Protein AF-A0A2S9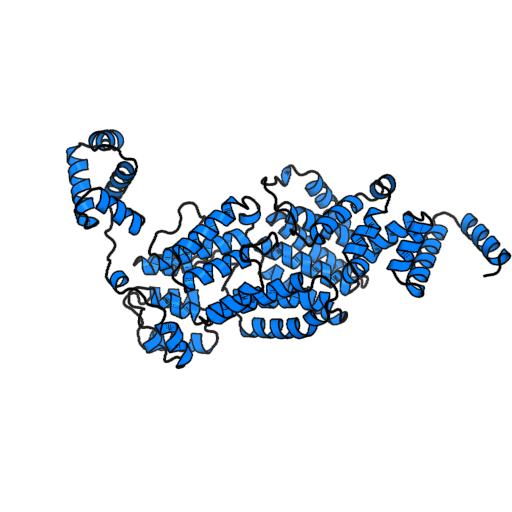DZG8-F1 (afdb_monomer_lite)

Radius of gyration: 29.7 Å; chains: 1; bounding box: 72×60×96 Å

pLDDT: mean 86.63, std 11.56, range [36.66, 98.75]

Structure (mmCIF, N/CA/C/O backbone):
data_AF-A0A2S9DZG8-F1
#
_entry.id   AF-A0A2S9DZG8-F1
#
loop_
_atom_site.group_PDB
_atom_site.id
_atom_site.type_symbol
_atom_site.label_atom_id
_atom_site.label_alt_id
_atom_site.label_comp_id
_atom_site.label_asym_id
_atom_site.label_entity_id
_atom_site.label_seq_id
_atom_site.pdbx_PDB_ins_code
_atom_site.Cartn_x
_atom_site.Cartn_y
_atom_site.Cartn_z
_atom_site.occupancy
_atom_site.B_iso_or_equiv
_atom_site.auth_seq_id
_atom_site.auth_comp_id
_atom_site.auth_asym_id
_atom_site.auth_atom_id
_atom_site.pdbx_PDB_model_num
ATOM 1 N N . MET A 1 1 ? -32.972 -13.088 41.266 1.00 52.59 1 MET A N 1
ATOM 2 C CA . MET A 1 1 ? -32.858 -12.283 42.507 1.00 52.59 1 MET A CA 1
ATOM 3 C C . MET A 1 1 ? -34.254 -12.014 43.068 1.00 52.59 1 MET A C 1
ATOM 5 O O . MET A 1 1 ? -35.105 -11.604 42.285 1.00 52.59 1 MET A O 1
ATOM 9 N N . PRO A 1 2 ? -34.505 -12.234 44.372 1.00 71.94 2 PRO A N 1
ATOM 10 C CA . PRO A 1 2 ? -35.792 -11.931 45.009 1.00 71.94 2 PRO A CA 1
ATOM 11 C C . PRO A 1 2 ? -36.166 -10.442 44.907 1.00 71.94 2 PRO A C 1
ATOM 13 O O . PRO A 1 2 ? -35.292 -9.577 45.000 1.00 71.94 2 PRO A O 1
ATOM 16 N N . ALA A 1 3 ? -37.458 -10.130 44.744 1.00 66.69 3 ALA A N 1
ATOM 17 C CA . ALA A 1 3 ? -37.947 -8.767 44.485 1.00 66.69 3 ALA A CA 1
ATOM 18 C C . ALA A 1 3 ? -37.531 -7.752 45.567 1.00 66.69 3 ALA A C 1
ATOM 20 O O . ALA A 1 3 ? -37.082 -6.654 45.245 1.00 66.69 3 ALA A O 1
ATOM 21 N N . MET A 1 4 ? -37.585 -8.161 46.837 1.00 62.84 4 MET A N 1
ATOM 22 C CA . MET A 1 4 ? -37.221 -7.320 47.981 1.00 62.84 4 MET A CA 1
ATOM 23 C C . MET A 1 4 ? -35.724 -6.975 48.009 1.00 62.84 4 MET A C 1
ATOM 25 O O . MET A 1 4 ? -35.348 -5.837 48.277 1.00 62.84 4 MET A O 1
ATOM 29 N N . VAL A 1 5 ? -34.859 -7.927 47.640 1.00 62.03 5 VAL A N 1
ATOM 30 C CA . VAL A 1 5 ? -33.402 -7.714 47.553 1.00 62.03 5 VAL A CA 1
ATOM 31 C C . VAL A 1 5 ? -33.065 -6.744 46.420 1.00 62.03 5 VAL A C 1
ATOM 33 O O . VAL A 1 5 ? -32.259 -5.833 46.597 1.00 62.03 5 VAL A O 1
ATOM 36 N N . ARG A 1 6 ? -33.733 -6.886 45.268 1.00 70.38 6 ARG A N 1
ATOM 37 C CA . ARG A 1 6 ? -33.594 -5.958 44.136 1.00 70.38 6 ARG A CA 1
ATOM 38 C C . ARG A 1 6 ? -34.030 -4.540 44.513 1.00 70.38 6 ARG A C 1
ATOM 40 O O . ARG A 1 6 ? -33.373 -3.583 44.115 1.00 70.38 6 ARG A O 1
ATOM 47 N N . GLN A 1 7 ? -35.119 -4.402 45.262 1.00 68.69 7 GLN A N 1
ATOM 48 C CA . GLN A 1 7 ? -35.650 -3.105 45.679 1.00 68.69 7 GLN A CA 1
ATOM 49 C C . GLN A 1 7 ? -34.720 -2.394 46.673 1.00 68.69 7 GLN A C 1
ATOM 51 O O . GLN A 1 7 ? -34.375 -1.236 46.448 1.00 68.69 7 GLN A O 1
ATOM 56 N N . LEU A 1 8 ? -34.206 -3.115 47.676 1.00 72.62 8 LEU A N 1
ATOM 57 C CA . LEU A 1 8 ? -33.226 -2.583 48.630 1.00 72.62 8 LEU A CA 1
ATOM 58 C C . LEU A 1 8 ? -31.913 -2.178 47.954 1.00 72.62 8 LEU A C 1
ATOM 60 O O . LEU A 1 8 ? -31.348 -1.137 48.278 1.00 72.62 8 LEU A O 1
ATOM 64 N N . LEU A 1 9 ? -31.433 -2.960 46.981 1.00 70.19 9 LEU A N 1
ATOM 65 C CA . LEU A 1 9 ? -30.267 -2.578 46.184 1.00 70.19 9 LEU A CA 1
ATOM 66 C C . LEU A 1 9 ? -30.537 -1.296 45.388 1.00 70.19 9 LEU A C 1
ATOM 68 O O . LEU A 1 9 ? -29.720 -0.383 45.425 1.00 70.19 9 LEU A O 1
ATOM 72 N N . LEU A 1 10 ? -31.689 -1.181 44.722 1.00 70.12 10 LEU A N 1
ATOM 73 C CA . LEU A 1 10 ? -32.049 0.020 43.960 1.00 70.12 10 LEU A CA 1
ATOM 74 C C . LEU A 1 10 ? -32.125 1.277 44.838 1.00 70.12 10 LEU A C 1
ATOM 76 O O . LEU A 1 10 ? -31.656 2.335 44.416 1.00 70.12 10 LEU A O 1
ATOM 80 N N . GLU A 1 11 ? -32.676 1.174 46.046 1.00 73.25 11 GLU A N 1
ATOM 81 C CA . GLU A 1 11 ? -32.710 2.274 47.016 1.00 73.25 11 GLU A CA 1
ATOM 82 C C . GLU A 1 11 ? -31.305 2.653 47.485 1.00 73.25 11 GLU A C 1
ATOM 84 O O . GLU A 1 11 ? -30.928 3.826 47.434 1.00 73.25 11 GLU A O 1
ATOM 89 N N . ARG A 1 12 ? -30.478 1.662 47.831 1.00 71.94 12 ARG A N 1
ATOM 90 C CA . ARG A 1 12 ? -29.102 1.896 48.285 1.00 71.94 12 ARG A CA 1
ATOM 91 C C . ARG A 1 12 ? -28.230 2.534 47.201 1.00 71.94 12 ARG A C 1
ATOM 93 O O . ARG A 1 12 ? -27.431 3.412 47.510 1.00 71.94 12 ARG A O 1
ATOM 100 N N . VAL A 1 13 ? -28.412 2.146 45.935 1.00 68.50 13 VAL A N 1
ATOM 101 C CA . VAL A 1 13 ? -27.727 2.762 44.784 1.00 68.50 13 VAL A CA 1
ATOM 102 C C . VAL A 1 13 ? -28.212 4.189 44.533 1.00 68.50 13 VAL A C 1
ATOM 104 O O . VAL A 1 13 ? -27.398 5.062 44.245 1.00 68.50 13 VAL A O 1
ATOM 107 N N . ARG A 1 14 ? -29.515 4.468 44.678 1.00 68.00 14 ARG A N 1
ATOM 108 C CA . ARG A 1 14 ? -30.048 5.839 44.561 1.00 68.00 14 ARG A CA 1
ATOM 109 C C . ARG A 1 14 ? -29.485 6.774 45.633 1.00 68.00 14 ARG A C 1
ATOM 111 O O . ARG A 1 14 ? -29.262 7.943 45.340 1.00 68.00 14 ARG A O 1
ATOM 118 N N . MET A 1 15 ? -29.224 6.261 46.835 1.00 71.56 15 MET A N 1
ATOM 119 C CA . MET A 1 15 ? -28.645 7.027 47.945 1.00 71.56 15 MET A CA 1
ATOM 120 C C . MET A 1 15 ? -27.118 7.195 47.871 1.00 71.56 15 MET A C 1
ATOM 122 O O . MET A 1 15 ? -26.557 7.976 48.631 1.00 71.56 15 MET A O 1
ATOM 126 N N . ALA A 1 16 ? -26.425 6.482 46.978 1.00 65.81 16 ALA A N 1
ATOM 127 C CA . ALA A 1 16 ? -24.963 6.386 46.974 1.00 65.81 16 ALA A CA 1
ATOM 128 C C . ALA A 1 16 ? -24.221 7.585 46.339 1.00 65.81 16 ALA A C 1
ATOM 130 O O . ALA A 1 16 ? -22.991 7.576 46.305 1.00 65.81 16 ALA A O 1
ATOM 131 N N . GLY A 1 17 ? -24.932 8.611 45.859 1.00 74.56 17 GLY A N 1
ATOM 132 C CA . GLY A 1 17 ? -24.348 9.723 45.097 1.00 74.56 17 GLY A CA 1
ATOM 133 C C . GLY A 1 17 ? -24.102 9.372 43.622 1.00 74.56 17 GLY A C 1
ATOM 134 O O . GLY A 1 17 ? -24.140 8.205 43.227 1.00 74.56 17 GLY A O 1
ATOM 135 N N . SER A 1 18 ? -23.889 10.389 42.780 1.00 74.12 18 SER A N 1
ATOM 136 C CA . SER A 1 18 ? -23.738 10.229 41.322 1.00 74.12 18 SER A CA 1
ATOM 137 C C . SER A 1 18 ? -22.531 9.367 40.935 1.00 74.12 18 SER A C 1
ATOM 139 O O . SER A 1 18 ? -22.655 8.495 40.082 1.00 74.12 18 SER A O 1
ATOM 141 N N . GLU A 1 19 ? -21.400 9.544 41.614 1.00 74.62 19 GLU A N 1
ATOM 142 C CA . GLU A 1 19 ? -20.144 8.845 41.317 1.00 74.62 19 GLU A CA 1
ATOM 143 C C . GLU A 1 19 ? -20.241 7.324 41.542 1.00 74.62 19 GLU A C 1
ATOM 145 O O . GLU A 1 19 ? -19.948 6.530 40.649 1.00 74.62 19 GLU A O 1
ATOM 150 N N . ARG A 1 20 ? -20.743 6.877 42.704 1.00 78.00 20 ARG A N 1
ATOM 151 C CA . ARG A 1 20 ? -20.936 5.434 42.962 1.00 78.00 20 ARG A CA 1
ATOM 152 C C . ARG A 1 20 ? -21.967 4.813 42.035 1.00 78.00 20 ARG A C 1
ATOM 154 O O . ARG A 1 20 ? -21.838 3.641 41.685 1.00 78.00 20 ARG A O 1
ATOM 161 N N . ARG A 1 21 ? -22.989 5.575 41.642 1.00 75.62 21 ARG A N 1
ATOM 162 C CA . ARG A 1 21 ? -23.984 5.110 40.676 1.00 75.62 21 ARG A CA 1
ATOM 163 C C . ARG A 1 21 ? -23.339 4.823 39.324 1.00 75.62 21 ARG A C 1
ATOM 165 O O . ARG A 1 21 ? -23.597 3.761 38.767 1.00 75.62 21 ARG A O 1
ATOM 172 N N . GLU A 1 22 ? -22.467 5.704 38.839 1.00 74.94 22 GLU A N 1
ATOM 173 C CA . GLU A 1 22 ? -21.745 5.487 37.582 1.00 74.94 22 GLU A CA 1
ATOM 174 C C . GLU A 1 22 ? -20.834 4.257 37.629 1.00 74.94 22 GLU A C 1
ATOM 176 O O . GLU A 1 22 ? -20.828 3.484 36.667 1.00 74.94 22 GLU A O 1
ATOM 181 N N . ILE A 1 23 ? -20.123 4.049 38.745 1.00 78.00 23 ILE A N 1
ATOM 182 C CA . ILE A 1 23 ? -19.273 2.867 38.965 1.00 78.00 23 ILE A CA 1
ATOM 183 C C . ILE A 1 23 ? -20.111 1.586 38.910 1.00 78.00 23 ILE A C 1
ATOM 185 O O . ILE A 1 23 ? -19.753 0.637 38.214 1.00 78.00 23 ILE A O 1
ATOM 189 N N . LEU A 1 24 ? -21.246 1.556 39.615 1.00 79.75 24 LEU A N 1
ATOM 190 C CA . LEU A 1 24 ? -22.127 0.388 39.656 1.00 79.75 24 LEU A CA 1
ATOM 191 C C . LEU A 1 24 ? -22.790 0.108 38.306 1.00 79.75 24 LEU A C 1
ATOM 193 O O . LEU A 1 24 ? -22.912 -1.050 37.920 1.00 79.75 24 LEU A O 1
ATOM 197 N N . GLU A 1 25 ? -23.189 1.145 37.570 1.00 78.25 25 GLU A N 1
ATOM 198 C CA . GLU A 1 25 ? -23.700 0.991 36.206 1.00 78.25 25 GLU A CA 1
ATOM 199 C C . GLU A 1 25 ? -22.622 0.471 35.249 1.00 78.25 25 GLU A C 1
ATOM 201 O O . GLU A 1 25 ? -22.922 -0.367 34.401 1.00 78.25 25 GLU A O 1
ATOM 206 N N . GLY A 1 26 ? -21.369 0.912 35.405 1.00 79.62 26 GLY A N 1
ATOM 207 C CA . GLY A 1 26 ? -20.227 0.372 34.665 1.00 79.62 26 GLY A CA 1
ATOM 208 C C . GLY A 1 26 ? -19.980 -1.106 34.973 1.00 79.62 26 GLY A C 1
ATOM 209 O O . GLY A 1 26 ? -19.890 -1.917 34.057 1.00 79.62 26 GLY A O 1
ATOM 210 N N . ALA A 1 27 ? -19.957 -1.477 36.254 1.00 83.00 27 ALA A N 1
ATOM 211 C CA . ALA A 1 27 ? -19.771 -2.864 36.677 1.00 83.00 27 ALA A CA 1
ATOM 212 C C . ALA A 1 27 ? -20.913 -3.780 36.207 1.00 83.00 27 ALA A C 1
ATOM 214 O O . ALA A 1 27 ? -20.664 -4.887 35.735 1.00 83.00 27 ALA A O 1
ATOM 215 N N . ALA A 1 28 ? -22.164 -3.315 36.290 1.00 83.31 28 ALA A N 1
ATOM 216 C CA . ALA A 1 28 ? -23.321 -4.058 35.795 1.00 83.31 28 ALA A CA 1
ATOM 217 C C . ALA A 1 28 ? -23.266 -4.256 34.274 1.00 83.31 28 ALA A C 1
ATOM 219 O O . ALA A 1 28 ? -23.621 -5.326 33.778 1.00 83.31 28 ALA A O 1
ATOM 220 N N . LEU A 1 29 ? -22.804 -3.243 33.536 1.00 84.31 29 LEU A N 1
ATOM 221 C CA . LEU A 1 29 ? -22.610 -3.342 32.097 1.00 84.31 29 LEU A CA 1
ATOM 222 C C . LEU A 1 29 ? -21.536 -4.382 31.745 1.00 84.31 29 LEU A C 1
ATOM 224 O O . LEU A 1 29 ? -21.806 -5.263 30.936 1.00 84.31 29 LEU A O 1
ATOM 228 N N . GLU A 1 30 ? -20.362 -4.331 32.378 1.00 86.06 30 GLU A N 1
ATOM 229 C CA . GLU A 1 30 ? -19.292 -5.318 32.150 1.00 86.06 30 GLU A CA 1
ATOM 230 C C . GLU A 1 30 ? -19.739 -6.743 32.516 1.00 86.06 30 GLU A C 1
ATOM 232 O O . GLU A 1 30 ? -19.470 -7.678 31.767 1.00 86.06 30 GLU A O 1
ATOM 237 N N . ALA A 1 31 ? -20.494 -6.917 33.608 1.00 86.56 31 ALA A N 1
ATOM 238 C CA . ALA A 1 31 ? -21.066 -8.215 33.972 1.00 86.56 31 ALA A CA 1
ATOM 239 C C . ALA A 1 31 ? -22.048 -8.735 32.907 1.00 86.56 31 ALA A C 1
ATOM 241 O O . ALA A 1 31 ? -21.976 -9.896 32.515 1.00 86.56 31 ALA A O 1
ATOM 242 N N . THR A 1 32 ? -22.917 -7.861 32.387 1.00 87.06 32 THR A N 1
ATOM 243 C CA . THR A 1 32 ? -23.872 -8.210 31.319 1.00 87.06 32 THR A CA 1
ATOM 244 C C . THR A 1 32 ? -23.141 -8.622 30.037 1.00 87.06 32 THR A C 1
ATOM 246 O O . THR A 1 32 ? -23.527 -9.595 29.394 1.00 87.06 32 THR A O 1
ATOM 249 N N . ILE A 1 33 ? -22.069 -7.907 29.676 1.00 89.25 33 ILE A N 1
ATOM 250 C CA . ILE A 1 33 ? -21.216 -8.250 28.529 1.00 89.25 33 ILE A CA 1
ATOM 251 C C . ILE A 1 33 ? -20.537 -9.606 28.751 1.00 89.25 33 ILE A C 1
ATOM 253 O O . ILE A 1 33 ? -20.494 -10.412 27.827 1.00 89.25 33 ILE A O 1
ATOM 257 N N . GLY A 1 34 ? -20.031 -9.877 29.956 1.00 87.81 34 GLY A N 1
ATOM 258 C CA . GLY A 1 34 ? -19.389 -11.152 30.283 1.00 87.81 34 GLY A CA 1
ATOM 259 C C . GLY A 1 34 ? -20.340 -12.351 30.228 1.00 87.81 34 GLY A C 1
ATOM 260 O O . GLY A 1 34 ? -19.929 -13.429 29.813 1.00 87.81 34 GLY A O 1
ATOM 261 N N . GLU A 1 35 ? -21.605 -12.168 30.615 1.00 90.31 35 GLU A N 1
ATOM 262 C CA . GLU A 1 35 ? -22.601 -13.248 30.653 1.00 90.31 35 GLU A CA 1
ATOM 263 C C . GLU A 1 35 ? -23.279 -13.493 29.297 1.00 90.31 35 GLU A C 1
ATOM 265 O O . GLU A 1 35 ? -23.525 -14.639 28.922 1.00 90.31 35 GLU A O 1
ATOM 270 N N . HIS A 1 36 ? -23.602 -12.431 28.557 1.00 89.19 36 HIS A N 1
ATOM 271 C CA . HIS A 1 36 ? -24.432 -12.523 27.349 1.00 89.19 36 HIS A CA 1
ATOM 272 C C . HIS A 1 36 ? -23.701 -12.130 26.061 1.00 89.19 36 HIS A C 1
ATOM 274 O O . HIS A 1 36 ? -24.237 -12.307 24.968 1.00 89.19 36 HIS A O 1
ATOM 280 N N . GLY A 1 37 ? -22.481 -11.610 26.167 1.00 90.12 37 GLY A N 1
ATOM 281 C CA . GLY A 1 37 ? -21.724 -11.087 25.039 1.00 90.12 37 GLY A CA 1
ATOM 282 C C . GLY A 1 37 ? -22.065 -9.634 24.699 1.00 90.12 37 GLY A C 1
ATOM 283 O O . GLY A 1 37 ? -23.070 -9.056 25.121 1.00 90.12 37 GLY A O 1
ATOM 284 N N . LEU A 1 38 ? -21.187 -9.030 23.900 1.00 91.81 38 LEU A N 1
ATOM 285 C CA . LEU A 1 38 ? -21.189 -7.595 23.613 1.00 91.81 38 LEU A CA 1
ATOM 286 C C . LEU A 1 38 ? -22.413 -7.143 22.798 1.00 91.81 38 LEU A C 1
ATOM 288 O O . LEU A 1 38 ? -23.034 -6.132 23.127 1.00 91.81 38 LEU A O 1
ATOM 292 N N . ILE A 1 39 ? -22.788 -7.914 21.771 1.00 92.44 39 ILE A N 1
ATOM 293 C CA . ILE A 1 39 ? -23.935 -7.608 20.899 1.00 92.44 39 ILE A CA 1
ATOM 294 C C . ILE A 1 39 ? -25.245 -7.705 21.687 1.00 92.44 39 ILE A C 1
ATOM 296 O O . ILE A 1 39 ? -26.034 -6.763 21.675 1.00 92.44 39 ILE A O 1
ATOM 300 N N . ALA A 1 40 ? -25.445 -8.788 22.444 1.00 92.38 40 ALA A N 1
ATOM 301 C CA . ALA A 1 40 ? -26.657 -8.973 23.240 1.00 92.38 40 ALA A CA 1
ATOM 302 C C . ALA A 1 40 ? -26.810 -7.884 24.316 1.00 92.38 40 ALA A C 1
ATOM 304 O O . ALA A 1 40 ? -27.913 -7.385 24.544 1.00 92.38 40 ALA A O 1
ATOM 305 N N . ALA A 1 41 ? -25.709 -7.459 24.948 1.00 93.25 41 ALA A N 1
ATOM 306 C CA . ALA A 1 41 ? -25.723 -6.346 25.895 1.00 93.25 41 ALA A CA 1
ATOM 307 C C . ALA A 1 41 ? -26.132 -5.016 25.229 1.00 93.25 41 ALA A C 1
ATOM 309 O O . ALA A 1 41 ? -26.888 -4.235 25.817 1.00 93.25 41 ALA A O 1
ATOM 310 N N . ALA A 1 42 ? -25.678 -4.762 23.997 1.00 93.56 42 ALA A N 1
ATOM 311 C CA . ALA A 1 42 ? -26.058 -3.575 23.234 1.00 93.56 42 ALA A CA 1
ATOM 312 C C . ALA A 1 42 ? -27.539 -3.602 22.818 1.00 93.56 42 ALA A C 1
ATOM 314 O O . ALA A 1 42 ? -28.256 -2.620 23.017 1.00 93.56 42 ALA A O 1
ATOM 315 N N . GLU A 1 43 ? -28.032 -4.738 22.323 1.00 93.50 43 GLU A N 1
ATOM 316 C CA . GLU A 1 43 ? -29.443 -4.927 21.956 1.00 93.50 43 GLU A CA 1
ATOM 317 C C . GLU A 1 43 ? -30.369 -4.809 23.174 1.00 93.50 43 GLU A C 1
ATOM 319 O O . GLU A 1 43 ? -31.414 -4.157 23.115 1.00 93.50 43 GLU A O 1
ATOM 324 N N . TRP A 1 44 ? -29.949 -5.341 24.324 1.00 92.38 44 TRP A N 1
ATOM 325 C CA . TRP A 1 44 ? -30.646 -5.164 25.597 1.00 92.38 44 TRP A CA 1
ATOM 326 C C . TRP A 1 44 ? -30.737 -3.689 26.006 1.00 92.38 44 TRP A C 1
ATOM 328 O O . TRP A 1 44 ? -31.780 -3.248 26.506 1.00 92.38 44 TRP A O 1
ATOM 338 N N . ALA A 1 45 ? -29.662 -2.921 25.791 1.00 92.75 45 ALA A N 1
ATOM 339 C CA . ALA A 1 45 ? -29.632 -1.494 26.083 1.00 92.75 45 ALA A CA 1
ATOM 340 C C . ALA A 1 45 ? -30.592 -0.718 25.170 1.00 92.75 45 ALA A C 1
ATOM 342 O O . ALA A 1 45 ? -31.330 0.133 25.668 1.00 92.75 45 ALA A O 1
ATOM 343 N N . ILE A 1 46 ? -30.654 -1.059 23.879 1.00 93.75 46 ILE A N 1
ATOM 344 C CA . ILE A 1 46 ? -31.613 -0.488 22.920 1.00 93.75 46 ILE A CA 1
ATOM 345 C C . ILE A 1 46 ? -33.052 -0.794 23.349 1.00 93.75 46 ILE A C 1
ATOM 347 O O . ILE A 1 46 ? -33.852 0.126 23.519 1.00 93.75 46 ILE A O 1
ATOM 351 N N . ALA A 1 47 ? -33.371 -2.065 23.616 1.00 93.50 47 ALA A N 1
ATOM 352 C CA . ALA A 1 47 ? -34.722 -2.504 23.980 1.00 93.50 47 ALA A CA 1
ATOM 353 C C . ALA A 1 47 ? -35.265 -1.812 25.245 1.00 93.50 47 ALA A C 1
ATOM 355 O O . ALA A 1 47 ? -36.471 -1.627 25.394 1.00 93.50 47 ALA A O 1
ATOM 356 N N . ARG A 1 48 ? -34.376 -1.409 26.161 1.00 92.31 48 ARG A N 1
ATOM 357 C CA . ARG A 1 48 ? -34.717 -0.689 27.399 1.00 92.31 48 ARG A CA 1
ATOM 358 C C . ARG A 1 48 ? -34.443 0.815 27.340 1.00 92.31 48 ARG A C 1
ATOM 360 O O . ARG A 1 48 ? -34.517 1.467 28.381 1.00 92.31 48 ARG A O 1
ATOM 367 N N . GLN A 1 49 ? -34.105 1.35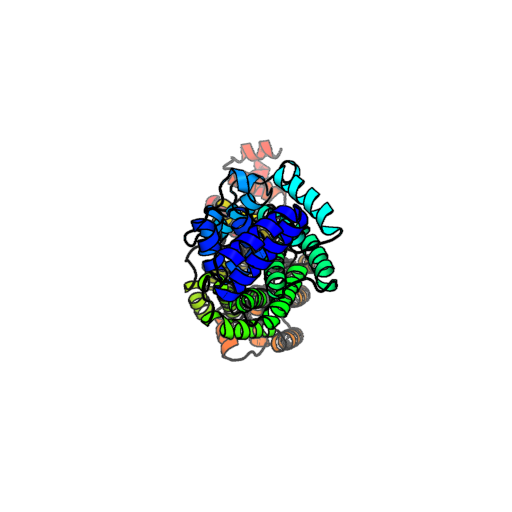7 26.169 1.00 92.25 49 GLN A N 1
ATOM 368 C CA . GLN A 1 49 ? -33.771 2.774 25.969 1.00 92.25 49 GLN A CA 1
ATOM 369 C C . GLN A 1 49 ? -32.666 3.276 26.925 1.00 92.25 49 GLN A C 1
ATOM 371 O O . GLN A 1 49 ? -32.663 4.418 27.386 1.00 92.25 49 GLN A O 1
ATOM 376 N N . ARG A 1 50 ? -31.706 2.404 27.258 1.00 91.31 50 ARG A N 1
ATOM 377 C CA . ARG A 1 50 ? -30.539 2.692 28.106 1.00 91.31 50 ARG A CA 1
ATOM 378 C C . ARG A 1 50 ? -29.409 3.272 27.255 1.00 91.31 50 ARG A C 1
ATOM 380 O O . ARG A 1 50 ? -28.365 2.656 27.060 1.00 91.31 50 ARG A O 1
ATOM 387 N N . TRP A 1 51 ? -29.629 4.475 26.741 1.00 90.38 51 TRP A N 1
ATOM 388 C CA . TRP A 1 51 ? -28.746 5.101 25.756 1.00 90.38 51 TRP A CA 1
ATOM 389 C C . TRP A 1 51 ? -27.332 5.413 26.258 1.00 90.38 51 TRP A C 1
ATOM 391 O O . TRP A 1 51 ? -26.384 5.320 25.481 1.00 90.38 51 TRP A O 1
ATOM 401 N N . ASP A 1 52 ? -27.162 5.735 27.543 1.00 86.31 52 ASP A N 1
ATOM 402 C CA . ASP A 1 52 ? -25.833 5.948 28.132 1.00 86.31 52 ASP A CA 1
ATOM 403 C C . ASP A 1 52 ? -25.024 4.642 28.153 1.00 86.31 52 ASP A C 1
ATOM 405 O O . ASP A 1 52 ? -23.837 4.640 27.830 1.00 86.31 52 ASP A O 1
ATOM 409 N N . SER A 1 53 ? -25.673 3.509 28.453 1.00 89.06 53 SER A N 1
ATOM 410 C CA . SER A 1 53 ? -25.054 2.180 28.377 1.00 89.06 53 SER A CA 1
ATOM 411 C C . SER A 1 53 ? -24.688 1.822 26.940 1.00 89.06 53 SER A C 1
ATOM 413 O O . SER A 1 53 ? -23.554 1.423 26.696 1.00 89.06 53 SER A O 1
ATOM 415 N N . LEU A 1 54 ? -25.601 2.032 25.983 1.00 91.75 54 LEU A N 1
ATOM 416 C CA . LEU A 1 54 ? -25.316 1.813 24.562 1.00 91.75 54 LEU A CA 1
ATOM 417 C C . LEU A 1 54 ? -24.137 2.674 24.089 1.00 91.75 54 LEU A C 1
ATOM 419 O O . LEU A 1 54 ? -23.231 2.170 23.436 1.00 91.75 54 LEU A O 1
ATOM 423 N N . THR A 1 55 ? -24.100 3.949 24.481 1.00 89.69 55 THR A N 1
ATOM 424 C CA . THR A 1 55 ? -22.997 4.860 24.145 1.00 89.69 55 THR A CA 1
ATOM 425 C C . THR A 1 55 ? -21.678 4.386 24.755 1.00 89.69 55 THR A C 1
ATOM 427 O O . THR A 1 55 ? -20.658 4.402 24.073 1.00 89.69 55 THR A O 1
ATOM 430 N N . ARG A 1 56 ? -21.672 3.919 26.012 1.00 87.75 56 ARG A N 1
ATOM 431 C CA . ARG A 1 56 ? -20.474 3.346 26.653 1.00 87.75 56 ARG A CA 1
ATOM 432 C C . ARG A 1 56 ? -19.977 2.088 25.938 1.00 87.75 56 ARG A C 1
ATOM 434 O O . ARG A 1 56 ? -18.770 1.946 25.786 1.00 87.75 56 ARG A O 1
ATOM 441 N N . ILE A 1 57 ? -20.876 1.223 25.465 1.00 91.12 57 ILE A N 1
ATOM 442 C CA . ILE A 1 57 ? -20.518 0.046 24.659 1.00 91.12 57 ILE A CA 1
ATOM 443 C C . ILE A 1 57 ? -19.914 0.488 23.320 1.00 91.12 57 ILE A C 1
ATOM 445 O O . ILE A 1 57 ? -18.774 0.149 23.016 1.00 91.12 57 ILE A O 1
ATOM 449 N N . VAL A 1 58 ? -20.653 1.295 22.551 1.00 90.25 58 VAL A N 1
ATOM 450 C CA . VAL A 1 58 ? -20.264 1.724 21.200 1.00 90.25 58 VAL A CA 1
ATOM 451 C C . VAL A 1 58 ? -18.985 2.553 21.207 1.00 90.25 58 VAL A C 1
ATOM 453 O O . VAL A 1 58 ? -18.220 2.449 20.267 1.00 90.25 58 VAL A O 1
ATOM 456 N N . VAL A 1 59 ? -18.726 3.367 22.233 1.00 86.38 59 VAL A N 1
ATOM 457 C CA . VAL A 1 59 ? -17.511 4.199 22.313 1.00 86.38 59 VAL A CA 1
ATOM 458 C C . VAL A 1 59 ? -16.359 3.471 23.003 1.00 86.38 59 VAL A C 1
ATOM 460 O O . VAL A 1 59 ? -15.208 3.658 22.625 1.00 86.38 59 VAL A O 1
ATOM 463 N N . GLY A 1 60 ? -16.640 2.676 24.035 1.00 84.94 60 GLY A N 1
ATOM 464 C CA . GLY A 1 60 ? -15.616 2.053 24.877 1.00 84.94 60 GLY A CA 1
ATOM 465 C C . GLY A 1 60 ? -15.137 0.683 24.402 1.00 84.94 60 GLY A C 1
ATOM 466 O O . GLY A 1 60 ? -14.090 0.233 24.859 1.00 84.94 60 GLY A O 1
ATOM 467 N N . LYS A 1 61 ? -15.896 0.018 23.523 1.00 88.56 61 LYS A N 1
ATOM 468 C CA . LYS A 1 61 ? -15.622 -1.338 23.009 1.00 88.56 61 LYS A CA 1
ATOM 469 C C . LYS A 1 61 ? -15.782 -1.403 21.484 1.00 88.56 61 LYS A C 1
ATOM 471 O O . LYS A 1 61 ? -16.142 -2.442 20.929 1.00 88.56 61 LYS A O 1
ATOM 476 N N . TRP A 1 62 ? -15.596 -0.269 20.804 1.00 90.38 62 TRP A N 1
ATOM 477 C CA . TRP A 1 62 ? -15.811 -0.165 19.360 1.00 90.38 62 TRP A CA 1
ATOM 478 C C . TRP A 1 62 ? -14.882 -1.089 18.574 1.00 90.38 62 TRP A C 1
ATOM 480 O O . TRP A 1 62 ? -15.294 -1.634 17.560 1.00 90.38 62 TRP A O 1
ATOM 490 N N . ASP A 1 63 ? -13.652 -1.284 19.046 1.00 90.19 63 ASP A N 1
ATOM 491 C CA . ASP A 1 63 ? -12.637 -2.130 18.426 1.00 90.19 63 ASP A CA 1
ATOM 492 C C . ASP A 1 63 ? -13.049 -3.605 18.453 1.00 90.19 63 ASP A C 1
ATOM 494 O O . ASP A 1 63 ? -12.947 -4.301 17.446 1.00 90.19 63 ASP A O 1
ATOM 498 N N . GLU A 1 64 ? -13.589 -4.066 19.582 1.00 91.00 64 GLU A N 1
ATOM 499 C CA . GLU A 1 64 ? -14.136 -5.418 19.720 1.00 91.00 64 GLU A CA 1
ATOM 500 C C . GLU A 1 64 ? -15.363 -5.616 18.824 1.00 91.00 64 GLU A C 1
ATOM 502 O O . GLU A 1 64 ? -15.453 -6.616 18.115 1.00 91.00 64 GLU A O 1
ATOM 507 N N . LEU A 1 65 ? -16.283 -4.645 18.801 1.00 91.38 65 LEU A N 1
ATOM 508 C CA . LEU A 1 65 ? -17.451 -4.679 17.914 1.00 91.38 65 LEU A CA 1
ATOM 509 C C . LEU A 1 65 ? -17.055 -4.669 16.436 1.00 91.38 65 LEU A C 1
ATOM 511 O O . LEU A 1 65 ? -17.628 -5.416 15.653 1.00 91.38 65 LEU A O 1
ATOM 515 N N . TYR A 1 66 ? -16.068 -3.855 16.065 1.00 90.50 66 TYR A N 1
ATOM 516 C CA . TYR A 1 66 ? -15.550 -3.769 14.704 1.00 90.50 66 TYR A CA 1
ATOM 517 C C . TYR A 1 66 ? -14.951 -5.100 14.249 1.00 90.50 66 TYR A C 1
ATOM 519 O O . TYR A 1 66 ? -15.219 -5.549 13.140 1.00 90.50 66 TYR A O 1
ATOM 527 N N . LEU A 1 67 ? -14.174 -5.760 15.114 1.00 90.81 67 LEU A N 1
ATOM 528 C CA . LEU A 1 67 ? -13.587 -7.064 14.807 1.00 90.81 67 LEU A CA 1
ATOM 529 C C . LEU A 1 67 ? -14.626 -8.184 14.721 1.00 90.81 67 LEU A C 1
ATOM 531 O O . LEU A 1 67 ? -14.415 -9.127 13.963 1.00 90.81 67 LEU A O 1
ATOM 535 N N . LEU A 1 68 ? -15.729 -8.080 15.467 1.00 88.56 68 LEU A N 1
ATOM 536 C CA . LEU A 1 68 ? -16.846 -9.019 15.381 1.00 88.56 68 LEU A CA 1
ATOM 537 C C . LEU A 1 68 ? -17.641 -8.824 14.087 1.00 88.56 68 LEU A C 1
ATOM 539 O O . LEU A 1 68 ? -17.710 -9.730 13.260 1.00 88.56 68 LEU A O 1
ATOM 543 N N . ASP A 1 69 ? -18.252 -7.653 13.934 1.00 87.56 69 ASP A N 1
ATOM 544 C CA . ASP A 1 69 ? -19.055 -7.290 12.772 1.00 87.56 69 ASP A CA 1
ATOM 545 C C . ASP A 1 69 ? -19.188 -5.757 12.698 1.00 87.56 69 ASP A C 1
ATOM 547 O O . ASP A 1 69 ? -19.926 -5.139 13.481 1.00 87.56 69 ASP A O 1
ATOM 551 N N . PRO A 1 70 ? -18.516 -5.107 11.738 1.00 87.38 70 PRO A N 1
ATOM 552 C CA . PRO A 1 70 ? -18.506 -3.662 11.653 1.00 87.38 70 PRO A CA 1
ATOM 553 C C . PRO A 1 70 ? -19.834 -3.120 11.106 1.00 87.38 70 PRO A C 1
ATOM 555 O O . PRO A 1 70 ? -20.177 -1.975 11.395 1.00 87.38 70 PRO A O 1
ATOM 558 N N . ARG A 1 71 ? -20.635 -3.928 10.390 1.00 86.38 71 ARG A N 1
ATOM 559 C CA . ARG A 1 71 ? -21.999 -3.538 9.992 1.00 86.38 71 ARG A CA 1
ATOM 560 C C . ARG A 1 71 ? -22.906 -3.503 11.204 1.00 86.38 71 ARG A C 1
ATOM 562 O O . ARG A 1 71 ? -23.664 -2.547 11.360 1.00 86.38 71 ARG A O 1
ATOM 569 N N . LYS A 1 72 ? -22.789 -4.496 12.090 1.00 89.19 72 LYS A N 1
ATOM 570 C CA . LYS A 1 72 ? -23.536 -4.498 13.350 1.00 89.19 72 LYS A CA 1
ATOM 571 C C . LYS A 1 72 ? -23.122 -3.330 14.241 1.00 89.19 72 LYS A C 1
ATOM 573 O O . LYS A 1 72 ? -23.986 -2.711 14.854 1.00 89.19 72 LYS A O 1
ATOM 578 N N . LEU A 1 73 ? -21.837 -2.966 14.276 1.00 91.31 73 LEU A N 1
ATOM 579 C CA . LEU A 1 73 ? -21.389 -1.749 14.960 1.00 91.31 73 LEU A CA 1
ATOM 580 C C . LEU A 1 73 ? -22.071 -0.492 14.392 1.00 91.31 73 LEU A C 1
ATOM 582 O O . LEU A 1 73 ? -22.609 0.298 15.170 1.00 91.31 73 LEU A O 1
ATOM 586 N N . THR A 1 74 ? -22.093 -0.319 13.066 1.00 87.94 74 THR A N 1
ATOM 587 C CA . THR A 1 74 ? -22.777 0.812 12.411 1.00 87.94 74 THR A CA 1
ATOM 588 C C . THR A 1 74 ? -24.271 0.825 12.737 1.00 87.94 74 THR A C 1
ATOM 590 O O . THR A 1 74 ? -24.810 1.868 13.112 1.00 87.94 74 THR A O 1
ATOM 593 N N . GLU A 1 75 ? -24.933 -0.334 12.676 1.00 89.69 75 GLU A N 1
ATOM 594 C CA . GLU A 1 75 ? -26.342 -0.500 13.040 1.00 89.69 75 GLU A CA 1
ATOM 595 C C . GLU A 1 75 ? -26.590 -0.061 14.490 1.00 89.69 75 GLU A C 1
ATOM 597 O O . GLU A 1 75 ? -27.411 0.824 14.725 1.00 89.69 75 GLU A O 1
ATOM 602 N N . LEU A 1 76 ? -25.844 -0.604 15.458 1.00 92.06 76 LEU A N 1
ATOM 603 C CA . LEU A 1 76 ? -25.974 -0.270 16.881 1.00 92.06 76 LEU A CA 1
ATOM 604 C C . LEU A 1 76 ? -25.728 1.219 17.145 1.00 92.06 76 LEU A C 1
ATOM 606 O O . LEU A 1 76 ? -26.458 1.845 17.915 1.00 92.06 76 LEU A O 1
ATOM 610 N N . ALA A 1 77 ? -24.720 1.801 16.498 1.00 89.25 77 ALA A N 1
ATOM 611 C CA . ALA A 1 77 ? -24.392 3.207 16.670 1.00 89.25 77 ALA A CA 1
ATOM 612 C C . ALA A 1 77 ? -25.466 4.130 16.067 1.00 89.25 77 ALA A C 1
ATOM 614 O O . ALA A 1 77 ? -25.764 5.177 16.644 1.00 89.25 77 ALA A O 1
ATOM 615 N N . SER A 1 78 ? -26.106 3.720 14.965 1.00 87.81 78 SER A N 1
ATOM 616 C CA . SER A 1 78 ? -27.205 4.464 14.332 1.00 87.81 78 SER A CA 1
ATOM 617 C C . SER A 1 78 ? -28.473 4.546 15.194 1.00 87.81 78 SER A C 1
ATOM 619 O O . SER A 1 78 ? -29.261 5.477 15.034 1.00 87.81 78 SER A O 1
ATOM 621 N N . GLN A 1 79 ? -28.647 3.626 16.153 1.00 91.88 79 GLN A N 1
ATOM 622 C CA . GLN A 1 79 ? -29.769 3.642 17.100 1.00 91.88 79 GLN A CA 1
ATOM 623 C C . GLN A 1 79 ? -29.623 4.720 18.184 1.00 91.88 79 GLN A C 1
ATOM 625 O O . GLN A 1 79 ? -30.590 5.013 18.887 1.00 91.88 79 GLN A O 1
ATOM 630 N N . ILE A 1 80 ? -28.432 5.310 18.358 1.00 89.50 80 ILE A N 1
ATOM 631 C CA . ILE A 1 80 ? -28.193 6.333 19.382 1.00 89.50 80 ILE A CA 1
ATOM 632 C C . ILE A 1 80 ? -28.896 7.639 18.969 1.00 89.50 80 ILE A C 1
ATOM 634 O O . ILE A 1 80 ? -28.545 8.229 17.943 1.00 89.50 80 ILE A O 1
ATOM 638 N N . PRO A 1 81 ? -29.843 8.163 19.775 1.00 89.38 81 PRO A N 1
ATOM 639 C CA . PRO A 1 81 ? -30.549 9.393 19.439 1.00 89.38 81 PRO A CA 1
ATOM 640 C C . PRO A 1 81 ? -29.609 10.590 19.260 1.00 89.38 81 PRO A C 1
ATOM 642 O O . PRO A 1 81 ? -28.666 10.791 20.030 1.00 89.38 81 PRO A O 1
ATOM 645 N N . SER A 1 82 ? -29.915 11.458 18.294 1.00 84.62 82 SER A N 1
ATOM 646 C CA . SER A 1 82 ? -29.052 12.588 17.918 1.00 84.62 82 SER A CA 1
ATOM 647 C C . SER A 1 82 ? -28.737 13.547 19.077 1.00 84.62 82 SER A C 1
ATOM 649 O O . SER A 1 82 ? -27.617 14.045 19.175 1.00 84.62 82 SER A O 1
ATOM 651 N N . PHE A 1 83 ? -29.681 13.780 19.995 1.00 84.88 83 PHE A N 1
ATOM 652 C CA . PHE A 1 83 ? -29.470 14.627 21.177 1.00 84.88 83 PHE A CA 1
ATOM 653 C C . PHE A 1 83 ? -28.492 14.018 22.195 1.00 84.88 83 PHE A C 1
ATOM 655 O O . PHE A 1 83 ? -27.858 14.751 22.952 1.00 84.88 83 PHE A O 1
ATOM 662 N N . ILE A 1 84 ? -28.345 12.691 22.200 1.00 84.38 84 ILE A N 1
ATOM 663 C CA . ILE A 1 84 ? -27.370 11.966 23.025 1.00 84.38 84 ILE A CA 1
ATOM 664 C C . ILE A 1 84 ? -26.024 11.970 22.324 1.00 84.38 84 ILE A C 1
ATOM 666 O O . ILE A 1 84 ? -25.017 12.306 22.942 1.00 84.38 84 ILE A O 1
ATOM 670 N N . ALA A 1 85 ? -26.020 11.720 21.013 1.00 81.06 85 ALA A N 1
ATOM 671 C CA . ALA A 1 85 ? -24.809 11.791 20.213 1.00 81.06 85 ALA A CA 1
ATOM 672 C C . ALA A 1 85 ? -24.134 13.169 20.291 1.00 81.06 85 ALA A C 1
ATOM 674 O O . ALA A 1 85 ? -22.915 13.235 20.383 1.00 81.06 85 ALA A O 1
ATOM 675 N N . ARG A 1 86 ? -24.901 14.268 20.372 1.00 79.94 86 ARG A N 1
ATOM 676 C CA . ARG A 1 86 ? -24.364 15.631 20.560 1.00 79.94 86 ARG A CA 1
ATOM 677 C C . ARG A 1 86 ? -23.592 15.839 21.868 1.00 79.94 86 ARG A C 1
ATOM 679 O O . ARG A 1 86 ? -22.778 16.753 21.925 1.00 79.94 86 ARG A O 1
ATOM 686 N N . LYS A 1 87 ? -23.814 15.018 22.903 1.00 78.50 87 LYS A N 1
ATOM 687 C CA . LYS A 1 87 ? -23.028 15.082 24.152 1.00 78.50 87 LYS A CA 1
ATOM 688 C C . LYS A 1 87 ? -21.611 14.538 23.977 1.00 78.50 87 LYS A C 1
ATOM 690 O O . LYS A 1 87 ? -20.736 14.849 24.778 1.00 78.50 87 LYS A O 1
ATOM 695 N N . ASN A 1 88 ? -21.385 13.720 22.950 1.00 75.94 88 ASN A N 1
ATOM 696 C CA . ASN A 1 88 ? -20.071 13.222 22.588 1.00 75.94 88 ASN A CA 1
ATOM 697 C C . ASN A 1 88 ? -19.658 13.840 21.252 1.00 75.94 88 ASN A C 1
ATOM 699 O O . ASN A 1 88 ? -20.059 13.369 20.188 1.00 75.94 88 ASN A O 1
ATOM 703 N N . THR A 1 89 ? -18.821 14.875 21.328 1.00 75.94 89 THR A N 1
ATOM 704 C CA . THR A 1 89 ? -18.368 15.695 20.194 1.00 75.94 89 THR A CA 1
ATOM 705 C C . THR A 1 89 ? -17.937 14.874 18.976 1.00 75.94 89 THR A C 1
ATOM 707 O O . THR A 1 89 ? -18.154 15.301 17.844 1.00 75.94 89 THR A O 1
ATOM 710 N N . TYR A 1 90 ? -17.382 13.676 19.188 1.00 84.12 90 TYR A N 1
ATOM 711 C CA . TYR A 1 90 ? -16.770 12.870 18.134 1.00 84.12 90 TYR A CA 1
ATOM 712 C C . TYR A 1 90 ? -17.554 11.610 17.758 1.00 84.12 90 TYR A C 1
ATOM 714 O O . TYR A 1 90 ? -17.232 10.986 16.748 1.00 84.12 90 TYR A O 1
ATOM 722 N N . LEU A 1 91 ? -18.616 11.253 18.491 1.00 85.31 91 LEU A N 1
ATOM 723 C CA . LEU A 1 91 ? -19.414 10.062 18.174 1.00 85.31 91 LEU A CA 1
ATOM 724 C C . LEU A 1 91 ? -20.051 10.169 16.786 1.00 85.31 91 LEU A C 1
ATOM 726 O O . LEU A 1 91 ? -19.957 9.246 15.985 1.00 85.31 91 LEU A O 1
ATOM 730 N N . GLY A 1 92 ? -20.645 11.323 16.472 1.00 83.88 92 GLY A N 1
ATOM 731 C CA . GLY A 1 92 ? -21.248 11.550 15.158 1.00 83.88 92 GLY A CA 1
ATOM 732 C C . GLY A 1 92 ? -20.232 11.498 14.012 1.00 83.88 92 GLY A C 1
ATOM 733 O O . GLY A 1 92 ? -20.581 11.079 12.912 1.00 83.88 92 GLY A O 1
ATOM 734 N N . LEU A 1 93 ? -18.978 11.894 14.258 1.00 88.88 93 LEU A N 1
ATOM 735 C CA . LEU A 1 93 ? -17.901 11.738 13.281 1.00 88.88 93 LEU A CA 1
ATOM 736 C C . LEU A 1 93 ? -17.534 10.259 13.114 1.00 88.88 93 LEU A C 1
ATOM 738 O O . LEU A 1 93 ? -17.509 9.782 11.986 1.00 88.88 93 LEU A O 1
ATOM 742 N N . GLY A 1 94 ? -17.328 9.533 14.215 1.00 88.81 94 GLY A N 1
ATOM 743 C CA . GLY A 1 94 ? -17.011 8.104 14.190 1.00 88.81 94 GLY A CA 1
ATOM 744 C C . GLY A 1 94 ? -18.047 7.272 13.439 1.00 88.81 94 GLY A C 1
ATOM 745 O O . GLY A 1 94 ? -17.669 6.473 12.591 1.00 88.81 94 GLY A O 1
ATOM 746 N N . ILE A 1 95 ? -19.341 7.526 13.663 1.00 84.00 95 ILE A N 1
ATOM 747 C CA . ILE A 1 95 ? -20.431 6.846 12.942 1.00 84.00 95 ILE A CA 1
ATOM 748 C C . ILE A 1 95 ? -20.329 7.090 11.436 1.00 84.00 95 ILE A C 1
ATOM 750 O O . ILE A 1 95 ? -20.368 6.139 10.666 1.00 84.00 95 ILE A O 1
ATOM 754 N N . ARG A 1 96 ? -20.152 8.347 11.005 1.00 85.00 96 ARG A N 1
ATOM 755 C CA . ARG A 1 96 ? -20.028 8.674 9.574 1.00 85.00 96 ARG A CA 1
ATOM 756 C C . ARG A 1 96 ? -18.802 8.030 8.930 1.00 85.00 96 ARG A C 1
ATOM 758 O O . ARG A 1 96 ? -18.886 7.564 7.802 1.00 85.00 96 ARG A O 1
ATOM 765 N N . LEU A 1 97 ? -17.662 8.026 9.621 1.00 87.12 97 LEU A N 1
ATOM 766 C CA . LEU A 1 97 ? -16.439 7.419 9.094 1.00 87.12 97 LEU A CA 1
ATOM 767 C C . LEU A 1 97 ? -16.562 5.894 9.017 1.00 87.12 97 LEU A C 1
ATOM 769 O O . LEU A 1 97 ? -16.156 5.302 8.023 1.00 87.12 97 LEU A O 1
ATOM 773 N N . LEU A 1 98 ? -17.159 5.261 10.025 1.00 82.75 98 LEU A N 1
ATOM 774 C CA . LEU A 1 98 ? -17.412 3.825 10.010 1.00 82.75 98 LEU A CA 1
ATOM 775 C C . LEU A 1 98 ? -18.377 3.437 8.884 1.00 82.75 98 LEU A C 1
ATOM 777 O O . LEU A 1 98 ? -18.132 2.465 8.176 1.00 82.75 98 LEU A O 1
ATOM 781 N N . ASP A 1 99 ? -19.435 4.219 8.680 1.00 80.56 99 ASP A N 1
ATOM 782 C CA . ASP A 1 99 ? -20.387 4.031 7.586 1.00 80.56 99 ASP A CA 1
ATOM 783 C C . ASP A 1 99 ? -19.680 4.022 6.219 1.00 80.56 99 ASP A C 1
ATOM 785 O O . ASP A 1 99 ? -19.867 3.100 5.424 1.00 80.56 99 ASP A O 1
ATOM 789 N N . LEU A 1 100 ? -18.767 4.977 5.998 1.00 78.12 100 LEU A N 1
ATOM 790 C CA . LEU A 1 100 ? -17.941 5.061 4.787 1.00 78.12 100 LEU A CA 1
ATOM 791 C C . LEU A 1 100 ? -16.998 3.863 4.604 1.00 78.12 100 LEU A C 1
ATOM 793 O O . LEU A 1 100 ? -16.761 3.446 3.473 1.00 78.12 100 LEU A O 1
ATOM 797 N N . LEU A 1 101 ? -16.457 3.316 5.696 1.00 73.31 101 LEU A N 1
ATOM 798 C CA . LEU A 1 101 ? -15.512 2.193 5.665 1.00 73.31 101 LEU A CA 1
ATOM 799 C C . LEU A 1 101 ? -16.196 0.820 5.555 1.00 73.31 101 LEU A C 1
ATOM 801 O O . LEU A 1 101 ? -15.532 -0.161 5.240 1.00 73.31 101 LEU A O 1
ATOM 805 N N . THR A 1 102 ? -17.503 0.729 5.825 1.00 70.12 102 THR A N 1
ATOM 806 C CA . THR A 1 102 ? -18.241 -0.549 5.920 1.00 70.12 102 THR A CA 1
ATOM 807 C C . THR A 1 102 ? -19.225 -0.799 4.775 1.00 70.12 102 THR A C 1
ATOM 809 O O . THR A 1 102 ? -19.750 -1.909 4.642 1.00 70.12 102 THR A O 1
ATOM 812 N N . HIS A 1 103 ? -19.471 0.197 3.918 1.00 62.16 103 HIS A N 1
ATOM 813 C CA . HIS A 1 103 ? -20.379 0.076 2.778 1.00 62.16 103 HIS A CA 1
ATOM 814 C C . HIS A 1 103 ? -19.735 -0.643 1.574 1.00 62.16 103 HIS A C 1
ATOM 816 O O . HIS A 1 103 ? -18.999 -0.074 0.770 1.00 62.16 103 HIS A O 1
ATOM 822 N N . ASP A 1 104 ? -20.121 -1.911 1.421 1.00 51.38 104 ASP A N 1
ATOM 823 C CA . ASP A 1 104 ? -19.543 -2.947 0.544 1.00 51.38 104 ASP A CA 1
ATOM 824 C C . ASP A 1 104 ? -19.560 -2.674 -0.971 1.00 51.38 104 ASP A C 1
ATOM 826 O O . ASP A 1 104 ? -18.896 -3.372 -1.732 1.00 51.38 104 ASP A O 1
ATOM 830 N N . LYS A 1 105 ? -20.363 -1.720 -1.463 1.00 47.97 105 LYS A N 1
ATOM 831 C CA . LYS A 1 105 ? -20.644 -1.633 -2.911 1.00 47.97 105 LYS A CA 1
ATOM 832 C C . LYS A 1 105 ? -19.761 -0.663 -3.685 1.00 47.97 105 LYS A C 1
ATOM 834 O O . LYS A 1 105 ? -19.633 -0.826 -4.895 1.00 47.97 105 LYS A O 1
ATOM 839 N N . PHE A 1 106 ? -19.176 0.337 -3.028 1.00 48.19 106 PHE A N 1
ATOM 840 C CA . PHE A 1 106 ? -18.487 1.421 -3.734 1.00 48.19 106 PHE A CA 1
ATOM 841 C C . PHE A 1 106 ? -17.321 2.041 -2.967 1.00 48.19 106 PHE A C 1
ATOM 843 O O . PHE A 1 106 ? -16.884 3.104 -3.401 1.00 48.19 106 PHE A O 1
ATOM 850 N N . GLY A 1 107 ? -16.810 1.423 -1.890 1.00 56.41 107 GLY A N 1
ATOM 851 C CA . GLY A 1 107 ? -15.719 1.966 -1.062 1.00 56.41 107 GLY A CA 1
ATOM 852 C C . GLY A 1 107 ? -15.951 3.419 -0.602 1.00 56.41 107 GLY A C 1
ATOM 853 O O . GLY A 1 107 ? -17.043 3.968 -0.792 1.00 56.41 107 GLY A O 1
ATOM 854 N N . PRO A 1 108 ? -14.954 4.085 -0.001 1.00 62.88 108 PRO A N 1
ATOM 855 C CA . PRO A 1 108 ? -15.088 5.496 0.334 1.00 62.88 108 PRO A CA 1
ATOM 856 C C . PRO A 1 108 ? -15.195 6.342 -0.945 1.00 62.88 108 PRO A C 1
ATOM 858 O O . PRO A 1 108 ? -14.431 6.175 -1.897 1.00 62.88 108 PRO A O 1
ATOM 861 N N . GLN A 1 109 ? -16.140 7.287 -0.986 1.00 70.00 109 GLN A N 1
ATOM 862 C CA . GLN A 1 109 ? -16.197 8.241 -2.094 1.00 70.00 109 GLN A CA 1
ATOM 863 C C . GLN A 1 109 ? -14.959 9.136 -2.062 1.00 70.00 109 GLN A C 1
ATOM 865 O O . GLN A 1 109 ? -14.709 9.829 -1.079 1.00 70.00 109 GLN A O 1
ATOM 870 N N . LEU A 1 110 ? -14.202 9.143 -3.158 1.00 77.50 110 LEU A N 1
ATOM 871 C CA . LEU A 1 110 ? -13.013 9.978 -3.254 1.00 77.50 110 LEU A CA 1
ATOM 872 C C . LEU A 1 110 ? -13.386 11.467 -3.326 1.00 77.50 110 LEU A C 1
ATOM 874 O O . LEU A 1 110 ? -14.312 11.830 -4.065 1.00 77.50 110 LEU A O 1
ATOM 878 N N . PRO A 1 111 ? -12.642 12.340 -2.625 1.00 82.25 111 PRO A N 1
ATOM 879 C CA . PRO A 1 111 ? -12.877 13.774 -2.664 1.00 82.25 111 PRO A CA 1
ATOM 880 C C . PRO A 1 111 ? -12.692 14.303 -4.089 1.00 82.25 111 PRO A C 1
ATOM 882 O O . PRO A 1 111 ? -11.729 13.975 -4.786 1.00 82.25 111 PRO A O 1
ATOM 885 N N . ARG A 1 112 ? -13.643 15.129 -4.533 1.00 82.69 112 ARG A N 1
ATOM 886 C CA . ARG A 1 112 ? -13.607 15.789 -5.851 1.00 82.69 112 ARG A CA 1
ATOM 887 C C . ARG A 1 112 ? -13.073 17.213 -5.788 1.00 82.69 112 ARG A C 1
ATOM 889 O O . ARG A 1 112 ? -12.607 17.728 -6.793 1.00 82.69 112 ARG A O 1
ATOM 896 N N . ILE A 1 113 ? -13.167 17.840 -4.620 1.00 84.94 113 ILE A N 1
ATOM 897 C CA . ILE A 1 113 ? -12.741 19.216 -4.379 1.00 84.94 113 ILE A CA 1
ATOM 898 C C . ILE A 1 113 ? -11.487 19.154 -3.519 1.00 84.94 113 ILE A C 1
ATOM 900 O O . ILE A 1 113 ? -11.475 18.454 -2.507 1.00 84.94 113 ILE A O 1
ATOM 904 N N . ALA A 1 114 ? -10.435 19.856 -3.941 1.00 85.94 114 ALA A N 1
ATOM 905 C CA . ALA A 1 114 ? -9.196 19.913 -3.180 1.00 85.94 114 ALA A CA 1
ATOM 906 C C . ALA A 1 114 ? -9.467 20.527 -1.792 1.00 85.94 114 ALA A C 1
ATOM 908 O O . ALA A 1 114 ? -10.033 21.624 -1.725 1.00 85.94 114 ALA A O 1
ATOM 909 N N . PRO A 1 115 ? -9.096 19.842 -0.698 1.00 89.75 115 PRO A N 1
ATOM 910 C CA . PRO A 1 115 ? -9.311 20.361 0.643 1.00 89.75 115 PRO A CA 1
ATOM 911 C C . PRO A 1 115 ? -8.368 21.537 0.925 1.00 89.75 115 PRO A C 1
ATOM 913 O O . PRO A 1 115 ? -7.289 21.649 0.341 1.00 89.75 115 PRO A O 1
ATOM 916 N N . ASN A 1 116 ? -8.765 22.400 1.859 1.00 91.88 116 ASN A N 1
ATOM 917 C CA . ASN A 1 116 ? -7.894 23.419 2.434 1.00 91.88 116 ASN A CA 1
ATOM 918 C C . ASN A 1 116 ? -7.840 23.211 3.947 1.00 91.88 116 ASN A C 1
ATOM 920 O O . ASN A 1 116 ? -8.739 23.645 4.666 1.00 91.88 116 ASN A O 1
ATOM 924 N N . TYR A 1 117 ? -6.773 22.559 4.410 1.00 93.06 117 TYR A N 1
ATOM 925 C CA . TYR A 1 117 ? -6.576 22.240 5.822 1.00 93.06 117 TYR A CA 1
ATOM 926 C C . TYR A 1 117 ? -6.648 23.477 6.730 1.00 93.06 117 TYR A C 1
ATOM 928 O O . TYR A 1 117 ? -7.271 23.427 7.790 1.00 93.06 117 TYR A O 1
ATOM 936 N N . GLY A 1 118 ? -6.075 24.609 6.305 1.00 93.06 118 GLY A N 1
ATOM 937 C CA . GLY A 1 118 ? -6.064 25.846 7.095 1.00 93.06 118 GLY A CA 1
ATOM 938 C C . GLY A 1 118 ? -7.458 26.426 7.355 1.00 93.06 118 GLY A C 1
ATOM 939 O O . GLY A 1 118 ? -7.667 27.079 8.374 1.00 93.06 118 GLY A O 1
ATOM 940 N N . ASN A 1 119 ? -8.422 26.139 6.475 1.00 93.44 119 ASN A N 1
ATOM 941 C CA . ASN A 1 119 ? -9.804 26.613 6.586 1.00 93.44 119 ASN A CA 1
ATOM 942 C C . ASN A 1 119 ? -10.776 25.532 7.094 1.00 93.44 119 ASN A C 1
ATOM 944 O O . ASN A 1 119 ? -11.965 25.808 7.261 1.00 93.44 119 ASN A O 1
ATOM 948 N N . ASP A 1 120 ? -10.310 24.304 7.330 1.00 95.25 120 ASP A N 1
ATOM 949 C CA . ASP A 1 120 ? -11.153 23.215 7.818 1.00 95.25 120 ASP A CA 1
ATOM 950 C C . ASP A 1 120 ? -11.273 23.275 9.349 1.00 95.25 120 ASP A C 1
ATOM 952 O O . ASP A 1 120 ? -10.424 22.786 10.096 1.00 95.25 120 ASP A O 1
ATOM 956 N N . HIS A 1 121 ? -12.357 23.885 9.834 1.00 93.75 121 HIS A N 1
ATOM 957 C CA . HIS A 1 121 ? -12.603 24.051 11.269 1.00 93.75 121 HIS A CA 1
ATOM 958 C C . HIS A 1 121 ? -12.638 22.732 12.049 1.00 93.75 121 HIS A C 1
ATOM 960 O O . HIS A 1 121 ? -12.227 22.704 13.210 1.00 93.75 121 HIS A O 1
ATOM 966 N N . LEU A 1 122 ? -13.131 21.646 11.444 1.00 93.44 122 LEU A N 1
ATOM 967 C CA . LEU A 1 122 ? -13.198 20.352 12.117 1.00 93.44 122 LEU A CA 1
ATOM 968 C C . LEU A 1 122 ? -11.796 19.751 12.246 1.00 93.44 122 LEU A C 1
ATOM 970 O O . LEU A 1 122 ? -11.449 19.287 13.331 1.00 93.44 122 LEU A O 1
ATOM 974 N N . ALA A 1 123 ? -10.978 19.829 11.194 1.00 95.69 123 ALA A N 1
ATOM 975 C CA . ALA A 1 123 ? -9.575 19.426 11.241 1.00 95.69 123 ALA A CA 1
ATOM 976 C C . ALA A 1 123 ? -8.798 20.205 12.316 1.00 95.69 123 ALA A C 1
ATOM 978 O O . ALA A 1 123 ? -8.152 19.596 13.166 1.00 95.69 123 ALA A O 1
ATOM 979 N N . GLN A 1 124 ? -8.924 21.538 12.344 1.00 96.69 124 GLN A N 1
ATOM 980 C CA . GLN A 1 124 ? -8.241 22.380 13.337 1.00 96.69 124 GLN A CA 1
ATOM 981 C C . GLN A 1 124 ? -8.719 22.099 14.773 1.00 96.69 124 GLN A C 1
ATOM 983 O O . GLN A 1 124 ? -7.918 22.059 15.713 1.00 96.69 124 GLN A O 1
ATOM 988 N N . SER A 1 125 ? -10.022 21.861 14.958 1.00 95.38 125 SER A N 1
ATOM 989 C CA . SER A 1 125 ? -10.585 21.503 16.264 1.00 95.38 125 SER A CA 1
ATOM 990 C C . SER A 1 125 ? -10.080 20.143 16.743 1.00 95.38 125 SER A C 1
ATOM 992 O O . SER A 1 125 ? -9.724 20.008 17.912 1.00 95.38 125 SER A O 1
ATOM 994 N N . LEU A 1 126 ? -10.045 19.142 15.858 1.00 96.44 126 LEU A N 1
ATOM 995 C CA . LEU A 1 126 ? -9.516 17.815 16.164 1.00 96.44 126 LEU A CA 1
ATOM 996 C C . LEU A 1 126 ? -8.036 17.889 16.528 1.00 96.44 126 LEU A C 1
ATOM 998 O O . LEU A 1 126 ? -7.643 17.312 17.537 1.00 96.44 126 LEU A O 1
ATOM 1002 N N . ARG A 1 127 ? -7.248 18.658 15.768 1.00 97.12 127 ARG A N 1
ATOM 1003 C CA . ARG A 1 127 ? -5.829 18.879 16.045 1.00 97.12 127 ARG A CA 1
ATOM 1004 C C . ARG A 1 127 ? -5.595 19.471 17.431 1.00 97.12 127 ARG A C 1
ATOM 1006 O O . ARG A 1 127 ? -4.786 18.961 18.200 1.00 97.12 127 ARG A O 1
ATOM 1013 N N . THR A 1 128 ? -6.335 20.526 17.763 1.00 96.75 128 THR A N 1
ATOM 1014 C CA . THR A 1 128 ? -6.242 21.177 19.078 1.00 96.75 128 THR A CA 1
ATOM 1015 C C . THR A 1 128 ? -6.596 20.207 20.206 1.00 96.75 128 THR A C 1
ATOM 1017 O O . THR A 1 128 ? -5.921 20.161 21.236 1.00 96.75 128 THR A O 1
ATOM 1020 N N . GLU A 1 129 ? -7.644 19.403 20.014 1.00 95.88 129 GLU A N 1
ATOM 1021 C CA . GLU A 1 129 ? -8.063 18.425 21.014 1.00 95.88 129 GLU A CA 1
ATOM 1022 C C . GLU A 1 129 ? -7.030 17.305 21.185 1.00 95.88 129 GLU A C 1
ATOM 1024 O O . GLU A 1 129 ? -6.721 16.935 22.318 1.00 95.88 129 GLU A O 1
ATOM 1029 N N . THR A 1 130 ? -6.466 16.767 20.101 1.00 97.31 130 THR A N 1
ATOM 1030 C CA . THR A 1 130 ? -5.469 15.691 20.188 1.00 97.31 130 THR A CA 1
ATOM 1031 C C . THR A 1 130 ? -4.165 16.178 20.799 1.00 97.31 130 THR A C 1
ATOM 1033 O O . THR A 1 130 ? -3.609 15.474 21.640 1.00 97.31 130 THR A O 1
ATOM 1036 N N . ASP A 1 131 ? -3.733 17.405 20.502 1.00 97.19 131 ASP A N 1
ATOM 1037 C CA . ASP A 1 131 ? -2.570 18.015 21.154 1.00 97.19 131 ASP A CA 1
ATOM 1038 C C . ASP A 1 131 ? -2.776 18.123 22.681 1.00 97.19 131 ASP A C 1
ATOM 1040 O O . ASP A 1 131 ? -1.856 17.842 23.454 1.00 97.19 131 ASP A O 1
ATOM 1044 N N . ARG A 1 132 ? -4.004 18.412 23.143 1.00 97.38 132 ARG A N 1
ATOM 1045 C CA . ARG A 1 132 ? -4.356 18.389 24.574 1.00 97.38 132 ARG A CA 1
ATOM 1046 C C . ARG A 1 132 ? -4.411 16.969 25.144 1.00 97.38 132 ARG A C 1
ATOM 1048 O O . ARG A 1 132 ? -3.853 16.707 26.210 1.00 97.38 132 ARG A O 1
ATOM 1055 N N . LEU A 1 133 ? -5.119 16.055 24.481 1.00 95.19 133 LEU A N 1
ATOM 1056 C CA . LEU A 1 133 ? -5.363 14.696 24.977 1.00 95.19 133 LEU A CA 1
ATOM 1057 C C . LEU A 1 133 ? -4.083 13.844 25.001 1.00 95.19 133 LEU A C 1
ATOM 1059 O O . LEU A 1 133 ? -3.908 13.019 25.897 1.00 95.19 133 LEU A O 1
ATOM 1063 N N . PHE A 1 134 ? -3.148 14.068 24.076 1.00 96.19 134 PHE A N 1
ATOM 1064 C CA . PHE A 1 134 ? -1.878 13.337 24.010 1.00 96.19 134 PHE A CA 1
ATOM 1065 C C . PHE A 1 134 ? -0.880 13.718 25.115 1.00 96.19 134 PHE A C 1
ATOM 1067 O O . PHE A 1 134 ? 0.128 13.028 25.305 1.00 96.19 134 PHE A O 1
ATOM 1074 N N . LEU A 1 135 ? -1.178 14.741 25.926 1.00 94.38 135 LEU A N 1
ATOM 1075 C CA . LEU A 1 135 ? -0.425 15.010 27.151 1.00 94.38 135 LEU A CA 1
ATOM 1076 C C . LEU A 1 135 ? -0.522 13.850 28.147 1.00 94.38 135 LEU A C 1
ATOM 1078 O O . LEU A 1 135 ? 0.475 13.553 28.798 1.00 94.38 135 LEU A O 1
ATOM 1082 N N . ASN A 1 136 ? -1.659 13.153 28.223 1.00 92.25 136 ASN A N 1
ATOM 1083 C CA . ASN A 1 136 ? -1.860 11.954 29.044 1.00 92.25 136 ASN A CA 1
ATOM 1084 C C . ASN A 1 136 ? -2.779 10.977 28.293 1.00 92.25 136 ASN A C 1
ATOM 1086 O O . ASN A 1 136 ? -3.973 10.912 28.588 1.00 92.25 136 ASN A O 1
ATOM 1090 N N . PRO A 1 137 ? -2.246 10.252 27.294 1.00 93.69 137 PRO A N 1
ATOM 1091 C CA . PRO A 1 137 ? -3.075 9.504 26.367 1.00 93.69 137 PRO A CA 1
ATOM 1092 C C . PRO A 1 137 ? -3.690 8.272 27.036 1.00 93.69 137 PRO A C 1
ATOM 1094 O O . PRO A 1 137 ? -2.995 7.446 27.629 1.00 93.69 137 PRO A O 1
ATOM 1097 N N . ASP A 1 138 ? -5.005 8.144 26.893 1.00 89.94 138 ASP A N 1
ATOM 1098 C CA . ASP A 1 138 ? -5.796 6.962 27.217 1.00 89.94 138 ASP A CA 1
ATOM 1099 C C . ASP A 1 138 ? -6.487 6.413 25.952 1.00 89.94 138 ASP A C 1
ATOM 1101 O O . ASP A 1 138 ? -6.290 6.910 24.840 1.00 89.94 138 ASP A O 1
ATOM 1105 N N . ALA A 1 139 ? -7.323 5.382 26.098 1.00 88.38 139 ALA A N 1
ATOM 1106 C CA . ALA A 1 139 ? -8.026 4.793 24.958 1.00 88.38 139 ALA A CA 1
ATOM 1107 C C . ALA A 1 139 ? -8.931 5.800 24.217 1.00 88.38 139 ALA A C 1
ATOM 1109 O O . ALA A 1 139 ? -9.076 5.727 22.993 1.00 88.38 139 ALA A O 1
ATOM 1110 N N . LYS A 1 140 ? -9.502 6.777 24.935 1.00 88.69 140 LYS A N 1
ATOM 1111 C CA . LYS A 1 140 ? -10.320 7.836 24.338 1.00 88.69 140 LYS A CA 1
ATOM 1112 C C . LYS A 1 140 ? -9.453 8.795 23.528 1.00 88.69 140 LYS A C 1
ATOM 1114 O O . LYS A 1 140 ? -9.805 9.084 22.388 1.00 88.69 140 LYS A O 1
ATOM 1119 N N . ALA A 1 141 ? -8.326 9.247 24.075 1.00 92.94 141 ALA A N 1
ATOM 1120 C CA . ALA A 1 141 ? -7.360 10.095 23.380 1.00 92.94 141 ALA A CA 1
ATOM 1121 C C . ALA A 1 141 ? -6.918 9.464 22.057 1.00 92.94 141 ALA A C 1
ATOM 1123 O O . ALA A 1 141 ? -6.951 10.111 21.013 1.00 92.94 141 ALA A O 1
ATOM 1124 N N . LEU A 1 142 ? -6.581 8.174 22.089 1.00 94.75 142 LEU A N 1
ATOM 1125 C CA . LEU A 1 142 ? -6.167 7.423 20.906 1.00 94.75 142 LEU A CA 1
ATOM 1126 C C . LEU A 1 142 ? -7.299 7.251 19.891 1.00 94.75 142 LEU A C 1
ATOM 1128 O O . LEU A 1 142 ? -7.060 7.360 18.693 1.00 94.75 142 LEU A O 1
ATOM 1132 N N . THR A 1 143 ? -8.536 7.053 20.356 1.00 92.75 143 THR A N 1
ATOM 1133 C CA . THR A 1 143 ? -9.712 7.018 19.475 1.00 92.75 143 THR A CA 1
ATOM 1134 C C . THR A 1 143 ? -9.927 8.369 18.788 1.00 92.75 143 THR A C 1
ATOM 1136 O O . THR A 1 143 ? -10.141 8.404 17.583 1.00 92.75 143 THR A O 1
ATOM 1139 N N . VAL A 1 144 ? -9.815 9.494 19.506 1.00 94.38 144 VAL A N 1
ATOM 1140 C CA . VAL A 1 144 ? -9.929 10.837 18.900 1.00 94.38 144 VAL A CA 1
ATOM 1141 C C . VAL A 1 144 ? -8.801 11.084 17.894 1.00 94.38 144 VAL A C 1
ATOM 1143 O O . VAL A 1 144 ? -9.064 11.585 16.804 1.00 94.38 144 VAL A O 1
ATOM 1146 N N . GLY A 1 145 ? -7.573 10.664 18.206 1.00 97.38 145 GLY A N 1
ATOM 1147 C CA . GLY A 1 145 ? -6.451 10.719 17.268 1.00 97.38 145 GLY A CA 1
ATOM 1148 C C . GLY A 1 145 ? -6.660 9.876 16.011 1.00 97.38 145 GLY A C 1
ATOM 1149 O O . GLY A 1 145 ? -6.352 10.327 14.909 1.00 97.38 145 GLY A O 1
ATOM 1150 N N . LEU A 1 146 ? -7.241 8.681 16.148 1.00 96.75 146 LEU A N 1
ATOM 1151 C CA . LEU A 1 146 ? -7.621 7.855 15.004 1.00 96.75 146 LEU A CA 1
ATOM 1152 C C . LEU A 1 146 ? -8.687 8.551 14.144 1.00 96.75 146 LEU A C 1
ATOM 1154 O O . LEU A 1 146 ? -8.583 8.535 12.920 1.00 96.75 146 LEU A O 1
ATOM 1158 N N . LEU A 1 147 ? -9.686 9.191 14.761 1.00 96.19 147 LEU A N 1
ATOM 1159 C CA . LEU A 1 147 ? -10.720 9.942 14.040 1.00 96.19 147 LEU A CA 1
ATOM 1160 C C . LEU A 1 147 ? -10.151 11.153 13.296 1.00 96.19 147 LEU A C 1
ATOM 1162 O O . LEU A 1 147 ? -10.547 11.385 12.157 1.00 96.19 147 LEU A O 1
ATOM 1166 N N . GLU A 1 148 ? -9.218 11.894 13.903 1.00 97.88 148 GLU A N 1
ATOM 1167 C CA . GLU A 1 148 ? -8.494 12.983 13.234 1.00 97.88 148 GLU A CA 1
ATOM 1168 C C . GLU A 1 148 ? -7.783 12.473 11.982 1.00 97.88 148 GLU A C 1
ATOM 1170 O O . GLU A 1 148 ? -8.003 12.975 10.880 1.00 97.88 148 GLU A O 1
ATOM 1175 N N . MET A 1 149 ? -6.984 11.422 12.146 1.00 98.00 149 MET A N 1
ATOM 1176 C CA . MET A 1 149 ? -6.218 10.812 11.068 1.00 98.00 149 MET A CA 1
ATOM 1177 C C . MET A 1 149 ? -7.121 10.305 9.929 1.00 98.00 149 MET A C 1
ATOM 1179 O O . MET A 1 149 ? -6.866 10.593 8.759 1.00 98.00 149 MET A O 1
ATOM 1183 N N . LEU A 1 150 ? -8.198 9.578 10.257 1.00 95.44 150 LEU A N 1
ATOM 1184 C CA . LEU A 1 150 ? -9.151 9.061 9.271 1.00 95.44 150 LEU A CA 1
ATOM 1185 C C . LEU A 1 150 ? -9.885 10.190 8.545 1.00 95.44 150 LEU A C 1
ATOM 1187 O O . LEU A 1 150 ? -10.043 10.121 7.327 1.00 95.44 150 LEU A O 1
ATOM 1191 N N . TYR A 1 151 ? -10.309 11.227 9.270 1.00 95.19 151 TYR A N 1
ATOM 1192 C CA . TYR A 1 151 ? -10.971 12.387 8.682 1.00 95.19 151 TYR A CA 1
ATOM 1193 C C . TYR A 1 151 ? -10.071 13.075 7.654 1.00 95.19 151 TYR A C 1
ATOM 1195 O O . TYR A 1 151 ? -10.502 13.300 6.522 1.00 95.19 151 TYR A O 1
ATOM 1203 N N . LEU A 1 152 ? -8.817 13.358 8.016 1.00 96.12 152 LEU A N 1
ATOM 1204 C CA . LEU A 1 152 ? -7.851 13.992 7.116 1.00 96.12 152 LEU A CA 1
ATOM 1205 C C . LEU A 1 152 ? -7.623 13.142 5.859 1.00 96.12 152 LEU A C 1
ATOM 1207 O O . LEU A 1 152 ? -7.755 13.636 4.737 1.00 96.12 152 LEU A O 1
ATOM 1211 N N . ARG A 1 153 ? -7.373 11.841 6.042 1.00 94.88 153 ARG A N 1
ATOM 1212 C CA . ARG A 1 153 ? -7.096 10.898 4.951 1.00 94.88 153 ARG A CA 1
ATOM 1213 C C . ARG A 1 153 ? -8.255 10.773 3.966 1.00 94.88 153 ARG A C 1
ATOM 1215 O O . ARG A 1 153 ? -8.045 10.885 2.759 1.00 94.88 153 ARG A O 1
ATOM 1222 N N . LEU A 1 154 ? -9.475 10.588 4.467 1.00 91.25 154 LEU A N 1
ATOM 1223 C CA . LEU A 1 154 ? -10.662 10.394 3.629 1.00 91.25 154 LEU A CA 1
ATOM 1224 C C . LEU A 1 154 ? -11.097 11.678 2.905 1.00 91.25 154 LEU A C 1
ATOM 1226 O O . LEU A 1 154 ? -11.722 11.601 1.851 1.00 91.25 154 LEU A O 1
ATOM 1230 N N . ASN A 1 155 ? -10.713 12.854 3.411 1.00 91.81 155 ASN A N 1
ATOM 1231 C CA . ASN A 1 155 ? -10.935 14.137 2.736 1.00 91.81 155 ASN A CA 1
ATOM 1232 C C . ASN A 1 155 ? -9.779 14.555 1.811 1.00 91.81 155 ASN A C 1
ATOM 1234 O O . ASN A 1 155 ? -9.839 15.619 1.199 1.00 91.81 155 ASN A O 1
ATOM 1238 N N . GLY A 1 156 ? -8.747 13.720 1.656 1.00 93.19 156 GLY A N 1
ATOM 1239 C CA . GLY A 1 156 ? -7.637 13.960 0.731 1.00 93.19 156 GLY A CA 1
ATOM 1240 C C . GLY A 1 156 ? -6.522 14.860 1.272 1.00 93.19 156 GLY A C 1
ATOM 1241 O O . GLY A 1 156 ? -5.662 15.285 0.503 1.00 93.19 156 GLY A O 1
ATOM 1242 N N . MET A 1 157 ? -6.513 15.140 2.578 1.00 95.81 157 MET A N 1
ATOM 1243 C CA . MET A 1 157 ? -5.439 15.849 3.288 1.00 95.81 157 MET A CA 1
ATOM 1244 C C . MET A 1 157 ? -4.350 14.848 3.699 1.00 95.81 157 MET A C 1
ATOM 1246 O O . MET A 1 157 ? -4.170 14.532 4.874 1.00 95.81 157 MET A O 1
ATOM 1250 N N . TYR A 1 158 ? -3.701 14.235 2.703 1.00 95.19 158 TYR A N 1
ATOM 1251 C CA . TYR A 1 158 ? -2.820 13.080 2.915 1.00 95.19 158 TYR A CA 1
ATOM 1252 C C . TYR A 1 158 ? -1.560 13.421 3.717 1.00 95.19 158 TYR A C 1
ATOM 1254 O O . TYR A 1 158 ? -1.173 12.646 4.588 1.00 95.19 158 TYR A O 1
ATOM 1262 N N . THR A 1 159 ? -0.938 14.574 3.463 1.00 94.69 159 THR A N 1
ATOM 1263 C CA . THR A 1 159 ? 0.266 15.010 4.189 1.00 94.69 159 THR A CA 1
ATOM 1264 C C . THR A 1 159 ? -0.053 15.241 5.665 1.00 94.69 159 THR A C 1
ATOM 1266 O O . THR A 1 159 ? 0.619 14.705 6.544 1.00 94.69 159 THR A O 1
ATOM 1269 N N . GLU A 1 160 ? -1.144 15.951 5.941 1.00 98.06 160 GLU A N 1
ATOM 1270 C CA . GLU A 1 160 ? -1.624 16.246 7.289 1.00 98.06 160 GLU A CA 1
ATOM 1271 C C . GLU A 1 160 ? -2.070 14.970 8.016 1.00 98.06 160 GLU A C 1
ATOM 1273 O O . GLU A 1 160 ? -1.802 14.802 9.208 1.00 98.06 160 GLU A O 1
ATOM 1278 N N . ALA A 1 161 ? -2.693 14.024 7.303 1.00 98.12 161 ALA A N 1
ATOM 1279 C CA . ALA A 1 161 ? -2.999 12.702 7.842 1.00 98.12 161 ALA A CA 1
ATOM 1280 C C . ALA A 1 161 ? -1.722 11.947 8.248 1.00 98.12 161 ALA A C 1
ATOM 1282 O O . ALA A 1 161 ? -1.700 11.304 9.300 1.00 98.12 161 ALA A O 1
ATOM 1283 N N . GLY A 1 162 ? -0.647 12.050 7.461 1.00 98.00 162 GLY A N 1
ATOM 1284 C CA . GLY A 1 162 ? 0.672 11.512 7.799 1.00 98.00 162 GLY A CA 1
ATOM 1285 C C . GLY A 1 162 ? 1.245 12.127 9.080 1.00 98.00 162 GLY A C 1
ATOM 1286 O O . GLY A 1 162 ? 1.662 11.402 9.983 1.00 98.00 162 GLY A O 1
ATOM 1287 N N . GLU A 1 163 ? 1.191 13.451 9.224 1.00 98.12 163 GLU A N 1
ATOM 1288 C CA . GLU A 1 163 ? 1.632 14.146 10.444 1.00 98.12 163 GLU A CA 1
ATOM 1289 C C . GLU A 1 163 ? 0.805 13.753 11.679 1.00 98.12 163 GLU A C 1
ATOM 1291 O O . GLU A 1 163 ? 1.352 13.504 12.759 1.00 98.12 163 GLU A O 1
ATOM 1296 N N . ALA A 1 164 ? -0.521 13.657 11.533 1.00 98.75 164 ALA A N 1
ATOM 1297 C CA . ALA A 1 164 ? -1.406 13.172 12.589 1.00 98.75 164 ALA A CA 1
ATOM 1298 C C . ALA A 1 164 ? -1.091 11.720 12.978 1.00 98.75 164 ALA A C 1
ATOM 1300 O O . ALA A 1 164 ? -1.082 11.389 14.165 1.00 98.75 164 ALA A O 1
ATOM 1301 N N . SER A 1 165 ? -0.742 10.881 12.002 1.00 98.69 165 SER A N 1
ATOM 1302 C CA . SER A 1 165 ? -0.343 9.486 12.219 1.00 98.69 165 SER A CA 1
ATOM 1303 C C . SER A 1 165 ? 0.928 9.372 13.062 1.00 98.69 165 SER A C 1
ATOM 1305 O O . SER A 1 165 ? 0.980 8.563 13.990 1.00 98.69 165 SER A O 1
ATOM 1307 N N . LEU A 1 166 ? 1.938 10.210 12.799 1.00 98.44 166 LEU A N 1
ATOM 1308 C CA . LEU A 1 166 ? 3.173 10.235 13.591 1.00 98.44 166 LEU A CA 1
ATOM 1309 C C . LEU A 1 166 ? 2.901 10.619 15.051 1.00 98.44 166 LEU A C 1
ATOM 1311 O O . LEU A 1 166 ? 3.394 9.950 15.963 1.00 98.44 166 LEU A O 1
ATOM 1315 N N . ARG A 1 167 ? 2.070 11.643 15.287 1.00 98.25 167 ARG A N 1
ATOM 1316 C CA . ARG A 1 167 ? 1.665 12.037 16.648 1.00 98.25 167 ARG A CA 1
ATOM 1317 C C . ARG A 1 167 ? 0.872 10.940 17.351 1.00 98.25 167 ARG A C 1
ATOM 1319 O O . ARG A 1 167 ? 1.174 10.619 18.500 1.00 98.25 167 ARG A O 1
ATOM 1326 N N . LEU A 1 168 ? -0.096 10.330 16.663 1.00 98.44 168 LEU A N 1
ATOM 1327 C CA . LEU A 1 168 ? -0.897 9.231 17.203 1.00 98.44 168 LEU A CA 1
ATOM 1328 C C . LEU A 1 168 ? -0.019 8.039 17.601 1.00 98.44 168 LEU A C 1
ATOM 1330 O O . LEU A 1 168 ? -0.220 7.455 18.663 1.00 98.44 168 LEU A O 1
ATOM 1334 N N . ARG A 1 169 ? 1.000 7.712 16.802 1.00 96.19 169 ARG A N 1
ATOM 1335 C CA . ARG A 1 169 ? 1.959 6.645 17.113 1.00 96.19 169 ARG A CA 1
ATOM 1336 C C . ARG A 1 169 ? 2.759 6.933 18.387 1.00 96.19 169 ARG A C 1
ATOM 1338 O O . ARG A 1 169 ? 2.915 6.041 19.220 1.00 96.19 169 ARG A O 1
ATOM 1345 N N . ILE A 1 170 ? 3.220 8.172 18.575 1.00 95.75 170 ILE A N 1
ATOM 1346 C CA . ILE A 1 170 ? 3.911 8.603 19.804 1.00 95.75 170 ILE A CA 1
ATOM 1347 C C . ILE A 1 170 ? 2.970 8.492 21.014 1.00 95.75 170 ILE A C 1
ATOM 1349 O O . ILE A 1 170 ? 3.351 7.950 22.054 1.00 95.75 170 ILE A O 1
ATOM 1353 N N . ALA A 1 171 ? 1.725 8.953 20.873 1.00 96.12 171 ALA A N 1
ATOM 1354 C CA . ALA A 1 171 ? 0.718 8.856 21.924 1.00 96.12 171 ALA A CA 1
ATOM 1355 C C . ALA A 1 171 ? 0.397 7.396 22.288 1.00 96.12 171 ALA A C 1
ATOM 1357 O O . ALA A 1 171 ? 0.308 7.063 23.471 1.00 96.12 171 ALA A O 1
ATOM 1358 N N . LEU A 1 172 ? 0.285 6.511 21.292 1.00 95.12 172 LEU A N 1
ATOM 1359 C CA . LEU A 1 172 ? 0.051 5.081 21.495 1.00 95.12 172 LEU A CA 1
ATOM 1360 C C . LEU A 1 172 ? 1.215 4.417 22.237 1.00 95.12 172 LEU A C 1
ATOM 1362 O O . LEU A 1 172 ? 0.986 3.638 23.164 1.00 95.12 172 LEU A O 1
ATOM 1366 N N . HIS A 1 173 ? 2.457 4.754 21.881 1.00 92.69 173 HIS A N 1
ATOM 1367 C CA . HIS A 1 173 ? 3.640 4.262 22.587 1.00 92.69 173 HIS A CA 1
ATOM 1368 C C . HIS A 1 173 ? 3.626 4.687 24.065 1.00 92.69 173 HIS A C 1
ATOM 1370 O O . HIS A 1 173 ? 3.787 3.851 24.958 1.00 92.69 173 HIS A O 1
ATOM 1376 N N . LYS A 1 174 ? 3.322 5.964 24.338 1.00 92.06 174 LYS A N 1
ATOM 1377 C CA . LYS A 1 174 ? 3.192 6.502 25.701 1.00 92.06 174 LYS A CA 1
ATOM 1378 C C . LYS A 1 174 ? 2.077 5.817 26.503 1.00 92.06 174 LYS A C 1
ATOM 1380 O O . LYS A 1 174 ? 2.285 5.482 27.667 1.00 92.06 174 LYS A O 1
ATOM 1385 N N . ALA A 1 175 ? 0.921 5.565 25.889 1.00 89.69 175 ALA A N 1
ATOM 1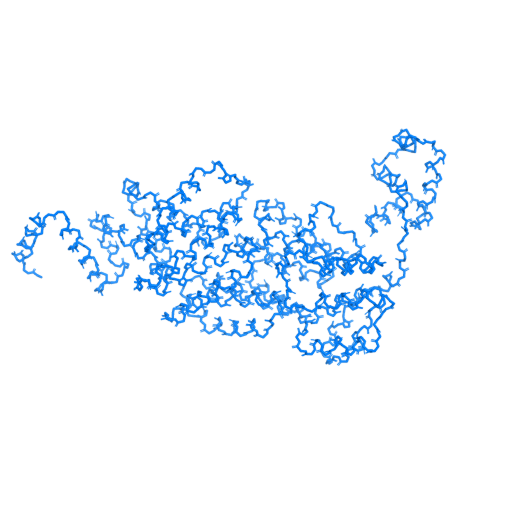386 C CA . ALA A 1 175 ? -0.188 4.853 26.529 1.00 89.69 175 ALA A CA 1
ATOM 1387 C C . ALA A 1 175 ? 0.144 3.374 26.813 1.00 89.69 175 ALA A C 1
ATOM 1389 O O . ALA A 1 175 ? -0.280 2.819 27.829 1.00 89.69 175 ALA A O 1
ATOM 1390 N N . SER A 1 176 ? 0.930 2.737 25.939 1.00 81.19 176 SER A N 1
ATOM 1391 C CA . SER A 1 176 ? 1.321 1.327 26.066 1.00 81.19 176 SER A CA 1
ATOM 1392 C C . SER A 1 176 ? 2.297 1.091 27.222 1.00 81.19 176 SER A C 1
ATOM 1394 O O . SER A 1 176 ? 2.134 0.121 27.960 1.00 81.19 176 SER A O 1
ATOM 1396 N N . GLY A 1 177 ? 3.250 2.004 27.452 1.00 73.81 177 GLY A N 1
ATOM 1397 C CA . GLY A 1 177 ? 4.169 1.935 28.600 1.00 73.81 177 GLY A CA 1
ATOM 1398 C C . GLY A 1 177 ? 3.460 1.977 29.963 1.00 73.81 177 GLY A C 1
ATOM 1399 O O . GLY A 1 177 ? 3.942 1.411 30.943 1.00 73.81 177 GLY A O 1
ATOM 1400 N N . ALA A 1 178 ? 2.260 2.562 30.020 1.00 71.69 178 ALA A N 1
ATOM 1401 C CA . ALA A 1 178 ? 1.429 2.607 31.221 1.00 71.69 178 ALA A CA 1
ATOM 1402 C C . ALA A 1 178 ? 0.619 1.313 31.485 1.00 71.69 178 ALA A C 1
ATOM 1404 O O . ALA A 1 178 ? -0.189 1.299 32.411 1.00 71.69 178 ALA A O 1
ATOM 1405 N N . HIS A 1 179 ? 0.811 0.241 30.695 1.00 60.25 179 HIS A N 1
ATOM 1406 C CA . HIS A 1 179 ? 0.135 -1.068 30.816 1.00 60.25 179 HIS A CA 1
ATOM 1407 C C . HIS A 1 179 ? -1.404 -1.038 30.687 1.00 60.25 179 HIS A C 1
ATOM 1409 O O . HIS A 1 179 ? -2.094 -1.938 31.161 1.00 60.25 179 HIS A O 1
ATOM 1415 N N . ARG A 1 180 ? -1.975 -0.021 30.025 1.00 66.75 180 ARG A N 1
ATOM 1416 C CA . ARG A 1 180 ? -3.440 0.169 29.920 1.00 66.75 180 ARG A CA 1
ATOM 1417 C C . ARG A 1 180 ? -4.066 -0.264 28.590 1.00 66.75 180 ARG A C 1
ATOM 1419 O O . ARG A 1 180 ? -5.267 -0.087 28.410 1.00 66.75 180 ARG A O 1
ATOM 1426 N N . MET A 1 181 ? -3.287 -0.806 27.653 1.00 84.50 181 MET A N 1
ATOM 1427 C CA . MET A 1 181 ? -3.713 -0.940 26.255 1.00 84.50 181 MET A CA 1
ATOM 1428 C C . MET A 1 181 ? -3.882 -2.392 25.808 1.00 84.50 181 MET A C 1
ATOM 1430 O O . MET A 1 181 ? -2.966 -3.204 25.929 1.00 84.50 181 MET A O 1
ATOM 1434 N N . LYS A 1 182 ? -5.052 -2.710 25.239 1.00 89.31 182 LYS A N 1
ATOM 1435 C CA . LYS A 1 182 ? -5.319 -4.013 24.613 1.00 89.31 182 LYS A CA 1
ATOM 1436 C C . LYS A 1 182 ? -4.488 -4.176 23.338 1.00 89.31 182 LYS A C 1
ATOM 1438 O O . LYS A 1 182 ? -4.393 -3.248 22.536 1.00 89.31 182 LYS A O 1
ATOM 1443 N N . SER A 1 183 ? -3.950 -5.378 23.116 1.00 92.31 183 SER A N 1
ATOM 1444 C CA . SER A 1 183 ? -3.166 -5.671 21.904 1.00 92.31 183 SER A CA 1
ATOM 1445 C C . SER A 1 183 ? -4.002 -5.580 20.624 1.00 92.31 183 SER A C 1
ATOM 1447 O O . SER A 1 183 ? -3.489 -5.099 19.623 1.00 92.31 183 SER A O 1
ATOM 1449 N N . SER A 1 184 ? -5.286 -5.954 20.659 1.00 93.31 184 SER A N 1
ATOM 1450 C CA . SER A 1 184 ? -6.206 -5.797 19.520 1.00 93.31 184 SER A CA 1
ATOM 1451 C C . SER A 1 184 ? -6.336 -4.338 19.085 1.00 93.31 184 SER A C 1
ATOM 1453 O O . SER A 1 184 ? -6.205 -4.009 17.909 1.00 93.31 184 SER A O 1
ATOM 1455 N N . PHE A 1 185 ? -6.529 -3.455 20.061 1.00 93.44 185 PHE A N 1
ATOM 1456 C CA . PHE A 1 185 ? -6.703 -2.032 19.829 1.00 93.44 185 PHE A CA 1
ATOM 1457 C C . PHE A 1 185 ? -5.415 -1.373 19.316 1.00 93.44 185 PHE A C 1
ATOM 1459 O O . PHE A 1 185 ? -5.449 -0.605 18.355 1.00 93.44 185 PHE A O 1
ATOM 1466 N N . ALA A 1 186 ? -4.262 -1.730 19.894 1.00 94.94 186 ALA A N 1
ATOM 1467 C CA . ALA A 1 186 ? -2.963 -1.278 19.399 1.00 94.94 186 ALA A CA 1
ATOM 1468 C C . ALA A 1 186 ? -2.694 -1.755 17.959 1.00 94.94 186 ALA A C 1
ATOM 1470 O O . ALA A 1 186 ? -2.234 -0.962 17.138 1.00 94.94 186 ALA A O 1
ATOM 1471 N N . ALA A 1 187 ? -3.026 -3.013 17.635 1.00 96.38 187 ALA A N 1
ATOM 1472 C CA . ALA A 1 187 ? -2.876 -3.560 16.287 1.00 96.38 187 ALA A CA 1
ATOM 1473 C C . ALA A 1 187 ? -3.697 -2.772 15.253 1.00 96.38 187 ALA A C 1
ATOM 1475 O O . ALA A 1 187 ? -3.150 -2.372 14.222 1.00 96.38 187 ALA A O 1
ATOM 1476 N N . LEU A 1 188 ? -4.971 -2.481 15.553 1.00 95.44 188 LEU A N 1
ATOM 1477 C CA . LEU A 1 188 ? -5.851 -1.688 14.683 1.00 95.44 188 LEU A CA 1
ATOM 1478 C C . LEU A 1 188 ? -5.318 -0.275 14.444 1.00 95.44 188 LEU A C 1
ATOM 1480 O O . LEU A 1 188 ? -5.279 0.181 13.302 1.00 95.44 188 LEU A O 1
ATOM 1484 N N . ILE A 1 189 ? -4.889 0.420 15.503 1.00 96.62 189 ILE A N 1
ATOM 1485 C CA . ILE A 1 189 ? -4.348 1.777 15.362 1.00 96.62 189 ILE A CA 1
ATOM 1486 C C . ILE A 1 189 ? -3.088 1.751 14.499 1.00 96.62 189 ILE A C 1
ATOM 1488 O O . ILE A 1 189 ? -2.980 2.543 13.568 1.00 96.62 189 ILE A O 1
ATOM 1492 N N . HIS A 1 190 ? -2.156 0.834 14.766 1.00 98.06 190 HIS A N 1
ATOM 1493 C CA . HIS A 1 190 ? -0.925 0.723 13.989 1.00 98.06 190 HIS A CA 1
ATOM 1494 C C . HIS A 1 190 ? -1.179 0.418 12.505 1.00 98.06 190 HIS A C 1
ATOM 1496 O O . HIS A 1 190 ? -0.511 1.004 11.654 1.00 98.06 190 HIS A O 1
ATOM 1502 N N . ALA A 1 191 ? -2.176 -0.413 12.182 1.00 97.12 191 ALA A N 1
ATOM 1503 C CA . ALA A 1 191 ? -2.573 -0.674 10.799 1.00 97.12 191 ALA A CA 1
ATOM 1504 C C . ALA A 1 191 ? -3.090 0.593 10.092 1.00 97.12 191 ALA A C 1
ATOM 1506 O O . ALA A 1 191 ? -2.657 0.917 8.988 1.00 97.12 191 ALA A O 1
ATOM 1507 N N . GLN A 1 192 ? -3.972 1.358 10.743 1.00 96.88 192 GLN A N 1
ATOM 1508 C CA . GLN A 1 192 ? -4.536 2.593 10.177 1.00 96.88 192 GLN A CA 1
ATOM 1509 C C . GLN A 1 192 ? -3.500 3.726 10.067 1.00 96.88 192 GLN A C 1
ATOM 1511 O O . GLN A 1 192 ? -3.486 4.467 9.080 1.00 96.88 192 GLN A O 1
ATOM 1516 N N . VAL A 1 193 ? -2.596 3.823 11.046 1.00 98.56 193 VAL A N 1
ATOM 1517 C CA . VAL A 1 193 ? -1.413 4.697 11.012 1.00 98.56 193 VAL A CA 1
ATOM 1518 C C . VAL A 1 193 ? -0.527 4.331 9.822 1.00 98.56 193 VAL A C 1
ATOM 1520 O O . VAL A 1 193 ? -0.136 5.218 9.067 1.00 98.56 193 VAL A O 1
ATOM 1523 N N . GLY A 1 194 ? -0.262 3.038 9.608 1.00 97.88 194 GLY A N 1
ATOM 1524 C CA . GLY A 1 194 ? 0.499 2.548 8.460 1.00 97.88 194 GLY A CA 1
ATOM 1525 C C . GLY A 1 194 ? -0.132 2.947 7.126 1.00 97.88 194 GLY A C 1
ATOM 1526 O O . GLY A 1 194 ? 0.557 3.522 6.284 1.00 97.88 194 GLY A O 1
ATOM 1527 N N . ASN A 1 195 ? -1.448 2.753 6.965 1.00 96.06 195 ASN A N 1
ATOM 1528 C CA . ASN A 1 195 ? -2.170 3.148 5.750 1.00 96.06 195 ASN A CA 1
ATOM 1529 C C . ASN A 1 195 ? -2.006 4.647 5.452 1.00 96.06 195 ASN A C 1
ATOM 1531 O O . ASN A 1 195 ? -1.691 5.041 4.330 1.00 96.06 195 ASN A O 1
ATOM 1535 N N . SER A 1 196 ? -2.209 5.492 6.464 1.00 97.38 196 SER A N 1
ATOM 1536 C CA . SER A 1 196 ? -2.137 6.950 6.322 1.00 97.38 196 SER A CA 1
ATOM 1537 C C . SER A 1 196 ? -0.726 7.443 6.016 1.00 97.38 196 SER A C 1
ATOM 1539 O O . SER A 1 196 ? -0.553 8.268 5.122 1.00 97.38 196 SER A O 1
ATOM 1541 N N . LEU A 1 197 ? 0.283 6.905 6.707 1.00 96.75 197 LEU A N 1
ATOM 1542 C CA . LEU A 1 197 ? 1.690 7.198 6.432 1.00 96.75 197 LEU A CA 1
ATOM 1543 C C . LEU A 1 197 ? 2.079 6.769 5.022 1.00 96.75 197 LEU A C 1
ATOM 1545 O O . LEU A 1 197 ? 2.781 7.506 4.332 1.00 96.75 197 LEU A O 1
ATOM 1549 N N . TYR A 1 198 ? 1.588 5.614 4.571 1.00 94.00 198 TYR A N 1
ATOM 1550 C CA . TYR A 1 198 ? 1.937 5.118 3.253 1.00 94.00 198 TYR A CA 1
ATOM 1551 C C . TYR A 1 198 ? 1.361 6.007 2.149 1.00 94.00 198 TYR A C 1
ATOM 1553 O O . TYR A 1 198 ? 2.099 6.437 1.266 1.00 94.00 198 TYR A O 1
ATOM 1561 N N . LEU A 1 199 ? 0.078 6.378 2.234 1.00 93.56 199 LEU A N 1
ATOM 1562 C CA . LEU A 1 199 ? -0.536 7.316 1.284 1.00 93.56 199 LEU A CA 1
ATOM 1563 C C . LEU A 1 199 ? 0.149 8.692 1.290 1.00 93.56 199 LEU A C 1
ATOM 1565 O O . LEU A 1 199 ? 0.255 9.324 0.235 1.00 93.56 199 LEU A O 1
ATOM 1569 N N . ALA A 1 200 ? 0.639 9.129 2.454 1.00 93.88 200 ALA A N 1
ATOM 1570 C CA . ALA A 1 200 ? 1.413 10.356 2.633 1.00 93.88 200 ALA A CA 1
ATOM 1571 C C . ALA A 1 200 ? 2.855 10.277 2.088 1.00 93.88 200 ALA A C 1
ATOM 1573 O O . ALA A 1 200 ? 3.545 11.292 2.081 1.00 93.88 200 ALA A O 1
ATOM 1574 N N . GLY A 1 201 ? 3.316 9.115 1.607 1.00 88.56 201 GLY A N 1
ATOM 1575 C CA . GLY A 1 201 ? 4.674 8.934 1.076 1.00 88.56 201 GLY A CA 1
ATOM 1576 C C . GLY A 1 201 ? 5.762 8.769 2.145 1.00 88.56 201 GLY A C 1
ATOM 1577 O O . GLY A 1 201 ? 6.940 8.967 1.849 1.00 88.56 201 GLY A O 1
ATOM 1578 N N . ASN A 1 202 ? 5.374 8.411 3.375 1.00 90.81 202 ASN A N 1
ATOM 1579 C CA . ASN A 1 202 ? 6.268 8.122 4.499 1.00 90.81 202 ASN A CA 1
ATOM 1580 C C . ASN A 1 202 ? 6.447 6.599 4.644 1.00 90.81 202 ASN A C 1
ATOM 1582 O O . ASN A 1 202 ? 5.960 5.984 5.597 1.00 90.81 202 ASN A O 1
ATOM 1586 N N . GLU A 1 203 ? 7.073 5.954 3.652 1.00 87.69 203 GLU A N 1
ATOM 1587 C CA . GLU A 1 203 ? 7.115 4.487 3.574 1.00 87.69 203 GLU A CA 1
ATOM 1588 C C . GLU A 1 203 ? 7.857 3.812 4.732 1.00 87.69 203 GLU A C 1
ATOM 1590 O O . GLU A 1 203 ? 7.468 2.723 5.147 1.00 87.69 203 GLU A O 1
ATOM 1595 N N . ALA A 1 204 ? 8.934 4.417 5.242 1.00 88.94 204 ALA A N 1
ATOM 1596 C CA . ALA A 1 204 ? 9.717 3.820 6.326 1.00 88.94 204 ALA A CA 1
ATOM 1597 C C . ALA A 1 204 ? 8.895 3.748 7.623 1.00 88.94 204 ALA A C 1
ATOM 1599 O O . ALA A 1 204 ? 8.844 2.718 8.297 1.00 88.94 204 ALA A O 1
ATOM 1600 N N . GLU A 1 205 ? 8.184 4.825 7.946 1.00 94.38 205 GLU A N 1
ATOM 1601 C CA . GLU A 1 205 ? 7.301 4.888 9.101 1.00 94.38 205 GLU A CA 1
ATOM 1602 C C . GLU A 1 205 ? 6.044 4.034 8.908 1.00 94.38 205 GLU A C 1
ATOM 1604 O O . GLU A 1 205 ? 5.532 3.477 9.886 1.00 94.38 205 GLU A O 1
ATOM 1609 N N . ALA A 1 206 ? 5.559 3.901 7.669 1.00 95.31 206 ALA A N 1
ATOM 1610 C CA . ALA A 1 206 ? 4.470 2.991 7.332 1.00 95.31 206 ALA A CA 1
ATOM 1611 C C . ALA A 1 206 ? 4.869 1.528 7.566 1.00 95.31 206 ALA A C 1
ATOM 1613 O O . ALA A 1 206 ? 4.155 0.826 8.281 1.00 95.31 206 ALA A O 1
ATOM 1614 N N . LEU A 1 207 ? 6.031 1.105 7.049 1.00 95.06 207 LEU A N 1
ATOM 1615 C CA . LEU A 1 207 ? 6.595 -0.233 7.251 1.00 95.06 207 LEU A CA 1
ATOM 1616 C C . LEU A 1 207 ? 6.678 -0.572 8.742 1.00 95.06 207 LEU A C 1
ATOM 1618 O O . LEU A 1 207 ? 6.061 -1.537 9.191 1.00 95.06 207 LEU A O 1
ATOM 1622 N N . GLN A 1 208 ? 7.327 0.294 9.525 1.00 96.44 208 GLN A N 1
ATOM 1623 C CA . GLN A 1 208 ? 7.443 0.117 10.974 1.00 96.44 208 GLN A CA 1
ATOM 1624 C C . GLN A 1 208 ? 6.069 0.005 11.655 1.00 96.44 208 GLN A C 1
ATOM 1626 O O . GLN A 1 208 ? 5.892 -0.742 12.617 1.00 96.44 208 GLN A O 1
ATOM 1631 N N . SER A 1 209 ? 5.074 0.758 11.182 1.00 98.25 209 SER A N 1
ATOM 1632 C CA . SER A 1 209 ? 3.728 0.715 11.756 1.00 98.25 209 SER A CA 1
ATOM 1633 C C . SER A 1 209 ? 3.014 -0.597 11.430 1.00 98.25 209 SER A C 1
ATOM 1635 O O . SER A 1 209 ? 2.367 -1.154 12.313 1.00 98.25 209 SER A O 1
ATOM 1637 N N . TYR A 1 210 ? 3.171 -1.148 10.226 1.00 98.38 210 TYR A N 1
ATOM 1638 C CA . TYR A 1 210 ? 2.623 -2.466 9.904 1.00 98.38 210 TYR A CA 1
ATOM 1639 C C . TYR A 1 210 ? 3.321 -3.596 10.670 1.00 98.38 210 TYR A C 1
ATOM 1641 O O . TYR A 1 210 ? 2.640 -4.489 11.170 1.00 98.38 210 TYR A O 1
ATOM 1649 N N . GLU A 1 211 ? 4.643 -3.536 10.851 1.00 98.38 211 GLU A N 1
ATOM 1650 C CA . GLU A 1 211 ? 5.382 -4.502 11.678 1.00 98.38 211 GLU A CA 1
ATOM 1651 C C . GLU A 1 211 ? 4.891 -4.490 13.133 1.00 98.38 211 GLU A C 1
ATOM 1653 O O . GLU A 1 211 ? 4.627 -5.543 13.718 1.00 98.38 211 GLU A O 1
ATOM 1658 N N . LEU A 1 212 ? 4.703 -3.297 13.711 1.00 97.75 212 LEU A N 1
ATOM 1659 C CA . LEU A 1 212 ? 4.133 -3.143 15.052 1.00 97.75 212 LEU A CA 1
ATOM 1660 C C . LEU A 1 212 ? 2.689 -3.654 15.114 1.00 97.75 212 LEU A C 1
ATOM 1662 O O . LEU A 1 212 ? 2.321 -4.325 16.082 1.00 97.75 212 LEU A O 1
ATOM 1666 N N . SER A 1 213 ? 1.883 -3.385 14.083 1.00 98.31 213 SER A N 1
ATOM 1667 C CA . SER A 1 213 ? 0.521 -3.915 13.978 1.00 98.31 213 SER A CA 1
ATOM 1668 C C . SER A 1 213 ? 0.522 -5.442 14.026 1.00 98.31 213 SER A C 1
ATOM 1670 O O . SER A 1 213 ? -0.140 -6.024 14.888 1.00 98.31 213 SER A O 1
ATOM 1672 N N . LEU A 1 214 ? 1.341 -6.088 13.192 1.00 98.38 214 LEU A N 1
ATOM 1673 C CA . LEU A 1 214 ? 1.455 -7.542 13.134 1.00 98.38 214 LEU A CA 1
ATOM 1674 C C . LEU A 1 214 ? 1.991 -8.130 14.450 1.00 98.38 214 LEU A C 1
ATOM 1676 O O . LEU A 1 214 ? 1.472 -9.130 14.947 1.00 98.38 214 LEU A O 1
ATOM 1680 N N . ALA A 1 215 ? 2.973 -7.481 15.082 1.00 97.12 215 ALA A N 1
ATOM 1681 C CA . ALA A 1 215 ? 3.498 -7.900 16.381 1.00 97.12 215 ALA A CA 1
ATOM 1682 C C . ALA A 1 215 ? 2.429 -7.868 17.489 1.00 97.12 215 ALA A C 1
ATOM 1684 O O . ALA A 1 215 ? 2.398 -8.747 18.355 1.00 97.12 215 ALA A O 1
ATOM 1685 N N . HIS A 1 216 ? 1.535 -6.878 17.473 1.00 96.19 216 HIS A N 1
ATOM 1686 C CA . HIS A 1 216 ? 0.385 -6.835 18.374 1.00 96.19 216 HIS A CA 1
ATOM 1687 C C . HIS A 1 216 ? -0.698 -7.850 17.985 1.00 96.19 216 HIS A C 1
ATOM 1689 O O . HIS A 1 216 ? -1.257 -8.505 18.868 1.00 96.19 216 HIS A O 1
ATOM 1695 N N . ALA A 1 217 ? -0.956 -8.038 16.691 1.00 97.06 217 ALA A N 1
ATOM 1696 C CA . ALA A 1 217 ? -1.927 -8.997 16.178 1.00 97.06 217 ALA A CA 1
ATOM 1697 C C . ALA A 1 217 ? -1.587 -10.443 16.565 1.00 97.06 217 ALA A C 1
ATOM 1699 O O . ALA A 1 217 ? -2.462 -11.174 17.031 1.00 97.06 217 ALA A O 1
ATOM 1700 N N . ARG A 1 218 ? -0.308 -10.832 16.494 1.00 97.19 218 ARG A N 1
ATOM 1701 C CA . ARG A 1 218 ? 0.185 -12.157 16.918 1.00 97.19 218 ARG A CA 1
ATOM 1702 C C . ARG A 1 218 ? -0.124 -12.483 18.380 1.00 97.19 218 ARG A C 1
ATOM 1704 O O . ARG A 1 218 ? -0.345 -13.642 18.707 1.00 97.19 218 ARG A O 1
ATOM 1711 N N . LYS A 1 219 ? -0.239 -11.475 19.253 1.00 95.38 219 LYS A N 1
ATOM 1712 C CA . LYS A 1 219 ? -0.646 -11.662 20.662 1.00 95.38 219 LYS A CA 1
ATOM 1713 C C . LYS A 1 219 ? -2.143 -11.939 20.827 1.00 95.38 219 LYS A C 1
ATOM 1715 O O . LYS A 1 219 ? -2.571 -12.315 21.911 1.00 95.38 219 LYS A O 1
ATOM 1720 N N . THR A 1 220 ? -2.942 -11.684 19.793 1.00 93.81 220 THR A N 1
ATOM 1721 C CA . THR A 1 220 ? -4.407 -11.805 19.834 1.00 93.81 220 THR A CA 1
ATOM 1722 C C . THR A 1 220 ? -4.906 -13.105 19.211 1.00 93.81 220 THR A C 1
ATOM 1724 O O . THR A 1 220 ? -5.983 -13.564 19.575 1.00 93.81 220 THR A O 1
ATOM 1727 N N . GLY A 1 221 ? -4.163 -13.669 18.250 1.00 92.31 221 GLY A N 1
ATOM 1728 C CA . GLY A 1 221 ? -4.606 -14.813 17.443 1.00 92.31 221 GLY A CA 1
ATOM 1729 C C . GLY A 1 221 ? -5.789 -14.512 16.509 1.00 92.31 221 GLY A C 1
ATOM 1730 O O . GLY A 1 221 ? -6.342 -15.427 15.909 1.00 92.31 221 GLY A O 1
ATOM 1731 N N . ASN A 1 222 ? -6.213 -13.249 16.388 1.00 95.00 222 ASN A N 1
ATOM 1732 C CA . ASN A 1 222 ? -7.356 -12.872 15.567 1.00 95.00 222 ASN A CA 1
ATOM 1733 C C . ASN A 1 222 ? -6.968 -12.828 14.077 1.00 95.00 222 ASN A C 1
ATOM 1735 O O . ASN A 1 222 ? -6.086 -12.065 13.681 1.00 95.00 222 ASN A O 1
ATOM 1739 N N . ALA A 1 223 ? -7.663 -13.613 13.250 1.00 96.44 223 ALA A N 1
ATOM 1740 C CA . ALA A 1 223 ? -7.360 -13.764 11.827 1.00 96.44 223 ALA A CA 1
ATOM 1741 C C . ALA A 1 223 ? -7.434 -12.448 11.034 1.00 96.44 223 ALA A C 1
ATOM 1743 O O . ALA A 1 223 ? -6.594 -12.225 10.165 1.00 96.44 223 ALA A O 1
ATOM 1744 N N . TYR A 1 224 ? -8.386 -11.558 11.346 1.00 95.69 224 TYR A N 1
ATOM 1745 C CA . TYR A 1 224 ? -8.495 -10.244 10.700 1.00 95.69 224 TYR A CA 1
ATOM 1746 C C . TYR A 1 224 ? -7.244 -9.406 10.984 1.00 95.69 224 TYR A C 1
ATOM 1748 O O . TYR A 1 224 ? -6.602 -8.899 10.066 1.00 95.69 224 TYR A O 1
ATOM 1756 N N . LEU A 1 225 ? -6.859 -9.321 12.263 1.00 96.81 225 LEU A N 1
ATOM 1757 C CA . LEU A 1 225 ? -5.699 -8.541 12.700 1.00 96.81 225 LEU A CA 1
ATOM 1758 C C . LEU A 1 225 ? -4.372 -9.087 12.174 1.00 96.81 225 LEU A C 1
ATOM 1760 O O . LEU A 1 225 ? -3.422 -8.324 12.051 1.00 96.81 225 LEU A O 1
ATOM 1764 N N . LEU A 1 226 ? -4.287 -10.388 11.898 1.00 97.94 226 LEU A N 1
ATOM 1765 C CA . LEU A 1 226 ? -3.100 -11.015 11.316 1.00 97.94 226 LEU A CA 1
ATOM 1766 C C . LEU A 1 226 ? -3.042 -10.833 9.796 1.00 97.94 226 LEU A C 1
ATOM 1768 O O . LEU A 1 226 ? -1.978 -10.545 9.247 1.00 97.94 226 LEU A O 1
ATOM 1772 N N . SER A 1 227 ? -4.183 -10.970 9.117 1.00 97.62 227 SER A N 1
ATOM 1773 C CA . SER A 1 227 ? -4.262 -10.915 7.651 1.00 97.62 227 SER A CA 1
ATOM 1774 C C . SER A 1 227 ? -4.040 -9.501 7.108 1.00 97.62 227 SER A C 1
ATOM 1776 O O . SER A 1 227 ? -3.382 -9.340 6.083 1.00 97.62 227 SER A O 1
ATOM 1778 N N . ASP A 1 228 ? -4.553 -8.475 7.793 1.00 95.56 228 ASP A N 1
ATOM 1779 C CA . ASP A 1 228 ? -4.476 -7.084 7.328 1.00 95.56 228 ASP A CA 1
ATOM 1780 C C . ASP A 1 228 ? -3.027 -6.554 7.184 1.00 95.56 228 ASP A C 1
ATOM 1782 O O . ASP A 1 228 ? -2.632 -6.179 6.075 1.00 95.56 228 ASP A O 1
ATOM 1786 N N . PRO A 1 229 ? -2.183 -6.541 8.236 1.00 97.88 229 PRO A N 1
ATOM 1787 C CA . PRO A 1 229 ? -0.814 -6.051 8.114 1.00 97.88 229 PRO A CA 1
ATOM 1788 C C . PRO A 1 229 ? 0.096 -6.993 7.314 1.00 97.88 229 PRO A C 1
ATOM 1790 O O . PRO A 1 229 ? 1.002 -6.498 6.651 1.00 97.88 229 PRO A O 1
ATOM 1793 N N . SER A 1 230 ? -0.124 -8.314 7.317 1.00 98.50 230 SER A N 1
ATOM 1794 C CA . SER A 1 230 ? 0.711 -9.256 6.544 1.00 98.50 230 SER A CA 1
ATOM 1795 C C . SER A 1 230 ? 0.585 -9.041 5.032 1.00 98.50 230 SER A C 1
ATOM 1797 O O . SER A 1 230 ? 1.601 -8.943 4.346 1.00 98.50 230 SER A O 1
ATOM 1799 N N . GLY A 1 231 ? -0.632 -8.847 4.509 1.00 98.00 231 GLY A N 1
ATOM 1800 C CA . GLY A 1 231 ? -0.844 -8.523 3.092 1.00 98.00 231 GLY A CA 1
ATOM 1801 C C . GLY A 1 231 ? -0.187 -7.197 2.682 1.00 98.00 231 GLY A C 1
ATOM 1802 O O . GLY A 1 231 ? 0.416 -7.095 1.612 1.00 98.00 231 GLY A O 1
ATOM 1803 N N . LYS A 1 232 ? -0.232 -6.189 3.563 1.00 97.12 232 LYS A N 1
ATOM 1804 C CA . LYS A 1 232 ? 0.414 -4.884 3.342 1.00 97.12 232 LYS A CA 1
ATOM 1805 C C . LYS A 1 232 ? 1.934 -4.966 3.400 1.00 97.12 232 LYS A C 1
ATOM 1807 O O . LYS A 1 232 ? 2.595 -4.388 2.544 1.00 97.12 232 LYS A O 1
ATOM 1812 N N . LEU A 1 233 ? 2.492 -5.700 4.362 1.00 98.06 233 LEU A N 1
ATOM 1813 C CA . LEU A 1 233 ? 3.933 -5.945 4.458 1.00 98.06 233 LEU A CA 1
ATOM 1814 C C . LEU A 1 233 ? 4.450 -6.688 3.227 1.00 98.06 233 LEU A C 1
ATOM 1816 O O . LEU A 1 233 ? 5.456 -6.277 2.652 1.00 98.06 233 LEU A O 1
ATOM 1820 N N . ALA A 1 234 ? 3.722 -7.710 2.768 1.00 98.00 234 ALA A N 1
ATOM 1821 C CA . ALA A 1 234 ? 4.026 -8.402 1.523 1.00 98.00 234 ALA A CA 1
ATOM 1822 C C . ALA A 1 234 ? 4.103 -7.434 0.335 1.00 98.00 234 ALA A C 1
ATOM 1824 O O . ALA A 1 234 ? 5.075 -7.455 -0.420 1.00 98.00 234 ALA A O 1
ATOM 1825 N N . LEU A 1 235 ? 3.106 -6.554 0.189 1.00 95.62 235 LEU A N 1
ATOM 1826 C CA . LEU A 1 235 ? 3.088 -5.553 -0.874 1.00 95.62 235 LEU A CA 1
ATOM 1827 C C . LEU A 1 235 ? 4.258 -4.571 -0.753 1.00 95.62 235 LEU A C 1
ATOM 1829 O O . LEU A 1 235 ? 4.961 -4.357 -1.736 1.00 95.62 235 LEU A O 1
ATOM 1833 N N . LEU A 1 236 ? 4.499 -4.000 0.430 1.00 93.62 236 LEU A N 1
ATOM 1834 C CA . LEU A 1 236 ? 5.592 -3.046 0.638 1.00 93.62 236 LEU A CA 1
ATOM 1835 C C . LEU A 1 236 ? 6.951 -3.670 0.317 1.00 93.62 236 LEU A C 1
ATOM 1837 O O . LEU A 1 236 ? 7.727 -3.058 -0.409 1.00 93.62 236 LEU A O 1
ATOM 1841 N N . HIS A 1 237 ? 7.230 -4.882 0.798 1.00 92.62 237 HIS A N 1
ATOM 1842 C CA . HIS A 1 237 ? 8.496 -5.556 0.512 1.00 92.62 237 HIS A CA 1
ATOM 1843 C C . HIS A 1 237 ? 8.634 -5.955 -0.958 1.00 92.62 237 HIS A C 1
ATOM 1845 O O . HIS A 1 237 ? 9.719 -5.793 -1.515 1.00 92.62 237 HIS A O 1
ATOM 1851 N N . ALA A 1 238 ? 7.552 -6.395 -1.613 1.00 91.88 238 ALA A N 1
ATOM 1852 C CA . ALA A 1 238 ? 7.574 -6.680 -3.048 1.00 91.88 238 ALA A CA 1
ATOM 1853 C C . ALA A 1 238 ? 7.961 -5.426 -3.839 1.00 91.88 238 ALA A C 1
ATOM 1855 O O . ALA A 1 238 ? 8.846 -5.467 -4.689 1.00 91.88 238 ALA A O 1
ATOM 1856 N N . LEU A 1 239 ? 7.338 -4.294 -3.511 1.00 87.62 239 LEU A N 1
ATOM 1857 C CA . LEU A 1 239 ? 7.607 -3.006 -4.137 1.00 87.62 239 LEU A CA 1
ATOM 1858 C C . LEU A 1 239 ? 9.009 -2.483 -3.849 1.00 87.62 239 LEU A C 1
ATOM 1860 O O . LEU A 1 239 ? 9.610 -1.882 -4.734 1.00 87.62 239 LEU A O 1
ATOM 1864 N N . ASP A 1 240 ? 9.516 -2.691 -2.635 1.00 85.50 240 ASP A N 1
ATOM 1865 C CA . ASP A 1 240 ? 10.859 -2.283 -2.222 1.00 85.50 240 ASP A CA 1
ATOM 1866 C C . ASP A 1 240 ? 11.954 -3.104 -2.922 1.00 85.50 240 ASP A C 1
ATOM 1868 O O . ASP A 1 240 ? 13.067 -2.613 -3.071 1.00 85.50 240 ASP A O 1
ATOM 1872 N N . GLY A 1 241 ? 11.623 -4.304 -3.414 1.00 83.38 241 GLY A N 1
ATOM 1873 C CA . GLY A 1 241 ? 12.545 -5.232 -4.076 1.00 83.38 241 GLY A CA 1
ATOM 1874 C C . GLY A 1 241 ? 13.016 -6.389 -3.187 1.00 83.38 241 GLY A C 1
ATOM 1875 O O . GLY A 1 241 ? 13.880 -7.158 -3.589 1.00 83.38 241 GLY A O 1
ATOM 1876 N N . ASN A 1 242 ? 12.448 -6.551 -1.987 1.00 87.94 242 ASN A N 1
ATOM 1877 C CA . ASN A 1 242 ? 12.786 -7.640 -1.072 1.00 87.94 242 ASN A CA 1
ATOM 1878 C C . ASN A 1 242 ? 11.816 -8.818 -1.237 1.00 87.94 242 ASN A C 1
ATOM 1880 O O . ASN A 1 242 ? 10.862 -8.989 -0.474 1.00 87.94 242 ASN A O 1
ATOM 1884 N N . GLU A 1 243 ? 12.060 -9.632 -2.261 1.00 88.25 243 GLU A N 1
ATOM 1885 C CA . GLU A 1 243 ? 11.196 -10.759 -2.616 1.00 88.25 243 GLU A CA 1
ATOM 1886 C C . GLU A 1 243 ? 11.090 -11.818 -1.511 1.00 88.25 243 GLU A C 1
ATOM 1888 O O . GLU A 1 243 ? 10.000 -12.338 -1.261 1.00 88.25 243 GLU A O 1
ATOM 1893 N N . TYR A 1 244 ? 12.192 -12.108 -0.814 1.00 90.56 244 TYR A N 1
ATOM 1894 C CA . TYR A 1 244 ? 12.209 -13.094 0.266 1.00 90.56 244 TYR A CA 1
ATOM 1895 C C . TYR A 1 244 ? 11.228 -12.722 1.386 1.00 90.56 244 TYR A C 1
ATOM 1897 O O . TYR A 1 244 ? 10.365 -13.524 1.749 1.00 90.56 244 TYR A O 1
ATOM 1905 N N . LEU A 1 245 ? 11.305 -11.484 1.894 1.00 94.06 245 LEU A N 1
ATOM 1906 C CA . LEU A 1 245 ? 10.367 -11.013 2.916 1.00 94.06 245 LEU A CA 1
ATOM 1907 C C . LEU A 1 245 ? 8.942 -10.914 2.370 1.00 94.06 245 LEU A C 1
ATOM 1909 O O . LEU A 1 245 ? 7.999 -11.286 3.067 1.00 94.06 245 LEU A O 1
ATOM 1913 N N . ALA A 1 246 ? 8.775 -10.468 1.122 1.00 95.56 246 ALA A N 1
ATOM 1914 C CA . ALA A 1 246 ? 7.460 -10.385 0.497 1.00 95.56 246 ALA A CA 1
ATOM 1915 C C . ALA A 1 246 ? 6.751 -11.747 0.471 1.00 95.56 246 ALA A C 1
ATOM 1917 O O . ALA A 1 246 ? 5.592 -11.843 0.875 1.00 95.56 246 ALA A O 1
ATOM 1918 N N . ARG A 1 247 ? 7.453 -12.809 0.050 1.00 96.75 247 ARG A N 1
ATOM 1919 C CA . ARG A 1 247 ? 6.926 -14.183 0.038 1.00 96.75 247 ARG A CA 1
ATOM 1920 C C . ARG A 1 247 ? 6.646 -14.698 1.450 1.00 96.75 247 ARG A C 1
ATOM 1922 O O . ARG A 1 247 ? 5.571 -15.239 1.674 1.00 96.75 247 ARG A O 1
ATOM 1929 N N . GLY A 1 248 ? 7.533 -14.443 2.414 1.00 98.12 248 GLY A N 1
ATOM 1930 C CA . GLY A 1 248 ? 7.304 -14.833 3.811 1.00 98.12 248 GLY A CA 1
ATOM 1931 C C . GLY A 1 248 ? 6.030 -14.224 4.412 1.00 98.12 248 GLY A C 1
ATOM 1932 O O . GLY A 1 248 ? 5.253 -14.921 5.062 1.00 98.12 248 GLY A O 1
ATOM 1933 N N . TYR A 1 249 ? 5.764 -12.941 4.149 1.00 98.56 249 TYR A N 1
ATOM 1934 C CA . TYR A 1 249 ? 4.525 -12.299 4.599 1.00 98.56 249 TYR A CA 1
ATOM 1935 C C . TYR A 1 249 ? 3.287 -12.740 3.810 1.00 98.56 249 TYR A C 1
ATOM 1937 O O . TYR A 1 249 ? 2.196 -12.765 4.379 1.00 98.56 249 TYR A O 1
ATOM 1945 N N . LEU A 1 250 ? 3.429 -13.117 2.532 1.00 98.62 250 LEU A N 1
ATOM 1946 C CA . LEU A 1 250 ? 2.346 -13.765 1.785 1.00 98.62 250 LEU A CA 1
ATOM 1947 C C . LEU A 1 250 ? 1.975 -15.109 2.414 1.00 98.62 250 LEU A C 1
ATOM 1949 O O . LEU A 1 250 ? 0.792 -15.369 2.603 1.00 98.62 250 LEU A O 1
ATOM 1953 N N . ASP A 1 251 ? 2.960 -15.926 2.784 1.00 98.44 251 ASP A N 1
ATOM 1954 C CA . ASP A 1 251 ? 2.710 -17.213 3.434 1.00 98.44 251 ASP A CA 1
ATOM 1955 C C . ASP A 1 251 ? 1.994 -17.030 4.781 1.00 98.44 251 ASP A C 1
ATOM 1957 O O . ASP A 1 251 ? 1.038 -17.747 5.076 1.00 98.44 251 ASP A O 1
ATOM 1961 N N . GLU A 1 252 ? 2.397 -16.037 5.583 1.00 97.94 252 GLU A N 1
ATOM 1962 C CA . GLU A 1 252 ? 1.697 -15.684 6.827 1.00 97.94 252 GLU A CA 1
ATOM 1963 C C . GLU A 1 252 ? 0.266 -15.187 6.561 1.00 97.94 252 GLU A C 1
ATOM 1965 O O . GLU A 1 252 ? -0.667 -15.580 7.260 1.00 97.94 252 GLU A O 1
ATOM 1970 N N . HIS A 1 253 ? 0.056 -14.375 5.523 1.00 98.44 253 HIS A N 1
ATOM 1971 C CA . HIS A 1 253 ? -1.278 -13.919 5.134 1.00 98.44 253 HIS A CA 1
ATOM 1972 C C . HIS A 1 253 ? -2.203 -15.092 4.765 1.00 98.44 253 HIS A C 1
ATOM 1974 O O . HIS A 1 253 ? -3.332 -15.177 5.256 1.00 98.44 253 HIS A O 1
ATOM 1980 N N . GLU A 1 254 ? -1.723 -16.029 3.942 1.00 98.06 254 GLU A N 1
ATOM 1981 C CA . GLU A 1 254 ? -2.506 -17.182 3.477 1.00 98.06 254 GLU A CA 1
ATOM 1982 C C . GLU A 1 254 ? -2.899 -18.137 4.619 1.00 98.06 254 GLU A C 1
ATOM 1984 O O . GLU A 1 254 ? -3.971 -18.743 4.577 1.00 98.06 254 GLU A O 1
ATOM 1989 N N . GLN A 1 255 ? -2.100 -18.221 5.689 1.00 97.75 255 GLN A N 1
ATOM 1990 C CA . GLN A 1 255 ? -2.444 -19.009 6.883 1.00 97.75 255 GLN A CA 1
ATOM 1991 C C . GLN A 1 255 ? -3.693 -18.486 7.610 1.00 97.75 255 GLN A C 1
ATOM 1993 O O . GLN A 1 255 ? -4.386 -19.243 8.299 1.00 97.75 255 GLN A O 1
ATOM 1998 N N . HIS A 1 256 ? -3.994 -17.193 7.481 1.00 97.50 256 HIS A N 1
ATOM 1999 C CA . HIS A 1 256 ? -5.013 -16.528 8.291 1.00 97.50 256 HIS A CA 1
ATOM 2000 C C . HIS A 1 256 ? -6.233 -16.078 7.490 1.00 97.50 256 HIS A C 1
ATOM 2002 O O . HIS A 1 256 ? -7.347 -16.155 8.013 1.00 97.50 256 HIS A O 1
ATOM 2008 N N . ILE A 1 257 ? -6.061 -15.683 6.226 1.00 97.38 257 ILE A N 1
ATOM 2009 C CA . ILE A 1 257 ? -7.116 -15.053 5.422 1.00 97.38 257 ILE A CA 1
ATOM 2010 C C . ILE A 1 257 ? -8.373 -15.923 5.273 1.00 97.38 257 ILE A C 1
ATOM 2012 O O . ILE A 1 257 ? -9.486 -15.402 5.268 1.00 97.38 257 ILE A O 1
ATOM 2016 N N . GLY A 1 258 ? -8.224 -17.251 5.223 1.00 96.44 258 GLY A N 1
ATOM 2017 C CA . GLY A 1 258 ? -9.347 -18.195 5.140 1.00 96.44 258 GLY A CA 1
ATOM 2018 C C . GLY A 1 258 ? -10.234 -18.257 6.391 1.00 96.44 258 GLY A C 1
ATOM 2019 O O . GLY A 1 258 ? -11.356 -18.747 6.315 1.00 96.44 258 GLY A O 1
ATOM 2020 N N . HIS A 1 259 ? -9.758 -17.745 7.530 1.00 96.00 259 HIS A N 1
ATOM 2021 C CA . HIS A 1 259 ? -10.484 -17.709 8.805 1.00 96.00 259 HIS A CA 1
ATOM 2022 C C . HIS A 1 259 ? -11.084 -16.326 9.111 1.00 96.00 259 HIS A C 1
ATOM 2024 O O . HIS A 1 259 ? -11.638 -16.108 10.191 1.00 96.00 259 HIS A O 1
ATOM 2030 N N . VAL A 1 260 ? -10.951 -15.365 8.194 1.00 93.88 260 VAL A N 1
ATOM 2031 C CA . VAL A 1 260 ? -11.491 -14.013 8.356 1.00 93.88 260 VAL A CA 1
ATOM 2032 C C . VAL A 1 260 ? -13.003 -14.035 8.134 1.00 93.88 260 VAL A C 1
ATOM 2034 O O . VAL A 1 260 ? -13.473 -14.380 7.056 1.00 93.88 260 VAL A O 1
ATOM 2037 N N . GLY A 1 261 ? -13.772 -13.633 9.151 1.00 87.00 261 GLY A N 1
ATOM 2038 C CA . GLY A 1 261 ? -15.238 -13.650 9.085 1.00 87.00 261 GLY A CA 1
ATOM 2039 C C . GLY A 1 261 ? -15.832 -12.600 8.140 1.00 87.00 261 GLY A C 1
ATOM 2040 O O . GLY A 1 261 ? -16.721 -12.911 7.350 1.00 87.00 261 GLY A O 1
ATOM 2041 N N . TRP A 1 262 ? -15.341 -11.359 8.196 1.00 87.81 262 TRP A N 1
ATOM 2042 C CA . TRP A 1 262 ? -15.820 -10.252 7.365 1.00 87.81 262 TRP A CA 1
ATOM 2043 C C . TRP A 1 262 ? -14.650 -9.531 6.689 1.00 87.81 262 TRP A C 1
ATOM 2045 O O . TRP A 1 262 ? -13.547 -9.469 7.225 1.00 87.81 262 TRP A O 1
ATOM 2055 N N . GLY A 1 263 ? -14.887 -8.973 5.499 1.00 86.62 263 GLY A N 1
ATOM 2056 C CA . GLY A 1 263 ? -13.868 -8.189 4.794 1.00 86.62 263 GLY A CA 1
ATOM 2057 C C . GLY A 1 263 ? -12.746 -9.023 4.171 1.00 86.62 263 GLY A C 1
ATOM 2058 O O . GLY A 1 263 ? -11.727 -8.463 3.790 1.00 86.62 263 GLY A O 1
ATOM 2059 N N . GLN A 1 264 ? -12.913 -10.340 4.006 1.00 92.25 264 GLN A N 1
ATOM 2060 C CA . GLN A 1 264 ? -11.880 -11.206 3.422 1.00 92.25 264 GLN A CA 1
ATOM 2061 C C . GLN A 1 264 ? -11.397 -10.707 2.046 1.00 92.25 264 GLN A C 1
ATOM 2063 O O . GLN A 1 264 ? -10.198 -10.633 1.804 1.00 92.25 264 GLN A O 1
ATOM 2068 N N . ALA A 1 265 ? -12.310 -10.298 1.158 1.00 90.38 265 ALA A N 1
ATOM 2069 C CA . ALA A 1 265 ? -11.945 -9.749 -0.152 1.00 90.38 265 ALA A CA 1
ATOM 2070 C C . ALA A 1 265 ? -11.196 -8.406 -0.057 1.00 90.38 265 ALA A C 1
ATOM 2072 O O . ALA A 1 265 ? -10.329 -8.134 -0.883 1.00 90.38 265 ALA A O 1
ATOM 2073 N N . MET A 1 266 ? -11.519 -7.589 0.952 1.00 88.94 266 MET A N 1
ATOM 2074 C CA . MET A 1 266 ? -10.812 -6.342 1.245 1.00 88.94 266 MET A CA 1
ATOM 2075 C C . MET A 1 266 ? -9.382 -6.644 1.702 1.00 88.94 266 MET A C 1
ATOM 2077 O O . MET A 1 266 ? -8.451 -6.108 1.122 1.00 88.94 266 MET A O 1
ATOM 2081 N N . LEU A 1 267 ? -9.199 -7.559 2.660 1.00 92.75 267 LEU A N 1
ATOM 2082 C CA . LEU A 1 267 ? -7.877 -7.899 3.201 1.00 92.75 267 LEU A CA 1
ATOM 2083 C C . LEU A 1 267 ? -6.989 -8.678 2.221 1.00 92.75 267 LEU A C 1
ATOM 2085 O O . LEU A 1 267 ? -5.768 -8.566 2.271 1.00 92.75 267 LEU A O 1
ATOM 2089 N N . ALA A 1 268 ? -7.577 -9.476 1.328 1.00 95.50 268 ALA A N 1
ATOM 2090 C CA . ALA A 1 268 ? -6.824 -10.235 0.328 1.00 95.50 268 ALA A CA 1
ATOM 2091 C C . ALA A 1 268 ? -6.221 -9.344 -0.772 1.00 95.50 268 ALA A C 1
ATOM 2093 O O . ALA A 1 268 ? -5.369 -9.792 -1.545 1.00 95.50 268 ALA A O 1
ATOM 2094 N N . ARG A 1 269 ? -6.681 -8.095 -0.886 1.00 95.06 269 ARG A N 1
ATOM 2095 C CA . ARG A 1 269 ? -6.355 -7.200 -1.993 1.00 95.06 269 ARG A CA 1
ATOM 2096 C C . ARG A 1 269 ? -4.863 -6.911 -2.081 1.00 95.06 269 ARG A C 1
ATOM 2098 O O . ARG A 1 269 ? -4.284 -7.076 -3.154 1.00 95.06 269 ARG A O 1
ATOM 2105 N N . GLU A 1 270 ? -4.226 -6.517 -0.985 1.00 96.19 270 GLU A N 1
ATOM 2106 C CA . GLU A 1 270 ? -2.800 -6.191 -0.975 1.00 96.19 270 GLU A CA 1
ATOM 2107 C C . GLU A 1 270 ? -1.937 -7.422 -1.254 1.00 96.19 270 GLU A C 1
ATOM 2109 O O . GLU A 1 270 ? -0.967 -7.316 -2.002 1.00 96.19 270 GLU A O 1
ATOM 2114 N N . ALA A 1 271 ? -2.337 -8.606 -0.779 1.00 98.12 271 ALA A N 1
ATOM 2115 C CA . ALA A 1 271 ? -1.667 -9.862 -1.114 1.00 98.12 271 ALA A CA 1
ATOM 2116 C C . ALA A 1 271 ? -1.782 -10.205 -2.615 1.00 98.12 271 ALA A C 1
ATOM 2118 O O . ALA A 1 271 ? -0.811 -10.646 -3.234 1.00 98.12 271 ALA A O 1
ATOM 2119 N N . ILE A 1 272 ? -2.943 -9.956 -3.237 1.00 98.12 272 ILE A N 1
ATOM 2120 C CA . ILE A 1 272 ? -3.125 -10.093 -4.693 1.00 98.12 272 ILE A CA 1
ATOM 2121 C C . ILE A 1 272 ? -2.208 -9.122 -5.449 1.00 98.12 272 ILE A C 1
ATOM 2123 O O . ILE A 1 272 ? -1.527 -9.528 -6.392 1.00 98.12 272 ILE A O 1
ATOM 2127 N N . LEU A 1 273 ? -2.164 -7.852 -5.034 1.00 97.44 273 LEU A N 1
ATOM 2128 C CA . LEU A 1 273 ? -1.300 -6.839 -5.648 1.00 97.44 273 LEU A CA 1
ATOM 2129 C C . LEU A 1 273 ? 0.187 -7.195 -5.481 1.00 97.44 273 LEU A C 1
ATOM 2131 O O . LEU A 1 273 ? 0.948 -7.068 -6.438 1.00 97.44 273 LEU A O 1
ATOM 2135 N N . ALA A 1 274 ? 0.591 -7.707 -4.316 1.00 97.69 274 ALA A N 1
ATOM 2136 C CA . ALA A 1 274 ? 1.957 -8.153 -4.050 1.00 97.69 274 ALA A CA 1
ATOM 2137 C C . ALA A 1 274 ? 2.363 -9.298 -4.989 1.00 97.69 274 ALA A C 1
ATOM 2139 O O . ALA A 1 274 ? 3.380 -9.201 -5.672 1.00 97.69 274 ALA A O 1
ATOM 2140 N N . ARG A 1 275 ? 1.531 -10.343 -5.115 1.00 98.25 275 ARG A N 1
ATOM 2141 C CA . ARG A 1 275 ? 1.783 -11.450 -6.055 1.00 98.25 275 ARG A CA 1
ATOM 2142 C C . ARG A 1 275 ? 1.834 -10.992 -7.510 1.00 98.25 275 ARG A C 1
ATOM 2144 O O . ARG A 1 275 ? 2.668 -11.479 -8.269 1.00 98.25 275 ARG A O 1
ATOM 2151 N N . ALA A 1 276 ? 0.963 -10.065 -7.907 1.00 97.38 276 ALA A N 1
ATOM 2152 C CA . ALA A 1 276 ? 0.986 -9.493 -9.250 1.00 97.38 276 ALA A CA 1
ATOM 2153 C C . ALA A 1 276 ? 2.277 -8.696 -9.516 1.00 97.38 276 ALA A C 1
ATOM 2155 O O . ALA A 1 276 ? 2.823 -8.783 -10.616 1.00 97.38 276 ALA A O 1
ATOM 2156 N N . TYR A 1 277 ? 2.786 -7.961 -8.521 1.00 95.00 277 TYR A N 1
ATOM 2157 C CA . TYR A 1 277 ? 4.061 -7.252 -8.630 1.00 95.00 277 TYR A CA 1
ATOM 2158 C C . TYR A 1 277 ? 5.248 -8.220 -8.717 1.00 95.00 277 TYR A C 1
ATOM 2160 O O . TYR A 1 277 ? 6.068 -8.076 -9.621 1.00 95.00 277 TYR A O 1
ATOM 2168 N N . LEU A 1 278 ? 5.306 -9.243 -7.856 1.00 94.81 278 LEU A N 1
ATOM 2169 C CA . LEU A 1 278 ? 6.346 -10.283 -7.912 1.00 94.81 278 LEU A CA 1
ATOM 2170 C C . LEU A 1 278 ? 6.362 -10.986 -9.279 1.00 94.81 278 LEU A C 1
ATOM 2172 O O . LEU A 1 278 ? 7.406 -11.083 -9.914 1.00 94.81 278 LEU A O 1
ATOM 2176 N N . ALA A 1 279 ? 5.188 -11.354 -9.804 1.00 94.75 279 ALA A N 1
ATOM 2177 C CA . ALA A 1 279 ? 5.070 -11.927 -11.145 1.00 94.75 279 ALA A CA 1
ATOM 2178 C C . ALA A 1 279 ? 5.574 -10.980 -12.251 1.00 94.75 279 ALA A C 1
ATOM 2180 O O . ALA A 1 279 ? 6.134 -11.437 -13.246 1.00 94.75 279 ALA A O 1
ATOM 2181 N N . SER A 1 280 ? 5.397 -9.663 -12.091 1.00 91.31 280 SER A N 1
ATOM 2182 C CA . SER A 1 280 ? 5.990 -8.681 -13.004 1.00 91.31 280 SER A CA 1
ATOM 2183 C C . SER A 1 280 ? 7.516 -8.650 -12.898 1.00 91.31 280 SER A C 1
ATOM 2185 O O . SER A 1 280 ? 8.178 -8.499 -13.925 1.00 91.31 280 SER A O 1
ATOM 2187 N N . GLY A 1 281 ? 8.064 -8.785 -11.687 1.00 89.94 281 GLY A N 1
ATOM 2188 C CA . GLY A 1 281 ? 9.501 -8.903 -11.440 1.00 89.94 281 GLY A CA 1
ATOM 2189 C C . GLY A 1 281 ? 10.114 -10.102 -12.162 1.00 89.94 281 GLY A C 1
ATOM 2190 O O . GLY A 1 281 ? 11.139 -9.956 -12.826 1.00 89.94 281 GLY A O 1
ATOM 2191 N N . ASP A 1 282 ? 9.402 -11.229 -12.143 1.00 90.38 282 ASP A N 1
ATOM 2192 C CA . ASP A 1 282 ? 9.751 -12.484 -12.819 1.00 90.38 282 ASP A CA 1
ATOM 2193 C C . ASP A 1 282 ? 9.458 -12.497 -14.325 1.00 90.38 282 ASP A C 1
ATOM 2195 O O . ASP A 1 282 ? 9.619 -13.539 -14.966 1.00 90.38 282 ASP A O 1
ATOM 2199 N N . LEU A 1 283 ? 8.969 -11.388 -14.897 1.00 90.75 283 LEU A N 1
ATOM 2200 C CA . LEU A 1 283 ? 8.491 -11.296 -16.284 1.00 90.75 283 LEU A CA 1
ATOM 2201 C C . LEU A 1 283 ? 7.425 -12.360 -16.643 1.00 90.75 283 LEU A C 1
ATOM 2203 O O . LEU A 1 283 ? 7.308 -12.783 -17.799 1.00 90.75 283 LEU A O 1
ATOM 2207 N N . ASP A 1 284 ? 6.621 -12.800 -15.671 1.00 91.69 284 ASP A N 1
ATOM 2208 C CA . ASP A 1 284 ? 5.496 -13.716 -15.868 1.00 91.69 284 ASP A CA 1
ATOM 2209 C C . ASP A 1 284 ? 4.178 -12.947 -16.049 1.00 91.69 284 ASP A C 1
ATOM 2211 O O . ASP A 1 284 ? 3.324 -12.851 -15.160 1.00 91.69 284 ASP A O 1
ATOM 2215 N N . SER A 1 285 ? 3.966 -12.439 -17.267 1.00 89.00 285 SER A N 1
ATOM 2216 C CA . SER A 1 285 ? 2.712 -11.767 -17.637 1.00 89.00 285 SER A CA 1
ATOM 2217 C C . SER A 1 285 ? 1.476 -12.666 -17.478 1.00 89.00 285 SER A C 1
ATOM 2219 O O . SER A 1 285 ? 0.358 -12.165 -17.359 1.00 89.00 285 SER A O 1
ATOM 2221 N N . GLY A 1 286 ? 1.635 -13.995 -17.519 1.00 91.75 286 GLY A N 1
ATOM 2222 C CA . GLY A 1 286 ? 0.535 -14.940 -17.349 1.00 91.75 286 GLY A CA 1
ATOM 2223 C C . GLY A 1 286 ? 0.045 -14.968 -15.906 1.00 91.75 286 GLY A C 1
ATOM 2224 O O . GLY A 1 286 ? -1.153 -14.803 -15.664 1.00 91.75 286 GLY A O 1
ATOM 2225 N N . GLN A 1 287 ? 0.968 -15.133 -14.959 1.00 94.81 287 GLN A N 1
ATOM 2226 C CA . GLN A 1 287 ? 0.673 -15.086 -13.529 1.00 94.81 287 GLN A CA 1
ATOM 2227 C C . GLN A 1 287 ? 0.183 -13.702 -13.103 1.00 94.81 287 GLN A C 1
ATOM 2229 O O . GLN A 1 287 ? -0.833 -13.612 -12.415 1.00 94.81 287 GLN A O 1
ATOM 2234 N N . MET A 1 288 ? 0.817 -12.632 -13.588 1.00 95.19 288 MET A N 1
ATOM 2235 C CA . MET A 1 288 ? 0.381 -11.261 -13.319 1.00 95.19 288 MET A CA 1
ATOM 2236 C C . MET A 1 288 ? -1.089 -11.043 -13.709 1.00 95.19 288 MET A C 1
ATOM 2238 O O . MET A 1 288 ? -1.881 -10.553 -12.904 1.00 95.19 288 MET A O 1
ATOM 2242 N N . ARG A 1 289 ? -1.495 -11.473 -14.914 1.00 95.00 289 ARG A N 1
ATOM 2243 C CA . ARG A 1 289 ? -2.897 -11.390 -15.357 1.00 95.00 289 ARG A CA 1
ATOM 2244 C C . ARG A 1 289 ? -3.844 -12.231 -14.506 1.00 95.00 289 ARG A C 1
ATOM 2246 O O . ARG A 1 289 ? -4.951 -11.776 -14.235 1.00 95.00 289 ARG A O 1
ATOM 2253 N N . ARG A 1 290 ? -3.442 -13.442 -14.098 1.00 96.94 290 ARG A N 1
ATOM 2254 C CA . ARG A 1 290 ? -4.266 -14.311 -13.237 1.00 96.94 290 ARG A CA 1
ATOM 2255 C C . ARG A 1 290 ? -4.537 -13.671 -11.879 1.00 96.94 290 ARG A C 1
ATOM 2257 O O . ARG A 1 290 ? -5.666 -13.737 -11.405 1.00 96.94 290 ARG A O 1
ATOM 2264 N N . GLU A 1 291 ? -3.530 -13.046 -11.275 1.00 97.50 291 GLU A N 1
ATOM 2265 C CA . GLU A 1 291 ? -3.699 -12.340 -10.003 1.00 97.50 291 GLU A CA 1
ATOM 2266 C C . GLU A 1 291 ? -4.570 -11.092 -10.169 1.00 97.50 291 GLU A C 1
ATOM 2268 O O . GLU A 1 291 ? -5.568 -10.953 -9.467 1.00 97.50 291 GLU A O 1
ATOM 2273 N N . LEU A 1 292 ? -4.280 -10.233 -11.153 1.00 96.25 292 LEU A N 1
ATOM 2274 C CA . LEU A 1 292 ? -5.070 -9.017 -11.390 1.00 96.25 292 LEU A CA 1
ATOM 2275 C C . LEU A 1 292 ? -6.527 -9.309 -11.779 1.00 96.25 292 LEU A C 1
ATOM 2277 O O . LEU A 1 292 ? -7.406 -8.510 -11.472 1.00 96.25 292 LEU A O 1
ATOM 2281 N N . ALA A 1 293 ? -6.817 -10.460 -12.394 1.00 96.38 293 ALA A N 1
ATOM 2282 C CA . ALA A 1 293 ? -8.184 -10.882 -12.711 1.00 96.38 293 ALA A CA 1
ATOM 2283 C C . ALA A 1 293 ? -9.057 -11.153 -11.470 1.00 96.38 293 ALA A C 1
ATOM 2285 O O . ALA A 1 293 ? -10.279 -11.220 -11.601 1.00 96.38 293 ALA A O 1
ATOM 2286 N N . LYS A 1 294 ? -8.453 -11.293 -10.281 1.00 95.75 294 LYS A N 1
ATOM 2287 C CA . LYS A 1 294 ? -9.171 -11.397 -9.000 1.00 95.75 294 LYS A CA 1
ATOM 2288 C C . LYS A 1 294 ? -9.695 -10.039 -8.514 1.00 95.75 294 LYS A C 1
ATOM 2290 O O . LYS A 1 294 ? -10.520 -10.001 -7.606 1.00 95.75 294 LYS A O 1
ATOM 2295 N N . LEU A 1 295 ? -9.227 -8.937 -9.104 1.00 94.25 295 LEU A N 1
ATOM 2296 C CA . LEU A 1 295 ? -9.650 -7.572 -8.798 1.00 94.25 295 LEU A CA 1
ATOM 2297 C C . LEU A 1 295 ? -10.554 -7.011 -9.913 1.00 94.25 295 LEU A C 1
ATOM 2299 O O . LEU A 1 295 ? -10.588 -7.541 -11.029 1.00 94.25 295 LEU A O 1
ATOM 2303 N N . PRO A 1 296 ? -11.295 -5.915 -9.656 1.00 91.88 296 PRO A N 1
ATOM 2304 C CA . PRO A 1 296 ? -12.069 -5.245 -10.697 1.00 91.88 296 PRO A CA 1
ATOM 2305 C C . PRO A 1 296 ? -11.200 -4.804 -11.884 1.00 91.88 296 PRO A C 1
ATOM 2307 O O . PRO A 1 296 ? -10.097 -4.303 -11.716 1.00 91.88 296 PRO A O 1
ATOM 2310 N N . ARG A 1 297 ? -11.717 -4.903 -13.116 1.00 88.75 297 ARG A N 1
ATOM 2311 C CA . ARG A 1 297 ? -10.954 -4.552 -14.341 1.00 88.75 297 ARG A CA 1
ATOM 2312 C C . ARG A 1 297 ? -10.465 -3.101 -14.399 1.00 88.75 297 ARG A C 1
ATOM 2314 O O . ARG A 1 297 ? -9.572 -2.774 -15.180 1.00 88.75 297 ARG A O 1
ATOM 2321 N N . THR A 1 298 ? -11.107 -2.223 -13.644 1.00 87.62 298 THR A N 1
ATOM 2322 C CA . THR A 1 298 ? -10.710 -0.831 -13.460 1.00 87.62 298 THR A CA 1
ATOM 2323 C C . THR A 1 298 ? -10.517 -0.589 -11.975 1.00 87.62 298 THR A C 1
ATOM 2325 O O . THR A 1 298 ? -11.336 -1.100 -11.209 1.00 87.62 298 THR A O 1
ATOM 2328 N N . PRO A 1 299 ? -9.528 0.224 -11.562 1.00 88.50 299 PRO A N 1
ATOM 2329 C CA . PRO A 1 299 ? -9.364 0.574 -10.161 1.00 88.50 299 PRO A CA 1
ATOM 2330 C C . PRO A 1 299 ? -10.684 1.091 -9.585 1.00 88.50 299 PRO A C 1
ATOM 2332 O O . PRO A 1 299 ? -11.281 2.028 -10.123 1.00 88.50 299 PRO A O 1
ATOM 2335 N N . ASP A 1 300 ? -11.146 0.450 -8.521 1.00 84.75 300 ASP A N 1
ATOM 2336 C CA . ASP A 1 300 ? -12.287 0.866 -7.709 1.00 84.75 300 ASP A CA 1
ATOM 2337 C C . ASP A 1 300 ? -11.851 1.972 -6.729 1.00 84.75 300 ASP A C 1
ATOM 2339 O O . ASP A 1 300 ? -10.764 2.540 -6.838 1.00 84.75 300 ASP A O 1
ATOM 2343 N N . SER A 1 301 ? -12.724 2.362 -5.822 1.00 83.06 301 SER A N 1
ATOM 2344 C CA . SER A 1 301 ? -12.532 3.425 -4.825 1.00 83.06 301 SER A CA 1
ATOM 2345 C C . SER A 1 301 ? -11.690 3.025 -3.610 1.00 83.06 301 SER A C 1
ATOM 2347 O O . SER A 1 301 ? -11.570 3.818 -2.680 1.00 83.06 301 SER A O 1
ATOM 2349 N N . ASP A 1 302 ? -11.109 1.826 -3.612 1.00 87.62 302 ASP A N 1
ATOM 2350 C CA . ASP A 1 302 ? -10.178 1.393 -2.578 1.00 87.62 302 ASP A CA 1
ATOM 2351 C C . ASP A 1 302 ? -9.032 2.400 -2.392 1.00 87.62 302 ASP A C 1
ATOM 2353 O O . ASP A 1 302 ? -8.581 3.039 -3.346 1.00 87.62 302 ASP A O 1
ATOM 2357 N N . GLU A 1 303 ? -8.538 2.547 -1.167 1.00 86.19 303 GLU A N 1
ATOM 2358 C CA . GLU A 1 303 ? -7.543 3.571 -0.845 1.00 86.19 303 GLU A CA 1
ATOM 2359 C C . GLU A 1 303 ? -6.191 3.323 -1.540 1.00 86.19 303 GLU A C 1
ATOM 2361 O O . GLU A 1 303 ? -5.488 4.282 -1.862 1.00 86.19 303 GLU A O 1
ATOM 2366 N N . PHE A 1 304 ? -5.877 2.068 -1.888 1.00 90.00 304 PHE A N 1
ATOM 2367 C CA . PHE A 1 304 ? -4.698 1.670 -2.663 1.00 90.00 304 PHE A CA 1
ATOM 2368 C C . PHE A 1 304 ? -4.989 1.511 -4.165 1.00 90.00 304 PHE A C 1
ATOM 2370 O O . PHE A 1 304 ? -4.253 0.841 -4.896 1.00 90.00 304 PHE A O 1
ATOM 2377 N N . TRP A 1 305 ? -6.033 2.166 -4.684 1.00 93.19 305 TRP A N 1
ATOM 2378 C CA . TRP A 1 305 ? -6.363 2.168 -6.115 1.00 93.19 305 TRP A CA 1
ATOM 2379 C C . TRP A 1 305 ? -5.185 2.538 -7.026 1.00 93.19 305 TRP A C 1
ATOM 2381 O O . TRP A 1 305 ? -5.132 2.081 -8.168 1.00 93.19 305 TRP A O 1
ATOM 2391 N N . SER A 1 306 ? -4.258 3.378 -6.558 1.00 93.88 306 SER A N 1
ATOM 2392 C CA . SER A 1 306 ? -3.091 3.810 -7.329 1.00 93.88 306 SER A CA 1
ATOM 2393 C C . SER A 1 306 ? -2.115 2.659 -7.566 1.00 93.88 306 SER A C 1
ATOM 2395 O O . SER A 1 306 ? -1.576 2.555 -8.665 1.00 93.88 306 SER A O 1
ATOM 2397 N N . MET A 1 307 ? -1.967 1.745 -6.601 1.00 94.06 307 MET A N 1
ATOM 2398 C CA . MET A 1 307 ? -1.190 0.507 -6.746 1.00 94.06 307 MET A CA 1
ATOM 2399 C C . MET A 1 307 ? -1.816 -0.418 -7.789 1.00 94.06 307 MET A C 1
ATOM 2401 O O . MET A 1 307 ? -1.137 -0.973 -8.652 1.00 94.06 307 MET A O 1
ATOM 2405 N N . HIS A 1 308 ? -3.141 -0.541 -7.751 1.00 95.56 308 HIS A N 1
ATOM 2406 C CA . HIS A 1 308 ? -3.882 -1.313 -8.739 1.00 95.56 308 HIS A CA 1
ATOM 2407 C C . HIS A 1 308 ? -3.757 -0.692 -10.143 1.00 95.56 308 HIS A C 1
ATOM 2409 O O . HIS A 1 308 ? -3.471 -1.394 -11.113 1.00 95.56 308 HIS A O 1
ATOM 2415 N N . ALA A 1 309 ? -3.896 0.633 -10.265 1.00 96.62 309 ALA A N 1
ATOM 2416 C CA . ALA A 1 309 ? -3.700 1.352 -11.524 1.00 96.62 309 ALA A CA 1
ATOM 2417 C C . ALA A 1 309 ? -2.278 1.170 -12.077 1.00 96.62 309 ALA A C 1
ATOM 2419 O O . ALA A 1 309 ? -2.112 0.955 -13.278 1.00 96.62 309 ALA A O 1
ATOM 2420 N N . TYR A 1 310 ? -1.277 1.228 -11.197 1.00 95.12 310 TYR A N 1
ATOM 2421 C CA . TYR A 1 310 ? 0.128 0.998 -11.512 1.00 95.12 310 TYR A CA 1
ATOM 2422 C C . TYR A 1 310 ? 0.346 -0.401 -12.104 1.00 95.12 310 TYR A C 1
ATOM 2424 O O . TYR A 1 310 ? 0.855 -0.522 -13.217 1.00 95.12 310 TYR A O 1
ATOM 2432 N N . LEU A 1 311 ? -0.138 -1.457 -11.443 1.00 95.75 311 LEU A N 1
ATOM 2433 C CA . LEU A 1 311 ? 0.017 -2.830 -11.935 1.00 95.75 311 LEU A CA 1
ATOM 2434 C C . LEU A 1 311 ? -0.767 -3.099 -13.225 1.00 95.75 311 LEU A C 1
ATOM 2436 O O . LEU A 1 311 ? -0.253 -3.755 -14.127 1.00 95.75 311 LEU A O 1
ATOM 2440 N N . LEU A 1 312 ? -1.971 -2.541 -13.383 1.00 96.31 312 LEU A N 1
ATOM 2441 C CA . LEU A 1 312 ? -2.700 -2.613 -14.657 1.00 96.31 312 LEU A CA 1
ATOM 2442 C C . LEU A 1 312 ? -1.954 -1.909 -15.797 1.00 96.31 312 LEU A C 1
ATOM 2444 O O . LEU A 1 312 ? -2.067 -2.318 -16.953 1.00 96.31 312 LEU A O 1
ATOM 2448 N N . ALA A 1 313 ? -1.220 -0.836 -15.505 1.00 95.56 313 ALA A N 1
ATOM 2449 C CA . ALA A 1 313 ? -0.395 -0.161 -16.495 1.00 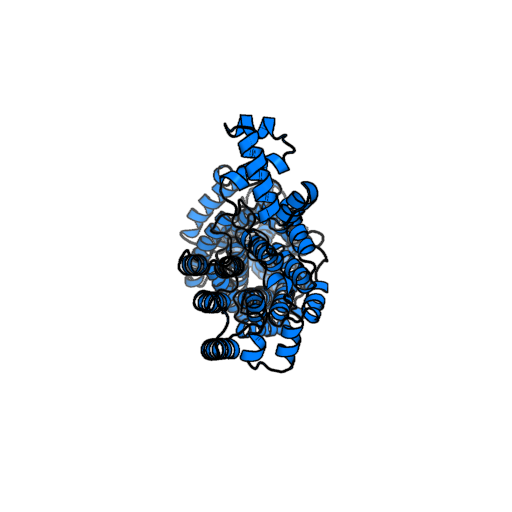95.56 313 ALA A CA 1
ATOM 2450 C C . ALA A 1 313 ? 0.874 -0.963 -16.825 1.00 95.56 313 ALA A C 1
ATOM 2452 O O . ALA A 1 313 ? 1.194 -1.107 -18.004 1.00 95.56 313 ALA A O 1
ATOM 2453 N N . MET A 1 314 ? 1.543 -1.544 -15.825 1.00 92.38 314 MET A N 1
ATOM 2454 C CA . MET A 1 314 ? 2.670 -2.459 -16.040 1.00 92.38 314 MET A CA 1
ATOM 2455 C C . MET A 1 314 ? 2.268 -3.676 -16.882 1.00 92.38 314 MET A C 1
ATOM 2457 O O . MET A 1 314 ? 2.979 -4.033 -17.818 1.00 92.38 314 MET A O 1
ATOM 2461 N N . GLU A 1 315 ? 1.096 -4.266 -16.625 1.00 92.50 315 GLU A N 1
ATOM 2462 C CA . GLU A 1 315 ? 0.563 -5.380 -17.420 1.00 92.50 315 GLU A CA 1
ATOM 2463 C C . GLU A 1 315 ? 0.421 -4.990 -18.897 1.00 92.50 315 GLU A C 1
ATOM 2465 O O . GLU A 1 315 ? 0.866 -5.727 -19.780 1.00 92.50 315 GLU A O 1
ATOM 2470 N N . LYS A 1 316 ? -0.093 -3.784 -19.173 1.00 91.12 316 LYS A N 1
ATOM 2471 C CA . LYS A 1 316 ? -0.210 -3.244 -20.536 1.00 91.12 316 LYS A CA 1
ATOM 2472 C C . LYS A 1 316 ? 1.141 -3.032 -21.194 1.00 91.12 316 LYS A C 1
ATOM 2474 O O . LYS A 1 316 ? 1.293 -3.408 -22.353 1.00 91.12 316 LYS A O 1
ATOM 2479 N N . ILE A 1 317 ? 2.107 -2.467 -20.471 1.00 88.81 317 ILE A N 1
ATOM 2480 C CA . ILE A 1 317 ? 3.478 -2.283 -20.965 1.00 88.81 317 ILE A CA 1
ATOM 2481 C C . ILE A 1 317 ? 4.087 -3.646 -21.315 1.00 88.81 317 ILE A C 1
ATOM 2483 O O . ILE A 1 317 ? 4.602 -3.810 -22.418 1.00 88.81 317 ILE A O 1
ATOM 2487 N N . SER A 1 318 ? 3.925 -4.654 -20.451 1.00 84.06 318 SER A N 1
ATOM 2488 C CA . SER A 1 318 ? 4.422 -6.018 -20.697 1.00 84.06 318 SER A CA 1
ATOM 2489 C C . SER A 1 318 ? 3.790 -6.691 -21.925 1.00 84.06 318 SER A C 1
ATOM 2491 O O . SER A 1 318 ? 4.398 -7.563 -22.539 1.00 84.06 318 SER A O 1
ATOM 2493 N N . CYS A 1 319 ? 2.586 -6.263 -22.318 1.00 84.75 319 CYS A N 1
ATOM 2494 C CA . CYS A 1 319 ? 1.889 -6.735 -23.516 1.00 84.75 319 CYS A CA 1
ATOM 2495 C C . CYS A 1 319 ? 2.161 -5.875 -24.767 1.00 84.75 319 CYS A C 1
ATOM 2497 O O . CYS A 1 319 ? 1.492 -6.067 -25.782 1.00 84.75 319 CYS A O 1
ATOM 2499 N N . GLY A 1 320 ? 3.078 -4.902 -24.707 1.00 83.31 320 GLY A N 1
ATOM 2500 C CA . GLY A 1 320 ? 3.360 -3.979 -25.815 1.00 83.31 320 GLY A CA 1
ATOM 2501 C C . GLY A 1 320 ? 2.275 -2.917 -26.048 1.00 83.31 320 GLY A C 1
ATOM 2502 O O . GLY A 1 320 ? 2.258 -2.258 -27.082 1.00 83.31 320 GLY A O 1
ATOM 2503 N N . LEU A 1 321 ? 1.352 -2.731 -25.100 1.00 88.56 321 LEU A N 1
ATOM 2504 C CA . LEU A 1 321 ? 0.253 -1.761 -25.163 1.00 88.56 321 LEU A CA 1
ATOM 2505 C C . LEU A 1 321 ? 0.597 -0.471 -24.393 1.00 88.56 321 LEU A C 1
ATOM 2507 O O . LEU A 1 321 ? -0.214 0.037 -23.612 1.00 88.56 321 LEU A O 1
ATOM 2511 N N . THR A 1 322 ? 1.793 0.076 -24.606 1.00 89.69 322 THR A N 1
ATOM 2512 C CA . THR A 1 322 ? 2.343 1.250 -23.892 1.00 89.69 322 THR A CA 1
ATOM 2513 C C . THR A 1 322 ? 1.437 2.481 -23.972 1.00 89.69 322 THR A C 1
ATOM 2515 O O . THR A 1 322 ? 1.088 3.076 -22.950 1.00 89.69 322 THR A O 1
ATOM 2518 N N . ALA A 1 323 ? 0.912 2.795 -25.159 1.00 86.06 323 ALA A N 1
ATOM 2519 C CA . ALA A 1 323 ? -0.042 3.889 -25.342 1.00 86.06 323 ALA A CA 1
ATOM 2520 C C . ALA A 1 323 ? -1.332 3.711 -24.512 1.00 86.06 323 ALA A C 1
ATOM 2522 O O . ALA A 1 323 ? -1.934 4.690 -24.057 1.00 86.06 323 ALA A O 1
ATOM 2523 N N . ALA A 1 324 ? -1.782 2.469 -24.296 1.00 89.69 324 ALA A N 1
ATOM 2524 C CA . ALA A 1 324 ? -2.942 2.185 -23.453 1.00 89.69 324 ALA A CA 1
ATOM 2525 C C . ALA A 1 324 ? -2.616 2.346 -21.959 1.00 89.69 324 ALA A C 1
ATOM 2527 O O . ALA A 1 324 ? -3.484 2.789 -21.202 1.00 89.69 324 ALA A O 1
ATOM 2528 N N . ALA A 1 325 ? -1.382 2.039 -21.546 1.00 93.25 325 ALA A N 1
ATOM 2529 C CA . ALA A 1 325 ? -0.888 2.297 -20.195 1.00 93.25 325 ALA A CA 1
ATOM 2530 C C . ALA A 1 325 ? -0.882 3.803 -19.882 1.00 93.25 325 ALA A C 1
ATOM 2532 O O . ALA A 1 325 ? -1.486 4.228 -18.896 1.00 93.25 325 ALA A O 1
ATOM 2533 N N . GLY A 1 326 ? -0.326 4.630 -20.776 1.00 91.31 326 GLY A N 1
ATOM 2534 C CA . GLY A 1 326 ? -0.350 6.091 -20.626 1.00 91.31 326 GLY A CA 1
ATOM 2535 C C . GLY A 1 326 ? -1.776 6.653 -20.542 1.00 91.31 326 GLY A C 1
ATOM 2536 O O . GLY A 1 326 ? -2.103 7.414 -19.630 1.00 91.31 326 GLY A O 1
ATOM 2537 N N . LYS A 1 327 ? -2.680 6.214 -21.434 1.00 92.06 327 LYS A N 1
ATOM 2538 C CA . LYS A 1 327 ? -4.104 6.612 -21.401 1.00 92.06 327 LYS A CA 1
ATOM 2539 C C . LYS A 1 327 ? -4.800 6.235 -20.091 1.00 92.06 327 LYS A C 1
ATOM 2541 O O . LYS A 1 327 ? -5.640 7.004 -19.621 1.00 92.06 327 LYS A O 1
ATOM 2546 N N . LEU A 1 328 ? -4.485 5.071 -19.514 1.00 94.19 328 LEU A N 1
ATOM 2547 C CA . LEU A 1 328 ? -5.019 4.659 -18.214 1.00 94.19 328 LEU A CA 1
ATOM 2548 C C . LEU A 1 328 ? -4.602 5.650 -17.123 1.00 94.19 328 LEU A C 1
ATOM 2550 O O . LEU A 1 328 ? -5.468 6.136 -16.398 1.00 94.19 328 LEU A O 1
ATOM 2554 N N . VAL A 1 329 ? -3.314 5.999 -17.052 1.00 93.00 329 VAL A N 1
ATOM 2555 C CA . VAL A 1 329 ? -2.790 6.943 -16.053 1.00 93.00 329 VAL A CA 1
ATOM 2556 C C . VAL A 1 329 ? -3.450 8.315 -16.169 1.00 93.00 329 VAL A C 1
ATOM 2558 O O . VAL A 1 329 ? -3.974 8.823 -15.176 1.00 93.00 329 VAL A O 1
ATOM 2561 N N . TYR A 1 330 ? -3.494 8.899 -17.372 1.00 91.62 330 TYR A N 1
ATOM 2562 C CA . TYR A 1 330 ? -4.128 10.207 -17.576 1.00 91.62 330 TYR A CA 1
ATOM 2563 C C . TYR A 1 330 ? -5.611 10.197 -17.189 1.00 91.62 330 TYR A C 1
ATOM 2565 O O . TYR A 1 330 ? -6.078 11.115 -16.514 1.00 91.62 330 TYR A O 1
ATOM 2573 N N . ARG A 1 331 ? -6.342 9.131 -17.543 1.00 93.50 331 ARG A N 1
ATOM 2574 C CA . ARG A 1 331 ? -7.746 8.965 -17.148 1.00 93.50 331 ARG A CA 1
ATOM 2575 C C . ARG A 1 331 ? -7.902 8.900 -15.630 1.00 93.50 331 ARG A C 1
ATOM 2577 O O . ARG A 1 331 ? -8.790 9.556 -15.096 1.00 93.50 331 ARG A O 1
ATOM 2584 N N . MET A 1 332 ? -7.063 8.127 -14.937 1.00 93.44 332 MET A N 1
ATOM 2585 C CA . MET A 1 332 ? -7.134 8.012 -13.478 1.00 93.44 332 MET A CA 1
ATOM 2586 C C . MET A 1 332 ? -6.867 9.353 -12.790 1.00 93.44 332 MET A C 1
ATOM 2588 O O . MET A 1 332 ? -7.615 9.716 -11.885 1.00 93.44 332 MET A O 1
ATOM 2592 N N . ARG A 1 333 ? -5.877 10.128 -13.255 1.00 91.88 333 ARG A N 1
ATOM 2593 C CA . ARG A 1 333 ? -5.610 11.483 -12.736 1.00 91.88 333 ARG A CA 1
ATOM 2594 C C . ARG A 1 333 ? -6.800 12.416 -12.916 1.00 91.88 333 ARG A C 1
ATOM 2596 O O . ARG A 1 333 ? -7.175 13.111 -11.980 1.00 91.88 333 ARG A O 1
ATOM 2603 N N . GLN A 1 334 ? -7.426 12.388 -14.091 1.00 90.75 334 GLN A N 1
ATOM 2604 C CA . GLN A 1 334 ? -8.594 13.217 -14.383 1.00 90.75 334 GLN A CA 1
ATOM 2605 C C . GLN A 1 334 ? -9.812 12.830 -13.532 1.00 90.75 334 GLN A C 1
ATOM 2607 O O . GLN A 1 334 ? -10.507 13.696 -13.014 1.00 90.75 334 GLN A O 1
ATOM 2612 N N . GLN A 1 335 ? -10.083 11.532 -13.380 1.00 90.12 335 GLN A N 1
ATOM 2613 C CA . GLN A 1 335 ? -11.236 11.043 -12.614 1.00 90.12 335 GLN A CA 1
ATOM 2614 C C . GLN A 1 335 ? -11.059 11.199 -11.098 1.00 90.12 335 GLN A C 1
ATOM 2616 O O . GLN A 1 335 ? -12.046 11.193 -10.364 1.00 90.12 335 GLN A O 1
ATOM 2621 N N . ARG A 1 336 ? -9.812 11.307 -10.628 1.00 91.50 336 ARG A N 1
ATOM 2622 C CA . ARG A 1 336 ? -9.438 11.323 -9.210 1.00 91.50 336 ARG A CA 1
ATOM 2623 C C . ARG A 1 336 ? -8.513 12.498 -8.918 1.00 91.50 336 ARG A C 1
ATOM 2625 O O . ARG A 1 336 ? -7.420 12.309 -8.390 1.00 91.50 336 ARG A O 1
ATOM 2632 N N . GLU A 1 337 ? -8.931 13.707 -9.282 1.00 89.94 337 GLU A N 1
ATOM 2633 C CA . GLU A 1 337 ? -8.075 14.900 -9.232 1.00 89.94 337 GLU A CA 1
ATOM 2634 C C . GLU A 1 337 ? -7.402 15.099 -7.865 1.00 89.94 337 GLU A C 1
ATOM 2636 O O . GLU A 1 337 ? -6.199 15.337 -7.809 1.00 89.94 337 GLU A O 1
ATOM 2641 N N . VAL A 1 338 ? -8.147 14.950 -6.765 1.00 91.56 338 VAL A N 1
ATOM 2642 C CA . VAL A 1 338 ? -7.604 15.107 -5.406 1.00 91.56 338 VAL A CA 1
ATOM 2643 C C . VAL A 1 338 ? -6.789 13.883 -4.997 1.00 91.56 338 VAL A C 1
ATOM 2645 O O . VAL A 1 338 ? -5.624 14.008 -4.636 1.00 91.56 338 VAL A O 1
ATOM 2648 N N . ALA A 1 339 ? -7.364 12.681 -5.102 1.00 92.19 339 ALA A N 1
ATOM 2649 C CA . ALA A 1 339 ? -6.705 11.462 -4.633 1.00 92.19 339 ALA A CA 1
ATOM 2650 C C . ALA A 1 339 ? -5.426 11.119 -5.418 1.00 92.19 339 ALA A C 1
ATOM 2652 O O . ALA A 1 339 ? -4.496 10.541 -4.867 1.00 92.19 339 ALA A O 1
ATOM 2653 N N . SER A 1 340 ? -5.337 11.502 -6.695 1.00 91.88 340 SER A N 1
ATOM 2654 C CA . SER A 1 340 ? -4.125 11.321 -7.510 1.00 91.88 340 SER A CA 1
ATOM 2655 C C . SER A 1 340 ? -2.978 12.260 -7.125 1.00 91.88 340 SER A C 1
ATOM 2657 O O . SER A 1 340 ? -1.850 12.045 -7.567 1.00 91.88 340 SER A O 1
ATOM 2659 N N . ARG A 1 341 ? -3.243 13.271 -6.284 1.00 89.94 341 ARG A N 1
ATOM 2660 C CA . ARG A 1 341 ? -2.224 14.142 -5.684 1.00 89.94 341 ARG A CA 1
ATOM 2661 C C . ARG A 1 341 ? -1.658 13.587 -4.379 1.00 89.94 341 ARG A C 1
ATOM 2663 O O . ARG A 1 341 ? -0.682 14.158 -3.898 1.00 89.94 341 ARG A O 1
ATOM 2670 N N . ALA A 1 342 ? -2.222 12.504 -3.828 1.00 91.81 342 ALA A N 1
ATOM 2671 C CA . ALA A 1 342 ? -1.602 11.796 -2.710 1.00 91.81 342 ALA A CA 1
ATOM 2672 C C . ALA A 1 342 ? -0.138 11.486 -3.068 1.00 91.81 342 ALA A C 1
ATOM 2674 O O . ALA A 1 342 ? 0.092 11.001 -4.182 1.00 91.81 342 ALA A O 1
ATOM 2675 N N . PRO A 1 343 ? 0.840 11.747 -2.184 1.00 90.56 343 PRO A N 1
ATOM 2676 C CA . PRO A 1 343 ? 2.255 11.544 -2.495 1.00 90.56 343 PRO A CA 1
ATOM 2677 C C . PRO A 1 343 ? 2.564 10.165 -3.096 1.00 90.56 343 PRO A C 1
ATOM 2679 O O . PRO A 1 343 ? 3.212 10.091 -4.142 1.00 90.56 343 PRO A O 1
ATOM 2682 N N . LEU A 1 344 ? 2.001 9.091 -2.527 1.00 89.88 344 LEU A N 1
ATOM 2683 C CA . LEU A 1 344 ? 2.133 7.740 -3.081 1.00 89.88 344 LEU A CA 1
ATOM 2684 C C . LEU A 1 344 ? 1.527 7.620 -4.488 1.00 89.88 344 LEU A C 1
ATOM 2686 O O . LEU A 1 344 ? 2.175 7.130 -5.411 1.00 89.88 344 LEU A O 1
ATOM 2690 N N . ALA A 1 345 ? 0.282 8.069 -4.677 1.00 91.88 345 ALA A N 1
ATOM 2691 C CA . ALA A 1 345 ? -0.406 7.965 -5.963 1.00 91.88 345 ALA A CA 1
ATOM 2692 C C . ALA A 1 345 ? 0.309 8.757 -7.062 1.00 91.88 345 ALA A C 1
ATOM 2694 O O . ALA A 1 345 ? 0.448 8.272 -8.184 1.00 91.88 345 ALA A O 1
ATOM 2695 N N . ARG A 1 346 ? 0.793 9.956 -6.733 1.00 89.06 346 ARG A N 1
ATOM 2696 C CA . ARG A 1 346 ? 1.568 10.790 -7.645 1.00 89.06 346 ARG A CA 1
ATOM 2697 C C . ARG A 1 346 ? 2.807 10.046 -8.134 1.00 89.06 346 ARG A C 1
ATOM 2699 O O . ARG A 1 346 ? 2.952 9.903 -9.345 1.00 89.06 346 ARG A O 1
ATOM 2706 N N . ARG A 1 347 ? 3.607 9.511 -7.205 1.00 85.75 347 ARG A N 1
ATOM 2707 C CA . ARG A 1 347 ? 4.841 8.760 -7.483 1.00 85.75 347 ARG A CA 1
ATOM 2708 C C . ARG A 1 347 ? 4.594 7.562 -8.398 1.00 85.75 347 ARG A C 1
ATOM 2710 O O . ARG A 1 347 ? 5.169 7.486 -9.474 1.00 85.75 347 ARG A O 1
ATOM 2717 N N . LEU A 1 348 ? 3.659 6.684 -8.035 1.00 89.75 348 LEU A N 1
ATOM 2718 C CA . LEU A 1 348 ? 3.323 5.495 -8.832 1.00 89.75 348 LEU A CA 1
ATOM 2719 C C . LEU A 1 348 ? 2.901 5.849 -10.261 1.00 89.75 348 LEU A C 1
ATOM 2721 O O . LEU A 1 348 ? 3.304 5.214 -11.232 1.00 89.75 348 LEU A O 1
ATOM 2725 N N . LEU A 1 349 ? 2.053 6.866 -10.401 1.00 90.69 349 LEU A N 1
ATOM 2726 C CA . LEU A 1 349 ? 1.555 7.277 -11.707 1.00 90.69 349 LEU A CA 1
ATOM 2727 C C . LEU A 1 349 ? 2.639 7.986 -12.534 1.00 90.69 349 LEU A C 1
ATOM 2729 O O . LEU A 1 349 ? 2.657 7.815 -13.750 1.00 90.69 349 LEU A O 1
ATOM 2733 N N . ASP A 1 350 ? 3.527 8.756 -11.899 1.00 86.88 350 ASP A N 1
ATOM 2734 C CA . ASP A 1 350 ? 4.683 9.382 -12.553 1.00 86.88 350 ASP A CA 1
ATOM 2735 C C . ASP A 1 350 ? 5.683 8.306 -13.030 1.00 86.88 350 ASP A C 1
ATOM 2737 O O . ASP A 1 350 ? 6.100 8.342 -14.188 1.00 86.88 350 ASP A O 1
ATOM 2741 N N . ASP A 1 351 ? 5.967 7.280 -12.221 1.00 88.19 351 ASP A N 1
ATOM 2742 C CA . ASP A 1 351 ? 6.837 6.147 -12.583 1.00 88.19 351 ASP A CA 1
ATOM 2743 C C . ASP A 1 351 ? 6.348 5.394 -13.829 1.00 88.19 351 ASP A C 1
ATOM 2745 O O . ASP A 1 351 ? 7.142 5.027 -14.703 1.00 88.19 351 ASP A O 1
ATOM 2749 N N . ILE A 1 352 ? 5.033 5.188 -13.963 1.00 90.75 352 ILE A N 1
ATOM 2750 C CA . ILE A 1 352 ? 4.463 4.593 -15.180 1.00 90.75 352 ILE A CA 1
ATOM 2751 C C . ILE A 1 352 ? 4.690 5.496 -16.387 1.00 90.75 352 ILE A C 1
ATOM 2753 O O . ILE A 1 352 ? 5.045 4.995 -17.452 1.00 90.75 352 ILE A O 1
ATOM 2757 N N . LEU A 1 353 ? 4.502 6.811 -16.255 1.00 88.81 353 LEU A N 1
ATOM 2758 C CA . LEU A 1 353 ? 4.731 7.738 -17.366 1.00 88.81 353 LEU A CA 1
ATOM 2759 C C . LEU A 1 353 ? 6.212 7.800 -17.758 1.00 88.81 353 LEU A C 1
ATOM 2761 O O . LEU A 1 353 ? 6.509 7.870 -18.950 1.00 88.81 353 LEU A O 1
ATOM 2765 N N . ALA A 1 354 ? 7.133 7.711 -16.794 1.00 85.81 354 ALA A N 1
ATOM 2766 C CA . ALA A 1 354 ? 8.562 7.577 -17.071 1.00 85.81 354 ALA A CA 1
ATOM 2767 C C . ALA A 1 354 ? 8.878 6.267 -17.800 1.00 85.81 354 ALA A C 1
ATOM 2769 O O . ALA A 1 354 ? 9.618 6.272 -18.781 1.00 85.81 354 ALA A O 1
ATOM 2770 N N . THR A 1 355 ? 8.262 5.162 -17.376 1.00 88.62 355 THR A N 1
ATOM 2771 C CA . THR A 1 355 ? 8.425 3.858 -18.029 1.00 88.62 355 THR A CA 1
ATOM 2772 C C . THR A 1 355 ? 7.881 3.880 -19.460 1.00 88.62 355 THR A C 1
ATOM 2774 O O . THR A 1 355 ? 8.553 3.420 -20.377 1.00 88.62 355 THR A O 1
ATOM 2777 N N . VAL A 1 356 ? 6.702 4.470 -19.687 1.00 88.69 356 VAL A N 1
ATOM 2778 C CA . VAL A 1 356 ? 6.142 4.667 -21.036 1.00 88.69 356 VAL A CA 1
ATOM 2779 C C . VAL A 1 356 ? 7.087 5.509 -21.890 1.00 88.69 356 VAL A C 1
ATOM 2781 O O . VAL A 1 356 ? 7.386 5.122 -23.012 1.00 88.69 356 VAL A O 1
ATOM 2784 N N . ALA A 1 357 ? 7.611 6.616 -21.357 1.00 84.81 357 ALA A N 1
ATOM 2785 C CA . ALA A 1 357 ? 8.550 7.465 -22.084 1.00 84.81 357 ALA A CA 1
ATOM 2786 C C . ALA A 1 357 ? 9.871 6.758 -22.421 1.00 84.81 357 ALA A C 1
ATOM 2788 O O . ALA A 1 357 ? 10.446 7.010 -23.480 1.00 84.81 357 ALA A O 1
ATOM 2789 N N . LEU A 1 358 ? 10.353 5.877 -21.540 1.00 85.50 358 LEU A N 1
ATOM 2790 C CA . LEU A 1 358 ? 11.528 5.047 -21.786 1.00 85.50 358 LEU A CA 1
ATOM 2791 C C . LEU A 1 358 ? 11.273 4.045 -22.918 1.00 85.50 358 LEU A C 1
ATOM 2793 O O . LEU A 1 358 ? 12.065 3.991 -23.855 1.00 85.50 358 LEU A O 1
ATOM 2797 N N . VAL A 1 359 ? 10.166 3.300 -22.853 1.00 84.94 359 VAL A N 1
ATOM 2798 C CA . VAL A 1 359 ? 9.838 2.245 -23.827 1.00 84.94 359 VAL A CA 1
ATOM 2799 C C . VAL A 1 359 ? 9.462 2.821 -25.196 1.00 84.94 359 VAL A C 1
ATOM 2801 O O . VAL A 1 359 ? 9.909 2.309 -26.217 1.00 84.94 359 VAL A O 1
ATOM 2804 N N . ASP A 1 360 ? 8.684 3.905 -25.236 1.00 84.19 360 ASP A N 1
ATOM 2805 C CA . ASP A 1 360 ? 8.254 4.547 -26.488 1.00 84.19 360 ASP A CA 1
ATOM 2806 C C . ASP A 1 360 ? 9.297 5.546 -27.033 1.00 84.19 360 ASP A C 1
ATOM 2808 O O . ASP A 1 360 ? 9.070 6.180 -28.064 1.00 84.19 360 ASP A O 1
ATOM 2812 N N . HIS A 1 361 ? 10.432 5.721 -26.344 1.00 80.81 361 HIS A N 1
ATOM 2813 C CA . HIS A 1 361 ? 11.472 6.706 -26.663 1.00 80.81 361 HIS A CA 1
ATOM 2814 C C . HIS A 1 361 ? 10.945 8.153 -26.804 1.00 80.81 361 HIS A C 1
ATOM 2816 O O . HIS A 1 361 ? 11.454 8.952 -27.597 1.00 80.81 361 HIS A O 1
ATOM 2822 N N . THR A 1 362 ? 9.934 8.521 -26.012 1.00 82.38 362 THR A N 1
ATOM 2823 C CA . THR A 1 362 ? 9.369 9.880 -25.972 1.00 82.38 362 THR A CA 1
ATOM 2824 C C . THR A 1 362 ? 9.993 10.718 -24.857 1.00 82.38 362 THR A C 1
ATOM 2826 O O . THR A 1 362 ? 10.726 10.219 -24.009 1.00 82.38 362 THR A O 1
ATOM 2829 N N . HIS A 1 363 ? 9.702 12.019 -24.805 1.00 78.00 363 HIS A N 1
ATOM 2830 C CA . HIS A 1 363 ? 10.107 12.828 -23.654 1.00 78.00 363 HIS A CA 1
ATOM 2831 C C . HIS A 1 363 ? 9.370 12.424 -22.379 1.00 78.00 363 HIS A C 1
ATOM 2833 O O . HIS A 1 363 ? 8.219 11.983 -22.427 1.00 78.00 363 HIS A O 1
ATOM 2839 N N . LEU A 1 364 ? 10.022 12.668 -21.240 1.00 76.50 364 LEU A N 1
ATOM 2840 C CA . LEU A 1 364 ? 9.324 12.741 -19.963 1.00 76.50 364 LEU A CA 1
ATOM 2841 C C . LEU A 1 364 ? 8.278 13.867 -20.030 1.00 76.50 364 LEU A C 1
ATOM 2843 O O . LEU A 1 364 ? 8.572 14.920 -20.604 1.00 76.50 364 LEU A O 1
ATOM 2847 N N . PRO A 1 365 ? 7.072 13.677 -19.469 1.00 71.88 365 PRO A N 1
ATOM 2848 C CA . PRO A 1 365 ? 6.040 14.703 -19.518 1.00 71.88 365 PRO A CA 1
ATOM 2849 C C . PRO A 1 365 ? 6.489 16.007 -18.840 1.00 71.88 365 PRO A C 1
ATOM 2851 O O . PRO A 1 365 ? 6.991 16.000 -17.714 1.00 71.88 365 PRO A O 1
ATOM 2854 N N . GLU A 1 366 ? 6.277 17.137 -19.518 1.00 60.97 366 GLU A N 1
ATOM 2855 C CA . GLU A 1 366 ? 6.541 18.470 -18.968 1.00 60.97 366 GLU A CA 1
ATOM 2856 C C . GLU A 1 366 ? 5.584 18.776 -17.796 1.00 60.97 366 GLU A C 1
ATOM 2858 O O . GLU A 1 366 ? 4.413 18.398 -17.817 1.00 60.97 366 GLU A O 1
ATOM 2863 N N . GLY A 1 367 ? 6.075 19.453 -16.750 1.00 56.03 367 GLY A N 1
ATOM 2864 C CA . GLY A 1 367 ? 5.269 19.839 -15.579 1.00 56.03 367 GLY A CA 1
ATOM 2865 C C . GLY A 1 367 ? 5.223 18.822 -14.429 1.00 56.03 367 GLY A C 1
ATOM 2866 O O . GLY A 1 367 ? 4.643 19.115 -13.382 1.00 56.03 367 GLY A O 1
ATOM 2867 N N . ILE A 1 368 ? 5.872 17.660 -14.563 1.00 59.09 368 ILE A N 1
ATOM 2868 C CA . ILE A 1 368 ? 6.085 16.734 -13.443 1.00 59.09 368 ILE A CA 1
ATOM 2869 C C . ILE A 1 368 ? 7.353 17.169 -12.693 1.00 59.09 368 ILE A C 1
ATOM 2871 O O . ILE A 1 368 ? 8.459 17.131 -13.227 1.00 59.09 368 ILE A O 1
ATOM 2875 N N . GLY A 1 369 ? 7.185 17.667 -11.464 1.00 56.06 369 GLY A N 1
ATOM 2876 C CA . GLY A 1 369 ? 8.297 18.150 -10.638 1.00 56.06 369 GLY A CA 1
ATOM 2877 C C . GLY A 1 369 ? 9.365 17.077 -10.387 1.00 56.06 369 GLY A C 1
ATOM 2878 O O . GLY A 1 369 ? 9.030 15.915 -10.171 1.00 56.06 369 GLY A O 1
ATOM 2879 N N . ARG A 1 370 ? 10.644 17.483 -10.357 1.00 52.31 370 ARG A N 1
ATOM 2880 C CA . ARG A 1 370 ? 11.815 16.590 -10.208 1.00 52.31 370 ARG A CA 1
ATOM 2881 C C . ARG A 1 370 ? 11.786 15.677 -8.970 1.00 52.31 370 ARG A C 1
ATOM 2883 O O . ARG A 1 370 ? 12.442 14.654 -8.980 1.00 52.31 370 ARG A O 1
ATOM 2890 N N . GLY A 1 371 ? 11.006 16.004 -7.936 1.00 55.59 371 GLY A N 1
ATOM 2891 C CA . GLY A 1 371 ? 10.838 15.157 -6.744 1.00 55.59 371 GLY A CA 1
ATOM 2892 C C . GLY A 1 371 ? 9.815 14.017 -6.876 1.00 55.59 371 GLY A C 1
ATOM 2893 O O . GLY A 1 371 ? 9.493 13.398 -5.867 1.00 55.59 371 GLY A O 1
ATOM 2894 N N . GLY A 1 372 ? 9.237 13.791 -8.064 1.00 59.97 372 GLY A N 1
ATOM 2895 C CA . GLY A 1 372 ? 8.162 12.811 -8.282 1.00 59.97 372 GLY A CA 1
ATOM 2896 C C . GLY A 1 372 ? 8.579 11.470 -8.894 1.00 59.97 372 GLY A C 1
ATOM 2897 O O . GLY A 1 372 ? 7.796 10.529 -8.814 1.00 59.97 372 GLY A O 1
ATOM 2898 N N . PHE A 1 373 ? 9.771 11.374 -9.490 1.00 71.06 373 PHE A N 1
ATOM 2899 C CA . PHE A 1 373 ? 10.225 10.178 -10.207 1.00 71.06 373 PHE A CA 1
ATOM 2900 C C . PHE A 1 373 ? 11.267 9.389 -9.416 1.00 71.06 373 PHE A C 1
ATOM 2902 O O . PHE A 1 373 ? 12.068 9.975 -8.688 1.00 71.06 373 PHE A O 1
ATOM 2909 N N . ASP A 1 374 ? 11.309 8.078 -9.646 1.00 79.50 374 ASP A N 1
ATOM 2910 C CA . ASP A 1 374 ? 12.474 7.250 -9.332 1.00 79.50 374 ASP A CA 1
ATOM 2911 C C . ASP A 1 374 ? 13.726 7.729 -10.112 1.00 79.50 374 ASP A C 1
ATOM 2913 O O . ASP A 1 374 ? 13.722 7.682 -11.352 1.00 79.50 374 ASP A O 1
ATOM 2917 N N . PRO A 1 375 ? 14.809 8.174 -9.433 1.00 82.06 375 PRO A N 1
ATOM 2918 C CA . PRO A 1 375 ? 16.053 8.589 -10.075 1.00 82.06 375 PRO A CA 1
ATOM 2919 C C . PRO A 1 375 ? 16.641 7.517 -10.991 1.00 82.06 375 PRO A C 1
ATOM 2921 O O . PRO A 1 375 ? 17.228 7.856 -12.016 1.00 82.06 375 PRO A O 1
ATOM 2924 N N . ALA A 1 376 ? 16.450 6.230 -10.682 1.00 87.31 376 ALA A N 1
ATOM 2925 C CA . ALA A 1 376 ? 16.908 5.147 -11.542 1.00 87.31 376 ALA A CA 1
ATOM 2926 C C . ALA A 1 376 ? 16.160 5.142 -12.885 1.00 87.31 376 ALA A C 1
ATOM 2928 O O . ALA A 1 376 ? 16.785 4.996 -13.935 1.00 87.31 376 ALA A O 1
ATOM 2929 N N . LEU A 1 377 ? 14.843 5.380 -12.892 1.00 87.06 377 LEU A N 1
ATOM 2930 C CA . LEU A 1 377 ? 14.065 5.484 -14.135 1.00 87.06 377 LEU A CA 1
ATOM 2931 C C . LEU A 1 377 ? 14.438 6.728 -14.945 1.00 87.06 377 LEU A C 1
ATOM 2933 O O . LEU A 1 377 ? 14.549 6.654 -16.171 1.00 87.06 377 LEU A O 1
ATOM 2937 N N . VAL A 1 378 ? 14.660 7.864 -14.278 1.00 86.38 378 VAL A N 1
ATOM 2938 C CA . VAL A 1 378 ? 15.121 9.091 -14.948 1.00 86.38 378 VAL A CA 1
ATOM 2939 C C . VAL A 1 378 ? 16.511 8.879 -15.547 1.00 86.38 378 VAL A C 1
ATOM 2941 O O . VAL A 1 378 ? 16.733 9.232 -16.706 1.00 86.38 378 VAL A O 1
ATOM 2944 N N . ALA A 1 379 ? 17.424 8.245 -14.809 1.00 89.50 379 ALA A N 1
ATOM 2945 C CA . ALA A 1 379 ? 18.757 7.901 -15.286 1.00 89.50 379 ALA A CA 1
ATOM 2946 C C . ALA A 1 379 ? 18.698 6.977 -16.508 1.00 89.50 379 ALA A C 1
ATOM 2948 O O . ALA A 1 379 ? 19.318 7.281 -17.524 1.00 89.50 379 ALA A O 1
ATOM 2949 N N . LEU A 1 380 ? 17.888 5.914 -16.477 1.00 90.81 380 LEU A N 1
ATOM 2950 C CA . LEU A 1 380 ? 17.673 5.047 -17.641 1.00 90.81 380 LEU A CA 1
ATOM 2951 C C . LEU A 1 380 ? 17.112 5.815 -18.838 1.00 90.81 380 LEU A C 1
ATOM 2953 O O . LEU A 1 380 ? 17.547 5.603 -19.970 1.00 90.81 380 LEU A O 1
ATOM 2957 N N . LYS A 1 381 ? 16.189 6.755 -18.609 1.00 88.75 381 LYS A N 1
ATOM 2958 C CA . LYS A 1 381 ? 15.683 7.608 -19.684 1.00 88.75 381 LYS A CA 1
ATOM 2959 C C . LYS A 1 381 ? 16.779 8.498 -20.269 1.00 88.75 381 LYS A C 1
ATOM 2961 O O . LYS A 1 381 ? 16.874 8.593 -21.493 1.00 88.75 381 LYS A O 1
ATOM 2966 N N . LEU A 1 382 ? 17.620 9.107 -19.438 1.00 88.25 382 LEU A N 1
ATOM 2967 C CA . LEU A 1 382 ? 18.761 9.910 -19.886 1.00 88.25 382 LEU A CA 1
ATOM 2968 C C . LEU A 1 382 ? 19.784 9.064 -20.656 1.00 88.25 382 LEU A C 1
ATOM 2970 O O . LEU A 1 382 ? 20.280 9.512 -21.689 1.00 88.25 382 LEU A O 1
ATOM 2974 N N . LEU A 1 383 ? 20.034 7.828 -20.222 1.00 90.25 383 LEU A N 1
ATOM 2975 C CA . LEU A 1 383 ? 20.885 6.871 -20.932 1.00 90.25 383 LEU A CA 1
ATOM 2976 C C . LEU A 1 383 ? 20.295 6.480 -22.287 1.00 90.25 383 LEU A C 1
ATOM 2978 O O . LEU A 1 383 ? 21.015 6.491 -23.282 1.00 90.25 383 LEU A O 1
ATOM 2982 N N . SER A 1 384 ? 18.980 6.247 -22.364 1.00 87.56 384 SER A N 1
ATOM 2983 C CA . SER A 1 384 ? 18.294 6.006 -23.643 1.00 87.56 384 SER A CA 1
ATOM 2984 C C . SER A 1 384 ? 18.408 7.190 -24.616 1.00 87.56 384 SER A C 1
ATOM 2986 O O . SER A 1 384 ? 18.384 6.995 -25.826 1.00 87.56 384 SER A O 1
ATOM 2988 N N . ASP A 1 385 ? 18.573 8.413 -24.096 1.00 83.94 385 ASP A N 1
ATOM 2989 C CA . ASP A 1 385 ? 18.790 9.635 -24.881 1.00 83.94 385 ASP A CA 1
ATOM 2990 C C . ASP A 1 385 ? 20.279 9.919 -25.174 1.00 83.94 385 ASP A C 1
ATOM 2992 O O . ASP A 1 385 ? 20.595 10.974 -25.731 1.00 83.94 385 ASP A O 1
ATOM 2996 N N . GLY A 1 386 ? 21.196 9.027 -24.779 1.00 86.00 386 GLY A N 1
ATOM 2997 C CA . GLY A 1 386 ? 22.639 9.194 -24.970 1.00 86.00 386 GLY A CA 1
ATOM 2998 C C . GLY A 1 386 ? 23.275 10.251 -24.061 1.00 86.00 386 GLY A C 1
ATOM 2999 O O . GLY A 1 386 ? 24.189 10.954 -24.487 1.00 86.00 386 GLY A O 1
ATOM 3000 N N . LYS A 1 387 ? 22.779 10.414 -22.826 1.00 88.06 387 LYS A N 1
ATOM 3001 C CA . LYS A 1 387 ? 23.265 11.412 -21.852 1.00 88.06 387 LYS A CA 1
ATOM 3002 C C . LYS A 1 387 ? 23.807 10.765 -20.562 1.00 88.06 387 LYS A C 1
ATOM 3004 O O . LYS A 1 387 ? 23.206 10.956 -19.501 1.00 88.06 387 LYS A O 1
ATOM 3009 N N . PRO A 1 388 ? 24.928 10.024 -20.619 1.00 91.25 388 PRO A N 1
ATOM 3010 C CA . PRO A 1 388 ? 25.476 9.305 -19.464 1.00 91.25 388 PRO A CA 1
ATOM 3011 C C . PRO A 1 388 ? 25.876 10.218 -18.295 1.00 91.25 388 PRO A C 1
ATOM 3013 O O . PRO A 1 388 ? 25.514 9.930 -17.158 1.00 91.25 388 PRO A O 1
ATOM 3016 N N . ASP A 1 389 ? 26.510 11.366 -18.555 1.00 91.00 389 ASP A N 1
ATOM 3017 C CA . ASP A 1 389 ? 26.918 12.299 -17.488 1.00 91.00 389 ASP A CA 1
ATOM 3018 C C . ASP A 1 389 ? 25.719 12.867 -16.718 1.00 91.00 389 ASP A C 1
ATOM 3020 O O . ASP A 1 389 ? 25.741 12.994 -15.495 1.00 91.00 389 ASP A O 1
ATOM 3024 N N . ALA A 1 390 ? 24.636 13.182 -17.436 1.00 89.44 390 ALA A N 1
ATOM 3025 C CA . ALA A 1 390 ? 23.402 13.650 -16.817 1.00 89.44 390 ALA A CA 1
ATOM 3026 C C . ALA A 1 390 ? 22.736 12.539 -15.993 1.00 89.44 390 ALA A C 1
ATOM 3028 O O . ALA A 1 390 ? 22.159 12.825 -14.949 1.00 89.44 390 ALA A O 1
ATOM 3029 N N . ALA A 1 391 ? 22.822 11.284 -16.449 1.00 90.31 391 ALA A N 1
ATOM 3030 C CA . ALA A 1 391 ? 22.317 10.135 -15.707 1.00 90.31 391 ALA A CA 1
ATOM 3031 C C . ALA A 1 391 ? 23.097 9.918 -14.399 1.00 90.31 391 ALA A C 1
ATOM 3033 O O . ALA A 1 391 ? 22.477 9.713 -13.360 1.00 90.31 391 ALA A O 1
ATOM 3034 N N . LEU A 1 392 ? 24.431 10.034 -14.420 1.00 91.06 392 LEU A N 1
ATOM 3035 C CA . LEU A 1 392 ? 25.254 9.982 -13.204 1.00 91.06 392 LEU A CA 1
ATOM 3036 C C . LEU A 1 392 ? 24.904 11.115 -12.238 1.00 91.06 392 LEU A C 1
ATOM 3038 O O . LEU A 1 392 ? 24.691 10.856 -11.057 1.00 91.06 392 LEU A O 1
ATOM 3042 N N . ALA A 1 393 ? 24.768 12.344 -12.745 1.00 88.56 393 ALA A N 1
ATOM 3043 C CA . ALA A 1 393 ? 24.379 13.490 -11.929 1.00 88.56 393 ALA A CA 1
ATOM 3044 C C . ALA A 1 393 ? 23.002 13.302 -11.269 1.00 88.56 393 ALA A C 1
ATOM 3046 O O . ALA A 1 393 ? 22.817 13.700 -10.121 1.00 88.56 393 ALA A O 1
ATOM 3047 N N . GLU A 1 394 ? 22.048 12.679 -11.967 1.00 86.38 394 GLU A N 1
ATOM 3048 C CA . GLU A 1 394 ? 20.733 12.353 -11.406 1.00 86.38 394 GLU A CA 1
ATOM 3049 C C . GLU A 1 394 ? 20.836 11.288 -10.303 1.00 86.38 394 GLU A C 1
ATOM 3051 O O . GLU A 1 394 ? 20.260 11.461 -9.233 1.00 86.38 394 GLU A O 1
ATOM 3056 N N . LEU A 1 395 ? 21.624 10.227 -10.517 1.00 86.00 395 LEU A N 1
ATOM 3057 C CA . LEU A 1 395 ? 21.856 9.167 -9.523 1.00 86.00 395 LEU A CA 1
ATOM 3058 C C . LEU A 1 395 ? 22.654 9.647 -8.299 1.00 86.00 395 LEU A C 1
ATOM 3060 O O . LEU A 1 395 ? 22.532 9.072 -7.218 1.00 86.00 395 LEU A O 1
ATOM 3064 N N . ASP A 1 396 ? 23.495 10.669 -8.462 1.00 84.44 396 ASP A N 1
ATOM 3065 C CA . ASP A 1 396 ? 24.266 11.287 -7.379 1.00 84.44 396 ASP A CA 1
ATOM 3066 C C . ASP A 1 396 ? 23.459 12.328 -6.597 1.00 84.44 396 ASP A C 1
ATOM 3068 O O . ASP A 1 396 ? 23.855 12.722 -5.494 1.00 84.44 396 ASP A O 1
ATOM 3072 N N . ASN A 1 397 ? 22.314 12.764 -7.126 1.00 72.44 397 ASN A N 1
ATOM 3073 C CA . ASN A 1 397 ? 21.446 13.722 -6.465 1.00 72.44 397 ASN A CA 1
ATOM 3074 C C . ASN A 1 397 ? 20.709 13.048 -5.293 1.00 72.44 397 ASN A C 1
ATOM 3076 O O . ASN A 1 397 ? 19.618 12.501 -5.434 1.00 72.44 397 ASN A O 1
ATOM 3080 N N . ARG A 1 398 ? 21.329 13.088 -4.106 1.00 54.03 398 ARG A N 1
ATOM 3081 C CA . ARG A 1 398 ? 20.844 12.486 -2.849 1.00 54.03 398 ARG A CA 1
ATOM 3082 C C . ARG A 1 398 ? 19.687 13.260 -2.205 1.00 54.03 398 ARG A C 1
ATOM 3084 O O . ARG A 1 398 ? 19.715 13.538 -1.004 1.00 54.03 398 ARG A O 1
ATOM 3091 N N . GLY A 1 399 ? 18.665 13.629 -2.975 1.00 56.06 399 GLY A N 1
ATOM 3092 C CA . GLY A 1 399 ? 17.376 13.965 -2.367 1.00 56.06 399 GLY A CA 1
ATOM 3093 C C . GLY A 1 399 ? 16.893 12.786 -1.505 1.00 56.06 399 GLY A C 1
ATOM 3094 O O . GLY A 1 399 ? 17.328 11.658 -1.743 1.00 56.06 399 GLY A O 1
ATOM 3095 N N . PRO A 1 400 ? 16.036 12.996 -0.489 1.00 49.78 400 PRO A N 1
ATOM 3096 C CA . PRO A 1 400 ? 15.487 11.892 0.289 1.00 49.78 400 PRO A CA 1
ATOM 3097 C C . PRO A 1 400 ? 14.689 10.976 -0.646 1.00 49.78 400 PRO A C 1
ATOM 3099 O O . PRO A 1 400 ? 13.541 11.258 -0.984 1.00 49.78 400 PRO A O 1
ATOM 3102 N N . PHE A 1 401 ? 15.322 9.897 -1.106 1.00 53.25 401 PHE A N 1
ATOM 3103 C CA . PHE A 1 401 ? 14.669 8.899 -1.932 1.00 53.25 401 PHE A CA 1
ATOM 3104 C C . PHE A 1 401 ? 13.886 7.962 -1.016 1.00 53.25 401 PHE A C 1
ATOM 3106 O O . PHE A 1 401 ? 14.390 6.968 -0.496 1.00 53.25 401 PHE A O 1
ATOM 3113 N N . THR A 1 402 ? 12.641 8.343 -0.756 1.00 52.88 402 THR A N 1
ATOM 3114 C CA . THR A 1 402 ? 11.608 7.437 -0.258 1.00 52.88 402 THR A CA 1
ATOM 3115 C C . THR A 1 402 ? 10.869 6.886 -1.481 1.00 52.88 402 THR A C 1
ATOM 3117 O O . THR A 1 402 ? 10.711 7.622 -2.456 1.00 52.88 402 THR A O 1
ATOM 3120 N N . GLY A 1 403 ? 10.463 5.612 -1.510 1.00 55.94 403 GLY A N 1
ATOM 3121 C CA . GLY A 1 403 ? 9.694 5.100 -2.653 1.00 55.94 403 GLY A CA 1
ATOM 3122 C C . GLY A 1 403 ? 9.845 3.621 -2.992 1.00 55.94 403 GLY A C 1
ATOM 3123 O O . GLY A 1 403 ? 10.309 2.818 -2.187 1.00 55.94 403 GLY A O 1
ATOM 3124 N N . LEU A 1 404 ? 9.386 3.289 -4.204 1.00 66.81 404 LEU A N 1
ATOM 3125 C CA . LEU A 1 404 ? 9.488 1.971 -4.831 1.00 66.81 404 LEU A CA 1
ATOM 3126 C C . LEU A 1 404 ? 10.950 1.595 -5.098 1.00 66.81 404 LEU A C 1
ATOM 3128 O O . LEU A 1 404 ? 11.766 2.464 -5.384 1.00 66.81 404 LEU A O 1
ATOM 3132 N N . ARG A 1 405 ? 11.244 0.292 -5.083 1.00 72.31 405 ARG A N 1
ATOM 3133 C CA . ARG A 1 405 ? 12.509 -0.311 -5.532 1.00 72.31 405 ARG A CA 1
ATOM 3134 C C . ARG A 1 405 ? 13.761 0.206 -4.809 1.00 72.31 405 ARG A C 1
ATOM 3136 O O . ARG A 1 405 ? 14.846 0.162 -5.376 1.00 72.31 405 ARG A O 1
ATOM 3143 N N . ARG A 1 406 ? 13.652 0.659 -3.550 1.00 71.44 406 ARG A N 1
ATOM 3144 C CA . ARG A 1 406 ? 14.820 1.120 -2.763 1.00 71.44 406 ARG A CA 1
ATOM 3145 C C . ARG A 1 406 ? 15.833 0.012 -2.491 1.00 71.44 406 ARG A C 1
ATOM 3147 O O . ARG A 1 406 ? 17.026 0.287 -2.462 1.00 71.44 406 ARG A O 1
ATOM 3154 N N . GLY A 1 407 ? 15.355 -1.209 -2.274 1.00 66.50 407 GLY A N 1
ATOM 3155 C CA . GLY A 1 407 ? 16.173 -2.414 -2.167 1.00 66.50 407 GLY A CA 1
ATOM 3156 C C . GLY A 1 407 ? 16.468 -3.076 -3.515 1.00 66.50 407 GLY A C 1
ATOM 3157 O O . GLY A 1 407 ? 17.087 -4.135 -3.527 1.00 66.50 407 GLY A O 1
ATOM 3158 N N . GLY A 1 408 ? 16.015 -2.491 -4.631 1.00 78.56 408 GLY A N 1
ATOM 3159 C CA . GLY A 1 408 ? 16.280 -2.981 -5.982 1.00 78.56 408 GLY A CA 1
ATOM 3160 C C . GLY A 1 408 ? 17.660 -2.569 -6.499 1.00 78.56 408 GLY A C 1
ATOM 3161 O O . GLY A 1 408 ? 18.301 -1.651 -5.983 1.00 78.56 408 GLY A O 1
ATOM 3162 N N . ASN A 1 409 ? 18.114 -3.225 -7.566 1.00 87.88 409 ASN A N 1
ATOM 3163 C CA . ASN A 1 409 ? 19.455 -3.029 -8.117 1.00 87.88 409 ASN A CA 1
ATOM 3164 C C . ASN A 1 409 ? 19.472 -2.063 -9.314 1.00 87.88 409 ASN A C 1
ATOM 3166 O O . ASN A 1 409 ? 20.542 -1.706 -9.817 1.00 87.88 409 ASN A O 1
ATOM 3170 N N . LEU A 1 410 ? 18.303 -1.577 -9.754 1.00 88.19 410 LEU A N 1
ATOM 3171 C CA . LEU A 1 410 ? 18.155 -0.747 -10.954 1.00 88.19 410 LEU A CA 1
ATOM 3172 C C . LEU A 1 410 ? 19.051 0.499 -10.965 1.00 88.19 410 LEU A C 1
ATOM 3174 O O . LEU A 1 410 ? 19.646 0.815 -11.993 1.00 88.19 410 LEU A O 1
ATOM 3178 N N . GLY A 1 411 ? 19.179 1.199 -9.833 1.00 88.88 411 GLY A N 1
ATOM 3179 C CA . GLY A 1 411 ? 20.043 2.381 -9.726 1.00 88.88 411 GLY A CA 1
ATOM 3180 C C . GLY A 1 411 ? 21.531 2.045 -9.878 1.00 88.88 411 GLY A C 1
ATOM 3181 O O . GLY A 1 411 ? 22.273 2.776 -10.538 1.00 88.88 411 GLY A O 1
ATOM 3182 N N . GLN A 1 412 ? 21.968 0.909 -9.326 1.00 89.50 412 GLN A N 1
ATOM 3183 C CA . GLN A 1 412 ? 23.339 0.419 -9.480 1.00 89.50 412 GLN A CA 1
ATOM 3184 C C . GLN A 1 412 ? 23.609 -0.011 -10.924 1.00 89.50 412 GLN A C 1
ATOM 3186 O O . GLN A 1 412 ? 24.640 0.354 -11.491 1.00 89.50 412 GLN A O 1
ATOM 3191 N N . TYR A 1 413 ? 22.665 -0.716 -11.549 1.00 92.06 413 TYR A N 1
ATOM 3192 C CA . TYR A 1 413 ? 22.773 -1.098 -12.952 1.00 92.06 413 TYR A CA 1
ATOM 3193 C C . TYR A 1 413 ? 22.787 0.116 -13.886 1.00 92.06 413 TYR A C 1
ATOM 3195 O O . TYR A 1 413 ? 23.612 0.180 -14.794 1.00 92.06 413 TYR A O 1
ATOM 3203 N N . ALA A 1 414 ? 21.937 1.117 -13.637 1.00 92.25 414 ALA A N 1
ATOM 3204 C CA . ALA A 1 414 ? 21.936 2.367 -14.389 1.00 92.25 414 ALA A CA 1
ATOM 3205 C C . ALA A 1 414 ? 23.279 3.103 -14.256 1.00 92.25 414 ALA A C 1
ATOM 3207 O O . ALA A 1 414 ? 23.797 3.614 -15.246 1.00 92.25 414 ALA A O 1
ATOM 3208 N N . ARG A 1 415 ? 23.897 3.104 -13.065 1.00 93.25 415 ARG A N 1
ATOM 3209 C CA . ARG A 1 415 ? 25.245 3.662 -12.870 1.00 93.25 415 ARG A CA 1
ATOM 3210 C C . ARG A 1 415 ? 26.297 2.915 -13.688 1.00 93.25 415 ARG A C 1
ATOM 3212 O O . ARG A 1 415 ? 27.106 3.557 -14.351 1.00 93.25 415 ARG A O 1
ATOM 3219 N N . MET A 1 416 ? 26.281 1.582 -13.666 1.00 93.38 416 MET A N 1
ATOM 3220 C CA . MET A 1 416 ? 27.189 0.760 -14.478 1.00 93.38 416 MET A CA 1
ATOM 3221 C C . MET A 1 416 ? 27.011 1.036 -15.976 1.00 93.38 416 MET A C 1
ATOM 3223 O O . MET A 1 416 ? 27.999 1.195 -16.689 1.00 93.38 416 MET A O 1
ATOM 3227 N N . ALA A 1 417 ? 25.767 1.175 -16.439 1.00 93.38 417 ALA A N 1
ATOM 3228 C CA . ALA A 1 417 ? 25.461 1.535 -17.819 1.00 93.38 417 ALA A CA 1
ATOM 3229 C C . ALA A 1 417 ? 25.909 2.950 -18.196 1.00 93.38 417 ALA A C 1
ATOM 3231 O O . ALA A 1 417 ? 26.387 3.165 -19.306 1.00 93.38 417 ALA A O 1
ATOM 3232 N N . ALA A 1 418 ? 25.825 3.905 -17.271 1.00 92.94 418 ALA A N 1
ATOM 3233 C CA . ALA A 1 418 ? 26.319 5.257 -17.494 1.00 92.94 418 ALA A CA 1
ATOM 3234 C C . ALA A 1 418 ? 27.848 5.332 -17.603 1.00 92.94 418 ALA A C 1
ATOM 3236 O O . ALA A 1 418 ? 28.362 6.149 -18.361 1.00 92.94 418 ALA A O 1
ATOM 3237 N N . LEU A 1 419 ? 28.566 4.470 -16.877 1.00 92.25 419 LEU A N 1
ATOM 3238 C CA . LEU A 1 419 ? 30.027 4.372 -16.937 1.00 92.25 419 LEU A CA 1
ATOM 3239 C C . LEU A 1 419 ? 30.541 3.583 -18.158 1.00 92.25 419 LEU A C 1
ATOM 3241 O O . LEU A 1 419 ? 31.730 3.660 -18.450 1.00 92.25 419 LEU A O 1
ATOM 3245 N N . SER A 1 420 ? 29.672 2.844 -18.858 1.00 91.31 420 SER A N 1
ATOM 3246 C CA . SER A 1 420 ? 30.001 2.070 -20.068 1.00 91.31 420 SER A CA 1
ATOM 3247 C C . SER A 1 420 ? 28.923 2.264 -21.148 1.00 91.31 420 SER A C 1
ATOM 3249 O O . SER A 1 420 ? 28.141 1.344 -21.436 1.00 91.31 420 SER A O 1
ATOM 3251 N N . PRO A 1 421 ? 28.813 3.480 -21.722 1.00 85.69 421 PRO A N 1
ATOM 3252 C CA . PRO A 1 421 ? 27.748 3.827 -22.661 1.00 85.69 421 PRO A CA 1
ATOM 3253 C C . PRO A 1 421 ? 27.830 3.061 -23.991 1.00 85.69 421 PRO A C 1
ATOM 3255 O O . PRO A 1 421 ? 26.831 2.973 -24.702 1.00 85.69 421 PRO A O 1
ATOM 3258 N N . GLU A 1 422 ? 28.986 2.488 -24.339 1.00 82.38 422 GLU A N 1
ATOM 3259 C CA . GLU A 1 422 ? 29.166 1.677 -25.547 1.00 82.38 422 GLU A CA 1
ATOM 3260 C C . GLU A 1 422 ? 28.506 0.291 -25.440 1.00 82.38 422 GLU A C 1
ATOM 3262 O O . GLU A 1 422 ? 28.241 -0.348 -26.461 1.00 82.38 422 GLU A O 1
ATOM 3267 N N . GLY A 1 423 ? 28.222 -0.170 -24.219 1.00 84.75 423 GLY A N 1
ATOM 3268 C CA . GLY A 1 423 ? 27.650 -1.485 -23.940 1.00 84.75 423 GLY A CA 1
ATOM 3269 C C . GLY A 1 423 ? 28.294 -2.180 -22.744 1.00 84.75 423 GLY A C 1
ATOM 3270 O O . GLY A 1 423 ? 29.249 -1.690 -22.145 1.00 84.75 423 GLY A O 1
ATOM 3271 N N . ALA A 1 424 ? 27.761 -3.347 -22.389 1.00 87.25 424 ALA A N 1
ATOM 3272 C CA . ALA A 1 424 ? 28.266 -4.145 -21.277 1.00 87.25 424 ALA A CA 1
ATOM 3273 C C . ALA A 1 424 ? 29.544 -4.914 -21.651 1.00 87.25 424 ALA A C 1
ATOM 3275 O O . ALA A 1 424 ? 29.544 -5.704 -22.598 1.00 87.25 424 ALA A O 1
ATOM 3276 N N . THR A 1 425 ? 30.615 -4.729 -20.874 1.00 88.44 425 THR A N 1
ATOM 3277 C CA . THR A 1 425 ? 31.825 -5.564 -20.960 1.00 88.44 425 THR A CA 1
ATOM 3278 C C . THR A 1 425 ? 31.636 -6.885 -20.198 1.00 88.44 425 THR A C 1
ATOM 3280 O O . THR A 1 425 ? 30.751 -6.970 -19.338 1.00 88.44 425 THR A O 1
ATOM 3283 N N . PRO A 1 426 ? 32.457 -7.923 -20.453 1.00 88.56 426 PRO A N 1
ATOM 3284 C CA . PRO A 1 426 ? 32.414 -9.172 -19.689 1.00 88.56 426 PRO A CA 1
ATOM 3285 C C . PRO A 1 426 ? 32.571 -8.978 -18.172 1.00 88.56 426 PRO A C 1
ATOM 3287 O O . PRO A 1 426 ? 31.888 -9.638 -17.393 1.00 88.56 426 PRO A O 1
ATOM 3290 N N . GLU A 1 427 ? 33.417 -8.043 -17.738 1.00 89.56 427 GLU A N 1
ATOM 3291 C CA . GLU A 1 427 ? 33.668 -7.747 -16.320 1.00 89.56 427 GLU A CA 1
ATOM 3292 C C . GLU A 1 427 ? 32.453 -7.082 -15.655 1.00 89.56 427 GLU A C 1
ATOM 3294 O O . GLU A 1 427 ? 32.061 -7.440 -14.538 1.00 89.56 427 GLU A O 1
ATOM 3299 N N . LEU A 1 428 ? 31.815 -6.136 -16.354 1.00 90.69 428 LEU A N 1
ATOM 3300 C CA . LEU A 1 428 ? 30.570 -5.518 -15.895 1.00 90.69 428 LEU A CA 1
ATOM 3301 C C . LEU A 1 428 ? 29.430 -6.533 -15.858 1.00 90.69 428 LEU A C 1
ATOM 3303 O O . LEU A 1 428 ? 28.688 -6.579 -14.880 1.00 90.69 428 LEU A O 1
ATOM 3307 N N . ALA A 1 429 ? 29.313 -7.384 -16.877 1.00 90.25 429 ALA A N 1
ATOM 3308 C CA . ALA A 1 429 ? 28.320 -8.449 -16.898 1.00 90.25 429 ALA A CA 1
ATOM 3309 C C . ALA A 1 429 ? 28.526 -9.447 -15.748 1.00 90.25 429 ALA A C 1
ATOM 3311 O O . ALA A 1 429 ? 27.552 -9.840 -15.112 1.00 90.25 429 ALA A O 1
ATOM 3312 N N . ALA A 1 430 ? 29.769 -9.806 -15.413 1.00 90.00 430 ALA A N 1
ATOM 3313 C CA . ALA A 1 430 ? 30.063 -10.641 -14.247 1.00 90.00 430 ALA A CA 1
ATOM 3314 C C . ALA A 1 430 ? 29.626 -9.969 -12.932 1.00 90.00 430 ALA A C 1
ATOM 3316 O O . ALA A 1 430 ? 29.043 -10.620 -12.067 1.00 90.00 430 ALA A O 1
ATOM 3317 N N . SER A 1 431 ? 29.831 -8.654 -12.812 1.00 91.25 431 SER A N 1
ATOM 3318 C CA . SER A 1 431 ? 29.388 -7.878 -11.646 1.00 91.25 431 SER A CA 1
ATOM 3319 C C . SER A 1 431 ? 27.860 -7.837 -11.534 1.00 91.25 431 SER A C 1
ATOM 3321 O O . SER A 1 431 ? 27.309 -8.097 -10.467 1.00 91.25 431 SER A O 1
ATOM 3323 N N . ILE A 1 432 ? 27.162 -7.563 -12.642 1.00 91.00 432 ILE A N 1
ATOM 3324 C CA . ILE A 1 432 ? 25.692 -7.555 -12.695 1.00 91.00 432 ILE A CA 1
ATOM 3325 C C . ILE A 1 432 ? 25.140 -8.939 -12.381 1.00 91.00 432 ILE A C 1
ATOM 3327 O O . ILE A 1 432 ? 24.174 -9.037 -11.634 1.00 91.00 432 ILE A O 1
ATOM 3331 N N . ARG A 1 433 ? 25.761 -10.002 -12.901 1.00 89.62 433 ARG A N 1
ATOM 3332 C CA . ARG A 1 433 ? 25.377 -11.385 -12.614 1.00 89.62 433 ARG A CA 1
ATOM 3333 C C . ARG A 1 433 ? 25.469 -11.694 -11.128 1.00 89.62 433 ARG A C 1
ATOM 3335 O O . ARG A 1 433 ? 24.531 -12.271 -10.598 1.00 89.62 433 ARG A O 1
ATOM 3342 N N . GLN A 1 434 ? 26.558 -11.305 -10.466 1.00 89.44 434 GLN A N 1
ATOM 3343 C CA . GLN A 1 434 ? 26.711 -11.541 -9.031 1.00 89.44 434 GLN A CA 1
ATOM 3344 C C . GLN A 1 434 ? 25.612 -10.827 -8.236 1.00 89.44 434 GLN A C 1
ATOM 3346 O O . GLN A 1 434 ? 24.914 -11.457 -7.451 1.00 89.44 434 GLN A O 1
ATOM 3351 N N . ILE A 1 435 ? 25.393 -9.539 -8.517 1.00 88.75 435 ILE A N 1
ATOM 3352 C CA . ILE A 1 435 ? 24.320 -8.756 -7.885 1.00 88.75 435 ILE A CA 1
ATOM 3353 C C . ILE A 1 435 ? 22.952 -9.399 -8.159 1.00 88.75 435 ILE A C 1
ATOM 3355 O O . ILE A 1 435 ? 22.108 -9.497 -7.273 1.00 88.75 435 ILE A O 1
ATOM 3359 N N . HIS A 1 436 ? 22.730 -9.855 -9.394 1.00 87.00 436 HIS A N 1
ATOM 3360 C CA . HIS A 1 436 ? 21.476 -10.471 -9.799 1.00 87.00 436 HIS A CA 1
ATOM 3361 C C . HIS A 1 436 ? 21.240 -11.828 -9.118 1.00 87.00 436 HIS A C 1
ATOM 3363 O O . HIS A 1 436 ? 20.113 -12.131 -8.746 1.00 87.00 436 HIS A O 1
ATOM 3369 N N . ALA A 1 437 ? 22.284 -12.633 -8.924 1.00 85.50 437 ALA A N 1
ATOM 3370 C CA . ALA A 1 437 ? 22.191 -13.904 -8.213 1.00 85.50 437 ALA A CA 1
ATOM 3371 C C . ALA A 1 437 ? 21.850 -13.717 -6.725 1.00 85.50 437 ALA A C 1
ATOM 3373 O O . ALA A 1 437 ? 21.145 -14.547 -6.156 1.00 85.50 437 ALA A O 1
ATOM 3374 N N . ASP A 1 438 ? 22.324 -12.627 -6.113 1.00 82.75 438 ASP A N 1
ATOM 3375 C CA . ASP A 1 438 ? 22.117 -12.354 -4.690 1.00 82.75 438 ASP A CA 1
ATOM 3376 C C . ASP A 1 438 ? 20.721 -11.762 -4.399 1.00 82.75 438 ASP A C 1
ATOM 3378 O O . ASP A 1 438 ? 20.080 -12.140 -3.416 1.00 82.75 438 ASP A O 1
ATOM 3382 N N . SER A 1 439 ? 20.239 -10.828 -5.229 1.00 78.38 439 SER A N 1
ATOM 3383 C CA . SER A 1 439 ? 18.977 -10.096 -4.986 1.00 78.38 439 SER A CA 1
ATOM 3384 C C . SER A 1 439 ? 18.278 -9.580 -6.254 1.00 78.38 439 SER A C 1
ATOM 3386 O O . SER A 1 439 ? 17.500 -8.625 -6.213 1.00 78.38 439 SER A O 1
ATOM 3388 N N . GLY A 1 440 ? 18.591 -10.149 -7.413 1.00 78.62 440 GLY A N 1
ATOM 3389 C CA . GLY A 1 440 ? 18.177 -9.626 -8.708 1.00 78.62 440 GLY A CA 1
ATOM 3390 C C . GLY A 1 440 ? 16.717 -9.844 -9.068 1.00 78.62 440 GLY A C 1
ATOM 3391 O O . GLY A 1 440 ? 16.145 -10.897 -8.814 1.00 78.62 440 GLY A O 1
ATOM 3392 N N . ILE A 1 441 ? 16.153 -8.874 -9.790 1.00 86.94 441 ILE A N 1
ATOM 3393 C CA . ILE A 1 441 ? 14.821 -8.970 -10.395 1.00 86.94 441 ILE A CA 1
ATOM 3394 C C . ILE A 1 441 ? 14.968 -8.951 -11.924 1.00 86.94 441 ILE A C 1
ATOM 3396 O O . ILE A 1 441 ? 15.619 -8.062 -12.481 1.00 86.94 441 ILE A O 1
ATOM 3400 N N . LEU A 1 442 ? 14.354 -9.904 -12.639 1.00 89.19 442 LEU A N 1
ATOM 3401 C CA . LEU A 1 442 ? 14.483 -10.009 -14.107 1.00 89.19 442 LEU A CA 1
ATOM 3402 C C . LEU A 1 442 ? 13.975 -8.762 -14.839 1.00 89.19 442 LEU A C 1
ATOM 3404 O O . LEU A 1 442 ? 14.537 -8.365 -15.862 1.00 89.19 442 LEU A O 1
ATOM 3408 N N . TYR A 1 443 ? 12.938 -8.117 -14.309 1.00 88.38 443 TYR A N 1
ATOM 3409 C CA . TYR A 1 443 ? 12.426 -6.850 -14.825 1.00 88.38 443 TYR A CA 1
ATOM 3410 C C . TYR A 1 443 ? 13.493 -5.746 -14.904 1.00 88.38 443 TYR A C 1
ATOM 3412 O O . TYR A 1 443 ? 13.501 -4.966 -15.856 1.00 88.38 443 TYR A O 1
ATOM 3420 N N . GLU A 1 444 ? 14.428 -5.689 -13.954 1.00 89.38 444 GLU A N 1
ATOM 3421 C CA . GLU A 1 444 ? 15.508 -4.695 -13.966 1.00 89.38 444 GLU A CA 1
ATOM 3422 C C . GLU A 1 444 ? 16.514 -4.973 -15.091 1.00 89.38 444 GLU A C 1
ATOM 3424 O O . GLU A 1 444 ? 16.940 -4.049 -15.785 1.00 89.38 444 GLU A O 1
ATOM 3429 N N . ILE A 1 445 ? 16.817 -6.247 -15.357 1.00 90.81 445 ILE A N 1
ATOM 3430 C CA . ILE A 1 445 ? 17.636 -6.652 -16.511 1.00 90.81 445 ILE A CA 1
ATOM 3431 C C . ILE A 1 445 ? 16.926 -6.322 -17.830 1.00 90.81 445 ILE A C 1
ATOM 3433 O O . ILE A 1 445 ? 17.552 -5.827 -18.770 1.00 90.81 445 ILE A O 1
ATOM 3437 N N . ALA A 1 446 ? 15.610 -6.539 -17.906 1.00 90.00 446 ALA A N 1
ATOM 3438 C CA . ALA A 1 446 ? 14.822 -6.184 -19.085 1.00 90.00 446 ALA A CA 1
ATOM 3439 C C . ALA A 1 446 ? 14.891 -4.680 -19.402 1.00 90.00 446 ALA A C 1
ATOM 3441 O O . ALA A 1 446 ? 14.946 -4.309 -20.575 1.00 90.00 446 ALA A O 1
ATOM 3442 N N . MET A 1 447 ? 14.954 -3.823 -18.378 1.00 89.69 447 MET A N 1
ATOM 3443 C CA . MET A 1 447 ? 15.142 -2.380 -18.557 1.00 89.69 447 MET A CA 1
ATOM 3444 C C . MET A 1 447 ? 16.507 -2.031 -19.150 1.00 89.69 447 MET A C 1
ATOM 3446 O O . MET A 1 447 ? 16.581 -1.171 -20.025 1.00 89.69 447 MET A O 1
ATOM 3450 N N . LEU A 1 448 ? 17.581 -2.717 -18.746 1.00 90.19 448 LEU A N 1
ATOM 3451 C CA . LEU A 1 448 ? 18.912 -2.493 -19.323 1.00 90.19 448 LEU A CA 1
ATOM 3452 C C . LEU A 1 448 ? 18.965 -2.845 -20.806 1.00 90.19 448 LEU A C 1
ATOM 3454 O O . LEU A 1 448 ? 19.610 -2.137 -21.575 1.00 90.19 448 LEU A O 1
ATOM 3458 N N . LYS A 1 449 ? 18.236 -3.884 -21.234 1.00 88.75 449 LYS A N 1
ATOM 3459 C CA . LYS A 1 449 ? 18.150 -4.240 -22.658 1.00 88.75 449 LYS A CA 1
ATOM 3460 C C . LYS A 1 449 ? 17.618 -3.079 -23.512 1.00 88.75 449 LYS A C 1
ATOM 3462 O O . LYS A 1 449 ? 17.945 -3.024 -24.693 1.00 88.75 449 LYS A O 1
ATOM 3467 N N . MET A 1 450 ? 16.843 -2.148 -22.939 1.00 84.62 450 MET A N 1
ATOM 3468 C CA . MET A 1 450 ? 16.313 -0.973 -23.649 1.00 84.62 450 MET A CA 1
ATOM 3469 C C . MET A 1 450 ? 17.375 0.092 -23.951 1.00 84.62 450 MET A C 1
ATOM 3471 O O . MET A 1 450 ? 17.110 1.007 -24.731 1.00 84.62 450 MET A O 1
ATOM 3475 N N . LEU A 1 451 ? 18.556 0.015 -23.330 1.00 87.31 451 LEU A N 1
ATOM 3476 C CA . LEU A 1 451 ? 19.604 1.012 -23.513 1.00 87.31 451 LEU A CA 1
ATOM 3477 C C . LEU A 1 451 ? 20.433 0.733 -24.783 1.00 87.31 451 LEU A C 1
ATOM 3479 O O . LEU A 1 451 ? 20.716 -0.431 -25.103 1.00 87.31 451 LEU A O 1
ATOM 3483 N N . PRO A 1 452 ? 20.879 1.783 -25.499 1.00 83.56 452 PRO A N 1
ATOM 3484 C CA . PRO A 1 452 ? 21.830 1.641 -26.598 1.00 83.56 452 PRO A CA 1
ATOM 3485 C C . PRO A 1 452 ? 23.082 0.873 -26.148 1.00 83.56 452 PRO A C 1
ATOM 3487 O O . PRO A 1 452 ? 23.626 1.165 -25.093 1.00 83.56 452 PRO A O 1
ATOM 3490 N N . GLY A 1 453 ? 23.520 -0.133 -26.913 1.00 84.25 453 GLY A N 1
ATOM 3491 C CA . GLY A 1 453 ? 24.699 -0.957 -26.582 1.00 84.25 453 GLY A CA 1
ATOM 3492 C C . GLY A 1 453 ? 24.459 -2.100 -25.580 1.00 84.25 453 GLY A C 1
ATOM 3493 O O . GLY A 1 453 ? 25.273 -3.015 -25.490 1.00 84.25 453 GLY A O 1
ATOM 3494 N N . TRP A 1 454 ? 23.320 -2.125 -24.880 1.00 89.81 454 TRP A N 1
ATOM 3495 C CA . TRP A 1 454 ? 23.049 -3.078 -23.789 1.00 89.81 454 TRP A CA 1
ATOM 3496 C C . TRP A 1 454 ? 22.041 -4.186 -24.135 1.00 89.81 454 TRP A C 1
ATOM 3498 O O . TRP A 1 454 ? 21.772 -5.070 -23.323 1.00 89.81 454 TRP A O 1
ATOM 3508 N N . GLY A 1 455 ? 21.507 -4.206 -25.358 1.00 85.06 455 GLY A N 1
ATOM 3509 C CA . GLY A 1 455 ? 20.449 -5.142 -25.771 1.00 85.06 455 GLY A CA 1
ATOM 3510 C C . GLY A 1 455 ? 20.777 -6.640 -25.653 1.00 85.06 455 GLY A C 1
ATOM 3511 O O . GLY A 1 455 ? 19.849 -7.447 -25.581 1.00 85.06 455 GLY A O 1
ATOM 3512 N N . ASN A 1 456 ? 22.061 -7.011 -25.608 1.00 83.81 456 ASN A N 1
ATOM 3513 C CA . ASN A 1 456 ? 22.531 -8.402 -25.515 1.00 83.81 456 ASN A CA 1
ATOM 3514 C C . ASN A 1 456 ? 23.046 -8.777 -24.110 1.00 83.81 456 ASN A C 1
ATOM 3516 O O . ASN A 1 456 ? 23.730 -9.791 -23.968 1.00 83.81 456 ASN A O 1
ATOM 3520 N N . ILE A 1 457 ? 22.764 -7.970 -23.078 1.00 86.44 457 ILE A N 1
ATOM 3521 C CA . ILE A 1 457 ? 23.256 -8.207 -21.709 1.00 86.44 457 ILE A CA 1
ATOM 3522 C C . ILE A 1 457 ? 22.881 -9.600 -21.177 1.00 86.44 457 ILE A C 1
ATOM 3524 O O . ILE A 1 457 ? 23.692 -10.257 -20.539 1.00 86.44 457 ILE A O 1
ATOM 3528 N N . ASP A 1 458 ? 21.697 -10.102 -21.512 1.00 83.56 458 ASP A N 1
ATOM 3529 C CA . ASP A 1 458 ? 21.208 -11.432 -21.137 1.00 83.56 458 ASP A CA 1
ATOM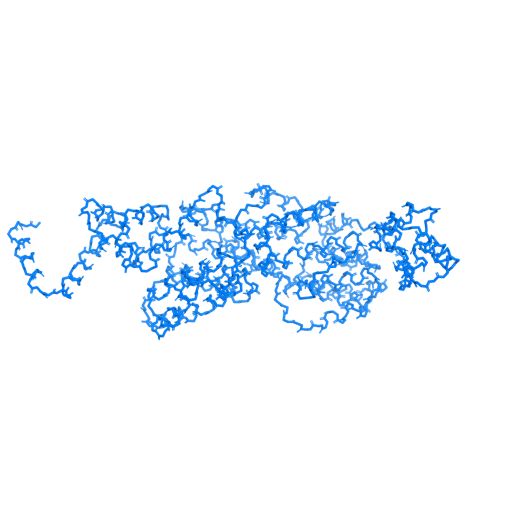 3530 C C . ASP A 1 458 ? 22.111 -12.575 -21.619 1.00 83.56 458 ASP A C 1
ATOM 3532 O O . ASP A 1 458 ? 22.292 -13.549 -20.894 1.00 83.56 458 ASP A O 1
ATOM 3536 N N . SER A 1 459 ? 22.740 -12.435 -22.792 1.00 82.50 459 SER A N 1
ATOM 3537 C CA . SER A 1 459 ? 23.715 -13.420 -23.286 1.00 82.50 459 SER A CA 1
ATOM 3538 C C . SER A 1 459 ? 25.016 -13.447 -22.473 1.00 82.50 459 SER A C 1
ATOM 3540 O O . SER A 1 459 ? 25.704 -14.463 -22.453 1.00 82.50 459 SER A O 1
ATOM 3542 N N . LEU A 1 460 ? 25.340 -12.353 -21.777 1.00 82.44 460 LEU A N 1
ATOM 3543 C CA . LEU A 1 460 ? 26.549 -12.213 -20.961 1.00 82.44 460 LEU A CA 1
ATOM 3544 C C . LEU A 1 460 ? 26.315 -12.592 -19.491 1.00 82.44 460 LEU A C 1
ATOM 3546 O O . LEU A 1 460 ? 27.269 -12.896 -18.772 1.00 82.44 460 LEU A O 1
ATOM 3550 N N . LEU A 1 461 ? 25.060 -12.574 -19.034 1.00 83.31 461 LEU A N 1
ATOM 3551 C CA . LEU A 1 461 ? 24.690 -12.884 -17.652 1.00 83.31 461 LEU A CA 1
ATOM 3552 C C . LEU A 1 461 ? 24.567 -14.382 -17.361 1.00 83.31 461 LEU A C 1
ATOM 3554 O O . LEU A 1 461 ? 24.518 -14.716 -16.184 1.00 83.31 461 LEU A O 1
ATOM 3558 N N . ASP A 1 462 ? 24.532 -15.249 -18.387 1.00 79.50 462 ASP A N 1
ATOM 3559 C CA . ASP A 1 462 ? 24.319 -16.713 -18.286 1.00 79.50 462 ASP A CA 1
ATOM 3560 C C . ASP A 1 462 ? 23.369 -17.081 -17.131 1.00 79.50 462 ASP A C 1
ATOM 3562 O O . ASP A 1 462 ? 23.701 -17.716 -16.133 1.00 79.50 462 ASP A O 1
ATOM 3566 N N . VAL A 1 463 ? 22.162 -16.531 -17.283 1.00 82.75 463 VAL A N 1
ATOM 3567 C CA . VAL A 1 463 ? 20.983 -16.823 -16.471 1.00 82.75 463 VAL A CA 1
ATOM 3568 C C . VAL A 1 463 ? 20.409 -18.186 -16.856 1.00 82.75 463 VAL A C 1
ATOM 3570 O O . VAL A 1 463 ? 20.673 -18.703 -17.945 1.00 82.75 463 VAL A O 1
ATOM 3573 N N . ASP A 1 464 ? 19.573 -18.758 -15.991 1.00 87.12 464 ASP A N 1
ATOM 3574 C CA . ASP A 1 464 ? 18.914 -20.030 -16.274 1.00 87.12 464 ASP A CA 1
ATOM 3575 C C . ASP A 1 464 ? 18.061 -19.978 -17.561 1.00 87.12 464 ASP A C 1
ATOM 3577 O O . ASP A 1 464 ? 17.643 -18.920 -18.048 1.00 87.12 464 ASP A O 1
ATOM 3581 N N . SER A 1 465 ? 17.781 -21.154 -18.129 1.00 86.00 465 SER A N 1
ATOM 3582 C CA . SER A 1 465 ? 17.089 -21.271 -19.418 1.00 86.00 465 SER A CA 1
ATOM 3583 C C . SER A 1 465 ? 15.688 -20.649 -19.424 1.00 86.00 465 SER A C 1
ATOM 3585 O O . SER A 1 465 ? 15.227 -20.181 -20.471 1.00 86.00 465 SER A O 1
ATOM 3587 N N . GLU A 1 466 ? 14.988 -20.637 -18.288 1.00 88.00 466 GLU A N 1
ATOM 3588 C CA . GLU A 1 466 ? 13.670 -20.021 -18.205 1.00 88.00 466 GLU A CA 1
ATOM 3589 C C . GLU A 1 466 ? 13.784 -18.494 -18.238 1.00 88.00 466 GLU A C 1
ATOM 3591 O O . GLU A 1 466 ? 13.105 -17.855 -19.051 1.00 88.00 466 GLU A O 1
ATOM 3596 N N . SER A 1 467 ? 14.667 -17.927 -17.419 1.00 87.69 467 SER A N 1
ATOM 3597 C CA . SER A 1 467 ? 14.973 -16.495 -17.380 1.00 87.69 467 SER A CA 1
ATOM 3598 C C . SER A 1 467 ? 15.457 -15.971 -18.732 1.00 87.69 467 SER A C 1
ATOM 3600 O O . SER A 1 467 ? 14.928 -14.974 -19.231 1.00 87.69 467 SER A O 1
ATOM 3602 N N . ALA A 1 468 ? 16.370 -16.689 -19.395 1.00 86.25 468 ALA A N 1
ATOM 3603 C CA . ALA A 1 468 ? 16.848 -16.353 -20.737 1.00 86.25 468 ALA A CA 1
ATOM 3604 C C . ALA A 1 468 ? 15.699 -16.309 -21.757 1.00 86.25 468 ALA A C 1
ATOM 3606 O O . ALA A 1 468 ? 15.574 -15.365 -22.537 1.00 86.25 468 ALA A O 1
ATOM 3607 N N . ARG A 1 469 ? 14.794 -17.297 -21.723 1.00 86.69 469 ARG A N 1
ATOM 3608 C CA . ARG A 1 469 ? 13.614 -17.334 -22.601 1.00 86.69 469 ARG A CA 1
ATOM 3609 C C . ARG A 1 469 ? 12.660 -16.170 -22.331 1.00 86.69 469 ARG A C 1
ATOM 3611 O O . ARG A 1 469 ? 12.050 -15.661 -23.271 1.00 86.69 469 ARG A O 1
ATOM 3618 N N . LYS A 1 470 ? 12.478 -15.770 -21.069 1.00 88.31 470 LYS A N 1
ATOM 3619 C CA . LYS A 1 470 ? 11.638 -14.618 -20.706 1.00 88.31 470 LYS A CA 1
ATOM 3620 C C . LYS A 1 470 ? 12.264 -13.306 -21.187 1.00 88.31 470 LYS A C 1
ATOM 3622 O O . LYS A 1 470 ? 11.581 -12.539 -21.862 1.00 88.31 470 LYS A O 1
ATOM 3627 N N . LEU A 1 471 ? 13.558 -13.099 -20.944 1.00 86.44 471 LEU A N 1
ATOM 3628 C CA . LEU A 1 471 ? 14.310 -11.929 -21.415 1.00 86.44 471 LEU A CA 1
ATOM 3629 C C . LEU A 1 471 ? 14.377 -11.850 -22.947 1.00 86.44 471 LEU A C 1
ATOM 3631 O O . LEU A 1 471 ? 14.231 -10.768 -23.508 1.00 86.44 471 LEU A O 1
ATOM 3635 N N . GLY A 1 472 ? 14.505 -12.984 -23.638 1.00 81.88 472 GLY A N 1
ATOM 3636 C CA . GLY A 1 472 ? 14.535 -13.046 -25.102 1.00 81.88 472 GLY A CA 1
ATOM 3637 C C . GLY A 1 472 ? 13.229 -12.616 -25.783 1.00 81.88 472 GLY A C 1
ATOM 3638 O O . GLY A 1 472 ? 13.244 -12.224 -26.948 1.00 81.88 472 GLY A O 1
ATOM 3639 N N . LYS A 1 473 ? 12.093 -12.636 -25.070 1.00 81.12 473 LYS A N 1
ATOM 3640 C CA . LYS A 1 473 ? 10.811 -12.099 -25.571 1.00 81.12 473 LYS A CA 1
ATOM 3641 C C . LYS A 1 473 ? 10.743 -10.577 -25.525 1.00 81.12 473 LYS A C 1
ATOM 3643 O O . LYS A 1 473 ? 9.873 -9.992 -26.167 1.00 81.12 473 LYS A O 1
ATOM 3648 N N . ILE A 1 474 ? 11.629 -9.941 -24.764 1.00 75.69 474 ILE A N 1
ATOM 3649 C CA . ILE A 1 474 ? 11.739 -8.490 -24.701 1.00 75.69 474 ILE A CA 1
ATOM 3650 C C . ILE A 1 474 ? 12.490 -8.033 -25.958 1.00 75.69 474 ILE A C 1
ATOM 3652 O O . ILE A 1 474 ? 13.715 -7.903 -25.980 1.00 75.69 474 ILE A O 1
ATOM 3656 N N . ILE A 1 475 ? 11.736 -7.857 -27.046 1.00 60.78 475 ILE A N 1
ATOM 3657 C CA . ILE A 1 475 ? 12.270 -7.431 -28.340 1.00 60.78 475 ILE A CA 1
ATOM 3658 C C . ILE A 1 475 ? 12.512 -5.922 -28.293 1.00 60.78 475 ILE A C 1
ATOM 3660 O O . ILE A 1 475 ? 11.588 -5.121 -28.409 1.00 60.78 475 ILE A O 1
ATOM 3664 N N . VAL A 1 476 ? 13.778 -5.534 -28.170 1.00 58.25 476 VAL A N 1
ATOM 3665 C CA . VAL A 1 476 ? 14.227 -4.166 -28.449 1.00 58.25 476 VAL A CA 1
ATOM 3666 C C . VAL A 1 476 ? 14.231 -4.023 -29.969 1.00 58.25 476 VAL A C 1
ATOM 3668 O O . VAL A 1 476 ? 15.056 -4.659 -30.632 1.00 58.25 476 VAL A O 1
ATOM 3671 N N . SER A 1 477 ? 13.294 -3.258 -30.542 1.00 43.25 477 SER A N 1
ATOM 3672 C CA . SER A 1 477 ? 13.275 -3.027 -31.995 1.00 43.25 477 SER A CA 1
ATOM 3673 C C . SER A 1 477 ? 14.651 -2.541 -32.452 1.00 43.25 477 SER A C 1
ATOM 3675 O O . SER A 1 477 ? 15.205 -1.590 -31.899 1.00 43.25 477 SER A O 1
ATOM 3677 N N . ALA A 1 478 ? 15.204 -3.192 -33.476 1.00 37.59 478 ALA A N 1
ATOM 3678 C CA . ALA A 1 478 ? 16.493 -2.836 -34.056 1.00 37.59 478 ALA A CA 1
ATOM 3679 C C . ALA A 1 478 ? 16.530 -1.388 -34.588 1.00 37.59 478 ALA A C 1
ATOM 3681 O O . ALA A 1 478 ? 17.609 -0.824 -34.720 1.00 37.59 478 ALA A O 1
ATOM 3682 N N . GLU A 1 479 ? 15.379 -0.749 -34.815 1.00 39.84 479 GLU A N 1
ATOM 3683 C CA . GLU A 1 479 ? 15.280 0.666 -35.207 1.00 39.84 479 GLU A CA 1
ATOM 3684 C C . GLU A 1 479 ? 15.701 1.628 -34.079 1.00 39.84 479 GLU A C 1
ATOM 3686 O O . GLU A 1 479 ? 16.158 2.739 -34.351 1.00 39.84 479 GLU A O 1
ATOM 3691 N N . SER A 1 480 ? 15.633 1.181 -32.819 1.00 38.59 480 SER A N 1
ATOM 3692 C CA . SER A 1 480 ? 16.172 1.890 -31.648 1.00 38.59 480 SER A CA 1
ATOM 3693 C C . SER A 1 480 ? 17.710 1.844 -31.590 1.00 38.59 480 SER A C 1
ATOM 3695 O O . SER A 1 480 ? 18.344 2.684 -30.958 1.00 38.59 480 SER A O 1
ATOM 3697 N N . ARG A 1 481 ? 18.352 0.913 -32.319 1.00 40.97 481 ARG A N 1
ATOM 3698 C CA . ARG A 1 481 ? 19.813 0.704 -32.269 1.00 40.97 481 ARG A CA 1
ATOM 3699 C C . ARG A 1 481 ? 20.632 1.764 -33.016 1.00 40.97 481 ARG A C 1
ATOM 3701 O O . ARG A 1 481 ? 21.851 1.762 -32.882 1.00 40.97 481 ARG A O 1
ATOM 3708 N N . THR A 1 482 ? 20.009 2.657 -33.791 1.00 36.66 482 THR A N 1
ATOM 3709 C CA . THR A 1 482 ? 20.744 3.591 -34.674 1.00 36.66 482 THR A CA 1
ATOM 3710 C C . THR A 1 482 ? 20.122 4.977 -34.849 1.00 36.66 482 THR A C 1
ATOM 3712 O O . THR A 1 482 ? 20.689 5.796 -35.573 1.00 36.66 482 THR A O 1
ATOM 3715 N N . ALA A 1 483 ? 18.989 5.297 -34.219 1.00 41.09 483 ALA A N 1
ATOM 3716 C CA . ALA A 1 483 ? 18.390 6.623 -34.364 1.00 41.09 483 ALA A CA 1
ATOM 3717 C C . ALA A 1 483 ? 19.140 7.665 -33.512 1.00 41.09 483 AL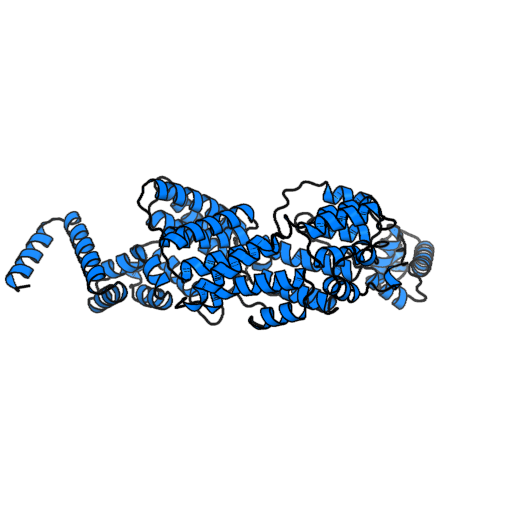A A C 1
ATOM 3719 O O . ALA A 1 483 ? 18.677 8.072 -32.449 1.00 41.09 483 ALA A O 1
ATOM 3720 N N . VAL A 1 484 ? 20.303 8.123 -33.992 1.00 47.47 484 VAL A N 1
ATOM 3721 C CA . VAL A 1 484 ? 20.946 9.343 -33.488 1.00 47.47 484 VAL A CA 1
ATOM 3722 C C . VAL A 1 484 ? 19.934 10.469 -33.633 1.00 47.47 484 VAL A C 1
ATOM 3724 O O . VAL A 1 484 ? 19.596 10.909 -34.733 1.00 47.47 484 VAL A O 1
ATOM 3727 N N . ARG A 1 485 ? 19.399 10.908 -32.498 1.00 53.28 485 ARG A N 1
ATOM 3728 C CA . ARG A 1 485 ? 18.379 11.938 -32.467 1.00 53.28 485 ARG A CA 1
ATOM 3729 C C . ARG A 1 485 ? 18.964 13.240 -33.020 1.00 53.28 485 ARG A C 1
ATOM 3731 O O . ARG A 1 485 ? 19.998 13.701 -32.531 1.00 53.28 485 ARG A O 1
ATOM 3738 N N . PRO A 1 486 ? 18.324 13.879 -34.006 1.00 59.56 486 PRO A N 1
ATOM 3739 C CA . PRO A 1 486 ? 18.823 15.133 -34.538 1.00 59.56 486 PRO A CA 1
ATOM 3740 C C . PRO A 1 486 ? 18.754 16.225 -33.466 1.00 59.56 486 PRO A C 1
ATOM 3742 O O . PRO A 1 486 ? 17.676 16.603 -33.003 1.00 59.56 486 PRO A O 1
ATOM 3745 N N . VAL A 1 487 ? 19.909 16.768 -33.079 1.00 73.12 487 VAL A N 1
ATOM 3746 C CA . VAL A 1 487 ? 19.973 17.888 -32.135 1.00 73.12 487 VAL A CA 1
ATOM 3747 C C . VAL A 1 487 ? 19.424 19.146 -32.815 1.00 73.12 487 VAL A C 1
ATOM 3749 O O . VAL A 1 487 ? 20.045 19.731 -33.715 1.00 73.12 487 VAL A O 1
ATOM 3752 N N . LEU A 1 488 ? 18.232 19.565 -32.385 1.00 81.88 488 LEU A N 1
ATOM 3753 C CA . LEU A 1 488 ? 17.642 20.841 -32.775 1.00 81.88 488 LEU A CA 1
ATOM 3754 C C . LEU A 1 488 ? 18.180 21.965 -31.886 1.00 81.88 488 LEU A C 1
ATOM 3756 O O . LEU A 1 488 ? 18.124 21.908 -30.650 1.00 81.88 488 LEU A O 1
ATOM 3760 N N . THR A 1 489 ? 18.658 23.019 -32.533 1.00 80.12 489 THR A N 1
ATOM 3761 C CA . THR A 1 489 ? 19.001 24.289 -31.894 1.00 80.12 489 THR A CA 1
ATOM 3762 C C . THR A 1 489 ? 17.747 24.944 -31.312 1.00 80.12 489 THR A C 1
ATOM 3764 O O . THR A 1 489 ? 16.629 24.677 -31.756 1.00 80.12 489 THR A O 1
ATOM 3767 N N . GLN A 1 490 ? 17.920 25.842 -30.340 1.00 75.06 490 GLN A N 1
ATOM 3768 C CA . GLN A 1 490 ? 16.804 26.568 -29.717 1.00 75.06 490 GLN A CA 1
ATOM 3769 C C . GLN A 1 490 ? 15.911 27.269 -30.755 1.00 75.06 490 GLN A C 1
ATOM 3771 O O . GLN A 1 490 ? 14.689 27.245 -30.655 1.00 75.06 490 GLN A O 1
ATOM 3776 N N . ARG A 1 491 ? 16.531 27.826 -31.801 1.00 82.38 491 ARG A N 1
ATOM 3777 C CA . ARG A 1 491 ? 15.849 28.535 -32.891 1.00 82.38 491 ARG A CA 1
ATOM 3778 C C . ARG A 1 491 ? 15.025 27.601 -33.776 1.00 82.38 491 ARG A C 1
ATOM 3780 O O . ARG A 1 491 ? 13.947 27.968 -34.221 1.00 82.38 491 ARG A O 1
ATOM 3787 N N . GLU A 1 492 ? 15.519 26.392 -34.024 1.00 88.62 492 GLU A N 1
ATOM 3788 C CA . GLU A 1 492 ? 14.787 25.378 -34.790 1.00 88.62 492 GLU A CA 1
ATOM 3789 C C . GLU A 1 492 ? 13.587 24.835 -34.003 1.00 88.62 492 GLU A C 1
ATOM 3791 O O . GLU A 1 492 ? 12.541 24.599 -34.600 1.00 88.62 492 GLU A O 1
ATOM 3796 N N . ARG A 1 493 ? 13.703 24.693 -32.674 1.00 88.19 493 ARG A N 1
ATOM 3797 C CA . ARG A 1 493 ? 12.576 24.303 -31.805 1.00 88.19 493 ARG A CA 1
ATOM 3798 C C . ARG A 1 493 ? 11.486 25.367 -31.758 1.00 88.19 493 ARG A C 1
ATOM 3800 O O . ARG A 1 493 ? 10.314 25.038 -31.873 1.00 88.19 493 ARG A O 1
ATOM 3807 N N . GLU A 1 494 ? 11.877 26.633 -31.648 1.00 88.88 494 GLU A N 1
ATOM 3808 C CA . GLU A 1 494 ? 10.962 27.779 -31.680 1.00 88.88 494 GLU A CA 1
ATOM 3809 C C . GLU A 1 494 ? 10.147 27.810 -32.987 1.00 88.88 494 GLU A C 1
ATOM 3811 O O . GLU A 1 494 ? 8.919 27.891 -32.966 1.00 88.88 494 GLU A O 1
ATOM 3816 N N . VAL A 1 495 ? 10.811 27.623 -34.134 1.00 93.12 495 VAL A N 1
ATOM 3817 C CA . VAL A 1 495 ? 10.134 27.519 -35.437 1.00 93.12 495 VAL A CA 1
ATOM 3818 C C . VAL A 1 495 ? 9.244 26.277 -35.529 1.00 93.12 495 VAL A C 1
ATOM 3820 O O . VAL A 1 495 ? 8.127 26.369 -36.035 1.00 93.12 495 VAL A O 1
ATOM 3823 N N . LEU A 1 496 ? 9.697 25.124 -35.030 1.00 91.06 496 LEU A N 1
ATOM 3824 C CA . LEU A 1 496 ? 8.902 23.893 -35.009 1.00 91.06 496 LEU A CA 1
ATOM 3825 C C . LEU A 1 496 ? 7.625 24.044 -34.163 1.00 91.06 496 LEU A C 1
ATOM 3827 O O . LEU A 1 496 ? 6.567 23.587 -34.593 1.00 91.06 496 LEU A O 1
ATOM 3831 N N . SER A 1 497 ? 7.697 24.728 -33.016 1.00 88.75 497 SER A N 1
ATOM 3832 C CA . SER A 1 497 ? 6.538 25.019 -32.158 1.00 88.75 497 SER A CA 1
ATOM 3833 C C . SER A 1 497 ? 5.484 25.834 -32.901 1.00 88.75 497 SER A C 1
ATOM 3835 O O . SER A 1 497 ? 4.319 25.448 -32.955 1.00 88.75 497 SER A O 1
ATOM 3837 N N . HIS A 1 498 ? 5.889 26.913 -33.570 1.00 91.56 498 HIS A N 1
ATOM 3838 C CA . HIS A 1 498 ? 4.943 27.731 -34.324 1.00 91.56 498 HIS A CA 1
ATOM 3839 C C . HIS A 1 498 ? 4.355 27.014 -35.548 1.00 91.56 498 HIS A C 1
ATOM 3841 O O . HIS A 1 498 ? 3.195 27.232 -35.895 1.00 91.56 498 HIS A O 1
ATOM 3847 N N . LEU A 1 499 ? 5.108 26.107 -36.177 1.00 91.38 499 LEU A N 1
ATOM 3848 C CA . LEU A 1 499 ? 4.575 25.257 -37.247 1.00 91.38 499 LEU A CA 1
ATOM 3849 C C . LEU A 1 499 ? 3.529 24.261 -36.729 1.00 91.38 499 LEU A C 1
ATOM 3851 O O . LEU A 1 499 ? 2.572 23.972 -37.443 1.00 91.38 499 LEU A O 1
ATOM 3855 N N . ARG A 1 500 ? 3.666 23.767 -35.489 1.00 89.06 500 ARG A N 1
ATOM 3856 C CA . ARG A 1 500 ? 2.650 22.920 -34.832 1.00 89.06 500 ARG A CA 1
ATOM 3857 C C . ARG A 1 500 ? 1.356 23.684 -34.546 1.00 89.06 500 ARG A C 1
ATOM 3859 O O . ARG A 1 500 ? 0.288 23.083 -34.562 1.00 89.06 500 ARG A O 1
ATOM 3866 N N . GLU A 1 501 ? 1.456 24.991 -34.326 1.00 88.00 501 GLU A N 1
ATOM 3867 C CA . GLU A 1 501 ? 0.321 25.906 -34.141 1.00 88.00 501 GLU A CA 1
ATOM 3868 C C . GLU A 1 501 ? -0.355 26.297 -35.469 1.00 88.00 501 GLU A C 1
ATOM 3870 O O . GLU A 1 501 ? -1.336 27.035 -35.462 1.00 88.00 501 GLU A O 1
ATOM 3875 N N . GLY A 1 502 ? 0.153 25.819 -36.612 1.00 90.56 502 GLY A N 1
ATOM 3876 C CA . GLY A 1 502 ? -0.397 26.122 -37.935 1.00 90.56 502 GLY A CA 1
ATOM 3877 C C . GLY A 1 502 ? -0.010 27.498 -38.484 1.00 90.56 502 GLY A C 1
ATOM 3878 O O . GLY A 1 502 ? -0.586 27.931 -39.480 1.00 90.56 502 GLY A O 1
ATOM 3879 N N . LYS A 1 503 ? 0.964 28.183 -37.869 1.00 91.88 503 LYS A N 1
ATOM 3880 C CA . LYS A 1 503 ? 1.397 29.520 -38.294 1.00 91.88 503 LYS A CA 1
ATOM 3881 C C . LYS A 1 503 ? 2.137 29.477 -39.630 1.00 91.88 503 LYS A C 1
ATOM 3883 O O . LYS A 1 503 ? 2.956 28.594 -39.900 1.00 91.88 503 LYS A O 1
ATOM 3888 N N . SER A 1 504 ? 1.876 30.474 -40.465 1.00 92.94 504 SER A N 1
ATOM 3889 C CA . SER A 1 504 ? 2.569 30.699 -41.730 1.00 92.94 504 SER A CA 1
ATOM 3890 C C . SER A 1 504 ? 3.992 31.221 -41.509 1.00 92.94 504 SER A C 1
ATOM 3892 O O . SER A 1 504 ? 4.331 31.782 -40.471 1.00 92.94 504 SER A O 1
ATOM 3894 N N . ARG A 1 505 ? 4.857 31.087 -42.522 1.00 91.38 505 ARG A N 1
ATOM 3895 C CA . ARG A 1 505 ? 6.259 31.548 -42.444 1.00 91.38 505 ARG A CA 1
ATOM 3896 C C . ARG A 1 505 ? 6.385 33.036 -42.113 1.00 91.38 505 ARG A C 1
ATOM 3898 O O . ARG A 1 505 ? 7.335 33.403 -41.428 1.00 91.38 505 ARG A O 1
ATOM 3905 N N . LYS A 1 506 ? 5.437 33.847 -42.590 1.00 90.88 506 LYS A N 1
ATOM 3906 C CA . LYS A 1 506 ? 5.361 35.283 -42.326 1.00 90.88 506 LYS A CA 1
ATOM 3907 C C . LYS A 1 506 ? 5.015 35.563 -40.864 1.00 90.88 506 LYS A C 1
ATOM 3909 O O . LYS A 1 506 ? 5.740 36.284 -40.199 1.00 90.88 506 LYS A O 1
ATOM 3914 N N . GLU A 1 507 ? 4.003 34.886 -40.325 1.00 91.31 507 GLU A N 1
ATOM 3915 C CA . GLU A 1 507 ? 3.630 35.022 -38.908 1.00 91.31 507 GLU A CA 1
ATOM 3916 C C . GLU A 1 507 ? 4.753 34.563 -37.968 1.00 91.31 507 GLU A C 1
ATOM 3918 O O . GLU A 1 507 ? 4.986 35.175 -36.929 1.00 91.31 507 GLU A O 1
ATOM 3923 N N . ILE A 1 508 ? 5.489 33.512 -38.344 1.00 94.25 508 ILE A N 1
ATOM 3924 C CA . ILE A 1 508 ? 6.659 33.037 -37.591 1.00 94.25 508 ILE A CA 1
ATOM 3925 C C . ILE A 1 508 ? 7.798 34.063 -37.645 1.00 94.25 508 ILE A C 1
ATOM 3927 O O . ILE A 1 508 ? 8.457 34.312 -36.636 1.00 94.25 508 ILE A O 1
ATOM 3931 N N . ALA A 1 509 ? 8.051 34.645 -38.818 1.00 92.88 509 ALA A N 1
ATOM 3932 C CA . ALA A 1 509 ? 9.060 35.681 -39.017 1.00 92.88 509 ALA A CA 1
ATOM 3933 C C . ALA A 1 509 ? 8.776 36.910 -38.137 1.00 92.88 509 ALA A C 1
ATOM 3935 O O . ALA A 1 509 ? 9.664 37.353 -37.406 1.00 92.88 509 ALA A O 1
ATOM 3936 N N . ASP A 1 510 ? 7.524 37.367 -38.124 1.00 90.81 510 ASP A N 1
ATOM 3937 C CA . ASP A 1 510 ? 7.079 38.511 -37.327 1.00 90.81 510 ASP A CA 1
ATOM 3938 C C . ASP A 1 510 ? 7.194 38.234 -35.817 1.00 90.81 510 ASP A C 1
ATOM 3940 O O . ASP A 1 510 ? 7.716 39.060 -35.070 1.00 90.81 510 ASP A O 1
ATOM 3944 N N . GLN A 1 511 ? 6.787 37.047 -35.355 1.00 90.25 511 GLN A N 1
ATOM 3945 C CA . GLN A 1 511 ? 6.810 36.690 -33.928 1.00 90.25 511 GLN A CA 1
ATOM 3946 C C . GLN A 1 511 ? 8.208 36.400 -33.380 1.00 90.25 511 GLN A C 1
ATOM 3948 O O . GLN A 1 511 ? 8.469 36.629 -32.201 1.00 90.25 511 GLN A O 1
ATOM 3953 N N . THR A 1 512 ? 9.112 35.904 -34.224 1.00 89.19 512 THR A N 1
ATOM 3954 C CA . THR A 1 512 ? 10.495 35.599 -33.824 1.00 89.19 512 THR A CA 1
ATOM 3955 C C . THR A 1 512 ? 11.476 36.728 -34.155 1.00 89.19 512 THR A C 1
ATOM 3957 O O . THR A 1 512 ? 12.679 36.562 -33.933 1.00 89.19 512 THR A O 1
ATOM 3960 N N . TYR A 1 513 ? 10.981 37.865 -34.668 1.00 90.06 513 TYR A N 1
ATOM 3961 C CA . TYR A 1 513 ? 11.758 39.026 -35.124 1.00 90.06 513 TYR A CA 1
ATOM 3962 C C . TYR A 1 513 ? 12.869 38.646 -36.122 1.00 90.06 513 TYR A C 1
ATOM 3964 O O . TYR A 1 513 ? 14.039 39.008 -35.966 1.00 90.06 513 TYR A O 1
ATOM 3972 N N . ARG A 1 514 ? 12.522 37.857 -37.148 1.00 90.75 514 ARG A N 1
ATOM 3973 C CA . ARG A 1 514 ? 13.450 37.327 -38.168 1.00 90.75 514 ARG A CA 1
ATOM 3974 C C . ARG A 1 514 ? 12.887 37.510 -39.570 1.00 90.75 514 ARG A C 1
ATOM 3976 O O . ARG A 1 514 ? 11.689 37.632 -39.754 1.00 90.75 514 ARG A O 1
ATOM 3983 N N . SER A 1 515 ? 13.741 37.468 -40.592 1.00 92.38 515 SER A N 1
ATOM 3984 C CA . SER A 1 515 ? 13.266 37.495 -41.982 1.00 92.38 515 SER A CA 1
ATOM 3985 C C . SER A 1 515 ? 12.598 36.174 -42.385 1.00 92.38 515 SER A C 1
ATOM 3987 O O . SER A 1 515 ? 13.052 35.095 -41.993 1.00 92.38 515 SER A O 1
ATOM 3989 N N . GLU A 1 516 ? 11.588 36.227 -43.261 1.00 91.75 516 GLU A N 1
ATOM 3990 C CA . GLU A 1 516 ? 10.944 35.028 -43.833 1.00 91.75 516 GLU A CA 1
ATOM 3991 C C . GLU A 1 516 ? 11.951 34.066 -44.491 1.00 91.75 516 GLU A C 1
ATOM 3993 O O . GLU A 1 516 ? 11.802 32.842 -44.429 1.00 91.75 516 GLU A O 1
ATOM 3998 N N . ASN A 1 517 ? 13.032 34.604 -45.066 1.00 88.44 517 ASN A N 1
ATOM 3999 C CA . ASN A 1 517 ? 14.128 33.819 -45.638 1.00 88.44 517 ASN A CA 1
ATOM 4000 C C . ASN A 1 517 ? 14.887 33.005 -44.578 1.00 88.44 517 ASN A C 1
ATOM 4002 O O . ASN A 1 517 ? 15.265 31.858 -44.831 1.00 88.44 517 ASN A O 1
ATOM 4006 N N . THR A 1 518 ? 15.061 33.560 -43.377 1.00 90.06 518 THR A N 1
ATOM 4007 C CA . THR A 1 518 ? 15.671 32.853 -42.242 1.00 90.06 518 THR A CA 1
ATOM 4008 C C . THR A 1 518 ? 14.783 31.700 -41.785 1.00 90.06 518 THR A C 1
ATOM 4010 O O . THR A 1 518 ? 15.270 30.582 -41.615 1.00 90.06 518 THR A O 1
ATOM 4013 N N . ILE A 1 519 ? 13.471 31.936 -41.685 1.00 95.12 519 ILE A N 1
ATOM 4014 C CA . ILE A 1 519 ? 12.488 30.903 -41.329 1.00 95.12 519 ILE A CA 1
ATOM 4015 C C . ILE A 1 519 ? 12.460 29.791 -42.380 1.00 95.12 519 ILE A C 1
ATOM 4017 O O . ILE A 1 519 ? 12.509 28.609 -42.044 1.00 95.12 519 ILE A O 1
ATOM 4021 N N . LYS A 1 520 ? 12.478 30.141 -43.671 1.00 93.12 520 LYS A N 1
ATOM 4022 C CA . LYS A 1 520 ? 12.552 29.170 -44.773 1.00 93.12 520 LYS A CA 1
ATOM 4023 C C . LYS A 1 520 ? 13.808 28.291 -44.691 1.00 93.12 520 LYS A C 1
ATOM 4025 O O . LYS A 1 520 ? 13.719 27.082 -44.911 1.00 93.12 520 LYS A O 1
ATOM 4030 N N . SER A 1 521 ? 14.961 28.872 -44.358 1.00 90.56 521 SER A N 1
ATOM 4031 C CA . SER A 1 521 ? 16.221 28.133 -44.180 1.00 90.56 521 SER A CA 1
ATOM 4032 C C . SER A 1 521 ? 16.186 27.202 -42.958 1.00 90.56 521 SER A C 1
ATOM 4034 O O . SER A 1 521 ? 16.615 26.046 -43.032 1.00 90.56 521 SER A O 1
ATOM 4036 N N . GLN A 1 522 ? 15.592 27.660 -41.851 1.00 91.62 522 GLN A N 1
ATOM 4037 C CA . GLN A 1 522 ? 15.398 26.856 -40.640 1.00 91.62 522 GLN A CA 1
ATOM 4038 C C . GLN A 1 522 ? 14.427 25.691 -40.882 1.00 91.62 522 GLN A C 1
ATOM 4040 O O . GLN A 1 522 ? 14.740 24.568 -40.505 1.00 91.62 522 GLN A O 1
ATOM 4045 N N . ILE A 1 523 ? 13.334 25.900 -41.624 1.00 94.31 523 ILE A N 1
ATOM 4046 C CA . ILE A 1 523 ? 12.415 24.828 -42.054 1.00 94.31 523 ILE A CA 1
ATOM 4047 C C . ILE A 1 523 ? 13.126 23.801 -42.940 1.00 94.31 523 ILE A C 1
ATOM 4049 O O . ILE A 1 523 ? 12.941 22.599 -42.773 1.00 94.31 523 ILE A O 1
ATOM 4053 N N . ARG A 1 524 ? 13.982 24.241 -43.869 1.00 91.19 524 ARG A N 1
ATOM 4054 C CA . ARG A 1 524 ? 14.768 23.320 -44.706 1.00 91.19 524 ARG A CA 1
ATOM 4055 C C . ARG A 1 524 ? 15.751 22.496 -43.875 1.00 91.19 524 ARG A C 1
ATOM 4057 O O . ARG A 1 524 ? 15.965 21.319 -44.157 1.00 91.19 524 ARG A O 1
ATOM 4064 N N . THR A 1 525 ? 16.327 23.106 -42.845 1.00 91.25 525 THR A N 1
ATOM 4065 C CA . THR A 1 525 ? 17.202 22.407 -41.904 1.00 91.25 525 THR A CA 1
ATOM 4066 C C . THR A 1 525 ? 16.415 21.428 -41.037 1.00 91.25 525 THR A C 1
ATOM 4068 O O . THR A 1 525 ? 16.890 20.316 -40.843 1.00 91.25 525 THR A O 1
ATOM 4071 N N . LEU A 1 526 ? 15.198 21.780 -40.608 1.00 91.56 526 LEU A N 1
ATOM 4072 C CA . LEU A 1 526 ? 14.271 20.880 -39.918 1.00 91.56 526 LEU A CA 1
ATOM 4073 C C . LEU A 1 526 ? 13.893 19.677 -40.787 1.00 91.56 526 LEU A C 1
ATOM 4075 O O . LEU A 1 526 ? 13.997 18.557 -40.306 1.00 91.56 526 LEU A O 1
ATOM 4079 N N . TYR A 1 527 ? 13.556 19.868 -42.067 1.00 92.88 527 TYR A N 1
ATOM 4080 C CA . TYR A 1 527 ? 13.303 18.752 -42.989 1.00 92.88 527 TYR A CA 1
ATOM 4081 C C . TYR A 1 527 ? 14.499 17.812 -43.113 1.00 92.88 527 TYR A C 1
ATOM 4083 O O . TYR A 1 527 ? 14.334 16.599 -43.058 1.00 92.88 527 TYR A O 1
ATOM 4091 N N . ARG A 1 528 ? 15.712 18.365 -43.238 1.00 87.06 528 ARG A N 1
ATOM 4092 C CA . ARG A 1 528 ? 16.939 17.564 -43.318 1.00 87.06 528 ARG A CA 1
ATOM 4093 C C . ARG A 1 528 ? 17.220 16.823 -42.012 1.00 87.06 528 ARG A C 1
ATOM 4095 O O . ARG A 1 528 ? 17.544 15.648 -42.048 1.00 87.06 528 ARG A O 1
ATOM 4102 N N . LYS A 1 529 ? 17.115 17.513 -40.874 1.00 83.69 529 LYS A N 1
ATOM 4103 C CA . LYS A 1 529 ? 17.397 16.956 -39.546 1.00 83.69 529 LYS A CA 1
ATOM 4104 C C . LYS A 1 529 ? 16.373 15.897 -39.144 1.00 83.69 529 LYS A C 1
ATOM 4106 O O . LYS A 1 529 ? 16.751 14.900 -38.560 1.00 83.69 529 LYS A O 1
ATOM 4111 N N . LEU A 1 530 ? 15.101 16.105 -39.468 1.00 84.19 530 LEU A N 1
ATOM 4112 C CA . LEU A 1 530 ? 14.005 15.184 -39.159 1.00 84.19 530 LEU A CA 1
ATOM 4113 C C . LEU A 1 530 ? 13.735 14.182 -40.290 1.00 84.19 530 LEU A C 1
ATOM 4115 O O . LEU A 1 530 ? 12.725 13.490 -40.234 1.00 84.19 530 LEU A O 1
ATOM 4119 N N . GLU A 1 531 ? 14.590 14.131 -41.317 1.00 81.88 531 GLU A N 1
ATOM 4120 C CA . GLU A 1 531 ? 14.473 13.225 -42.473 1.00 81.88 531 GLU A CA 1
ATOM 4121 C C . GLU A 1 531 ? 13.079 13.225 -43.132 1.00 81.88 531 GLU A C 1
ATOM 4123 O O . GLU A 1 531 ? 12.580 12.213 -43.621 1.00 81.88 531 GLU A O 1
ATOM 4128 N N . ALA A 1 532 ? 12.428 14.387 -43.152 1.00 87.31 532 ALA A N 1
ATOM 4129 C CA . ALA A 1 532 ? 11.058 14.544 -43.616 1.00 87.31 532 ALA A CA 1
ATOM 4130 C C . ALA A 1 532 ? 10.997 15.227 -44.985 1.00 87.31 532 ALA A C 1
ATOM 4132 O O . ALA A 1 532 ? 11.723 16.186 -45.251 1.00 87.31 532 ALA A O 1
ATOM 4133 N N . LYS A 1 533 ? 10.090 14.765 -45.855 1.00 84.44 533 LYS A N 1
ATOM 4134 C CA . LYS A 1 533 ? 9.937 15.300 -47.222 1.00 84.44 533 LYS A CA 1
ATOM 4135 C C . LYS A 1 533 ? 8.853 16.373 -47.336 1.00 84.44 533 LYS A C 1
ATOM 4137 O O . LYS A 1 533 ? 8.829 17.113 -48.316 1.00 84.44 533 LYS A O 1
ATOM 4142 N N . ASN A 1 534 ? 7.953 16.463 -46.360 1.00 89.44 534 ASN A N 1
ATOM 4143 C CA . ASN A 1 534 ? 6.871 17.445 -46.325 1.00 89.44 534 ASN A CA 1
ATOM 4144 C C . ASN A 1 534 ? 6.472 17.789 -44.880 1.00 89.44 534 ASN A C 1
ATOM 4146 O O . ASN A 1 534 ? 6.910 17.131 -43.934 1.00 89.44 534 ASN A O 1
ATOM 4150 N N . LEU A 1 535 ? 5.673 18.851 -44.716 1.00 86.88 535 LEU A N 1
ATOM 4151 C CA . LEU A 1 535 ? 5.315 19.412 -43.407 1.00 86.88 535 LEU A CA 1
ATOM 4152 C C . LEU A 1 535 ? 4.626 18.372 -42.522 1.00 86.88 535 LEU A C 1
ATOM 4154 O O . LEU A 1 535 ? 4.955 18.254 -41.348 1.00 86.88 535 LEU A O 1
ATOM 4158 N N . GLU A 1 536 ? 3.722 17.587 -43.098 1.00 86.00 536 GLU A N 1
ATOM 4159 C CA . GLU A 1 536 ? 2.994 16.539 -42.390 1.00 86.00 536 GLU A CA 1
ATOM 4160 C C . GLU A 1 536 ? 3.938 15.454 -41.855 1.00 86.00 536 GLU A C 1
ATOM 4162 O O . GLU A 1 536 ? 3.903 15.140 -40.668 1.00 86.00 536 GLU A O 1
ATOM 4167 N N . GLN A 1 537 ? 4.862 14.960 -42.684 1.00 80.56 537 GLN A N 1
ATOM 4168 C CA . GLN A 1 537 ? 5.898 14.009 -42.275 1.00 80.56 537 GLN A CA 1
ATOM 4169 C C . GLN A 1 537 ? 6.836 14.601 -41.225 1.00 80.56 537 GLN A C 1
ATOM 4171 O O . GLN A 1 537 ? 7.215 13.908 -40.287 1.00 80.56 537 GLN A O 1
ATOM 4176 N N . MET A 1 538 ? 7.194 15.880 -41.344 1.00 91.44 538 MET A N 1
ATOM 4177 C CA . MET A 1 538 ? 8.057 16.557 -40.377 1.00 91.44 538 MET A CA 1
ATOM 4178 C C . MET A 1 538 ? 7.372 16.681 -39.020 1.00 91.44 538 MET A C 1
ATOM 4180 O O . MET A 1 538 ? 7.998 16.399 -38.004 1.00 91.44 538 MET A O 1
ATOM 4184 N N . LEU A 1 539 ? 6.090 17.053 -38.994 1.00 87.88 539 LEU A N 1
ATOM 4185 C CA . LEU A 1 539 ? 5.300 17.153 -37.767 1.00 87.88 539 LEU A CA 1
ATOM 4186 C C . LEU A 1 539 ? 5.014 15.774 -37.161 1.00 87.88 539 LEU A C 1
ATOM 4188 O O . LEU A 1 539 ? 5.088 15.620 -35.944 1.00 87.88 539 LEU A O 1
ATOM 4192 N N . ALA A 1 540 ? 4.742 14.760 -37.985 1.00 72.56 540 ALA A N 1
ATOM 4193 C CA . ALA A 1 540 ? 4.574 13.381 -37.535 1.00 72.56 540 ALA A CA 1
ATOM 4194 C C . ALA A 1 540 ? 5.875 12.822 -36.943 1.00 72.56 540 ALA A C 1
ATOM 4196 O O . ALA A 1 540 ? 5.857 12.229 -35.864 1.00 72.56 540 ALA A O 1
ATOM 4197 N N . ARG A 1 541 ? 7.017 13.070 -37.599 1.00 74.81 541 ARG A N 1
ATOM 4198 C CA . ARG A 1 541 ? 8.331 12.634 -37.121 1.00 74.81 541 ARG A CA 1
ATOM 4199 C C . ARG A 1 541 ? 8.741 13.385 -35.861 1.00 74.81 541 ARG A C 1
ATOM 4201 O O . ARG A 1 541 ? 9.133 12.740 -34.895 1.00 74.81 541 ARG A O 1
ATOM 4208 N N . ALA A 1 542 ? 8.556 14.704 -35.822 1.00 77.12 542 ALA A N 1
ATOM 4209 C CA . ALA A 1 542 ? 8.730 15.508 -34.615 1.00 77.12 542 ALA A CA 1
ATOM 4210 C C . ALA A 1 542 ? 7.882 14.962 -33.458 1.00 77.12 542 ALA A C 1
ATOM 4212 O O . ALA A 1 542 ? 8.430 14.681 -32.400 1.00 77.12 542 ALA A O 1
ATOM 4213 N N . ARG A 1 543 ? 6.591 14.679 -33.687 1.00 73.00 543 ARG A N 1
ATOM 4214 C CA . ARG A 1 543 ? 5.691 14.083 -32.688 1.00 73.00 543 ARG A CA 1
ATOM 4215 C C . ARG A 1 543 ? 6.168 12.706 -32.214 1.00 73.00 543 ARG A C 1
ATOM 4217 O O . ARG A 1 543 ? 6.166 12.471 -31.012 1.00 73.00 543 ARG A O 1
ATOM 4224 N N . SER A 1 544 ? 6.608 11.828 -33.120 1.00 56.28 544 SER A N 1
ATOM 4225 C CA . SER A 1 544 ? 7.163 10.509 -32.758 1.00 56.28 544 SER A CA 1
ATOM 4226 C C . SER A 1 544 ? 8.471 10.604 -31.969 1.00 56.28 544 SER A C 1
ATOM 4228 O O . SER A 1 544 ? 8.746 9.754 -31.137 1.00 56.28 544 SER A O 1
ATOM 4230 N N . LEU A 1 545 ? 9.250 11.666 -32.193 1.00 65.12 545 LEU A N 1
ATOM 4231 C CA . LEU A 1 545 ? 10.487 11.971 -31.474 1.00 65.12 545 LEU A CA 1
ATOM 4232 C C . LEU A 1 545 ? 10.242 12.902 -30.271 1.00 65.12 545 LEU A C 1
ATOM 4234 O O . LEU A 1 545 ? 11.201 13.389 -29.677 1.00 65.12 545 LEU A O 1
ATOM 4238 N N . GLY A 1 546 ? 8.981 13.216 -29.949 1.00 58.03 546 GLY A N 1
ATOM 4239 C CA . GLY A 1 546 ? 8.561 14.127 -28.882 1.00 58.03 546 GLY A CA 1
ATOM 4240 C C . GLY A 1 546 ? 8.932 15.612 -29.045 1.00 58.03 546 GLY A C 1
ATOM 4241 O O . GLY A 1 546 ? 8.737 16.358 -28.092 1.00 58.03 546 GLY A O 1
ATOM 4242 N N . LEU A 1 547 ? 9.491 16.041 -30.181 1.00 68.19 547 LEU A N 1
ATOM 4243 C CA . LEU A 1 547 ? 9.994 17.403 -30.447 1.00 68.19 547 LEU A CA 1
ATOM 4244 C C . LEU A 1 547 ? 8.906 18.449 -30.698 1.00 68.19 547 LEU A C 1
ATOM 4246 O O . LEU A 1 547 ? 7.863 18.119 -31.311 1.00 68.19 547 LEU A O 1
#

Sequence (547 aa):
MPAMVRQLLLERVRMAGSERREILEGAALEATIGEHGLIAAAEWAIARQRWDSLTRIVVGKWDELYLLDPRKLTELASQIPSFIARKNTYLGLGIRLLDLLTHDKFGPQLPRIAPNYGNDHLAQSLRTETDRLFLNPDAKALTVGLLEMLYLRLNGMYTEAGEASLRLRIALHKASGAHRMKSSFAALIHAQVGNSLYLAGNEAEALQSYELSLAHARKTGNAYLLSDPSGKLALLHALDGNEYLARGYLDEHEQHIGHVGWGQAMLAREAILARAYLASGDLDSGQMRRELAKLPRTPDSDEFWSMHAYLLAMEKISCGLTAAAGKLVYRMRQQREVASRAPLARRLLDDILATVALVDHTHLPEGIGRGGFDPALVALKLLSDGKPDAALAELDNRGPFTGLRRGGNLGQYARMAALSPEGATPELAASIRQIHADSGILYEIAMLKMLPGWGNIDSLLDVDSESARKLGKIIVSAESRTAVRPVLTQREREVLSHLREGKSRKEIADQTYRSENTIKSQIRTLYRKLEAKNLEQMLARARSLGL

Secondary structure (DSSP, 8-state):
--HHHHHHHHHHHHTTHHHHHHHHHHHHHHHHHHHH-HHHHHHHHHHTT-HHHHHHHHHHSHHHHHHH-HHHHHHHHHTS-HHHHTTSTTHHHHHHHHHHHH-TTT-SPPPSS---GGG-HHHHHHHHHHHHHTTS--HHHHHHHHHHHHHHHHTT-HHHHHHHHHHHHHHHHHHHHTT---HHHHHHHHHHHHHHHHHTT-HHHHHHHHHHHHHHHHTTT-HHHHHHHHHHHHHHHHHHT-HHHHHHHHHHHHHHHTT-SS-HHHHHHHHHHHHHHHHHHTT-HHHHHHHHTTS-SS--S-TTHHHHHHHHHHHHHHTT-HHHHHHHHHHHHHHTTTGGGSHHHHHHHHHHHHHHHHHTTPPPPTT--GGGS-HHHHHHHHHHTT-HHHHHHHHH------STTTTSSHHHHHHHHHH-TT---HHHHHHHHHHHHHH--HHHHHHHHTSTTTTTHHHHHT--HHHHHHHHTS---GGGGT-------HHHHHHHHHHHTT--HHHHHHHTT--HHHHHHHHHHHHHHTT-SSHHHHHHHHHHTT-

Foldseek 3Di:
DDPVVVVVVVVVLVVPDPVSVVVVLVVVLVVCCVPPNLLVSLVVCLVVVVLVSLCCSLQVVVLVVVQVPLVSSLVSLVSRDPVRVVVPVCSVLVSVLSVQCRDDPFHHDFAPDADDCVPPPVLVVLVVLLVVCLVQPDPNSLVSLLSSLSVCLSNLVLQVSLVSLVSSVVSLVNHVVVVRDQLSSLLVSLLSSLLSNVLQLNNVSSLVSLVSSCVSLVVVVRLVSNLQSLLVNLLSCLQQQNNVSNVVSLVSNVVRLVVRPPCSLVSCLSNLLSQLSQCLLLLNLPSNCVSLVSDPPQQGPPLVSLSNLLSNLSSCVSVVNLVVSLVSLVVCCVVNVSSCPRLQSQQSSLASQLVSCLQLVADRDPPNDPVRYDLLSVLLNCQLLVNLVVSVVSLPPPDPDRGGRNVACSSVVSNLCSVPSQADDLVNLVVVLVVCVVRNGLNSLLSQLSGARYVCSLVSSPDDPSSSVSSVVSDNDCVSNDCNQQDDDPLLVLLLVVVVVVDDLVRSCVVVVHDSVVSVVSVVVLCVNLVHDDSVSSNVSCVSNND